Protein AF-R9GQU5-F1 (afdb_monomer)

Radius of gyration: 30.6 Å; Cα contacts (8 Å, |Δi|>4): 723; chains: 1; bounding box: 99×44×88 Å

pLDDT: mean 88.42, std 15.72, range [30.23, 98.69]

Sequence (386 aa):
MSHIKKVALFGLSMAMLTLASANTVKDSLQFGNQQSENLHGVKAELSEIINGKFNLSARKLLPPKEEGWRGGRISFNVNVDPDNPNYITARFWGGDINEEQSRLMLFIDGKQVGQRHLGEIDQLDIMYNYPRNPTNFFYKTFPLPENMTKGKKNIELAIEAQGPIWGYGGTFEKYQKPMTQASRGIYAVYIHTEPYLELLYNSKNTEAWDDLQTPTEPGEEVLDYVKEKVNKAIEKDLNGKDKIEVGGIHFLAKAYLVKWSAAYNKAQVIDKIAKAISIHYAEFKSNPDIVGKTWEGYGAIGDAISLLAKPLEPYLDKSIEGTGKSTKEAWSEMLLASRNWHIQNRRSYTNQSMIVDWYIYQCNRGIAVLTPEKAWPEKKNTSHIV

Structure (mmCIF, N/CA/C/O backbone):
data_AF-R9GQU5-F1
#
_entry.id   AF-R9GQU5-F1
#
loop_
_atom_site.group_PDB
_atom_site.id
_atom_site.type_symbol
_atom_site.label_atom_id
_atom_site.label_alt_id
_atom_site.label_comp_id
_atom_site.label_asym_id
_atom_site.label_entity_id
_atom_site.label_seq_id
_atom_site.pdbx_PDB_ins_code
_atom_site.Cartn_x
_atom_site.Cartn_y
_atom_site.Cartn_z
_atom_site.occupancy
_atom_site.B_iso_or_equiv
_atom_site.auth_seq_id
_atom_site.auth_comp_id
_atom_site.auth_asym_id
_atom_site.auth_atom_id
_atom_site.pdbx_PDB_model_num
ATOM 1 N N . MET A 1 1 ? 62.019 17.686 -53.666 1.00 38.44 1 MET A N 1
ATOM 2 C CA . MET A 1 1 ? 61.779 18.396 -52.391 1.00 38.44 1 MET A CA 1
ATOM 3 C C . MET A 1 1 ? 60.304 18.749 -52.324 1.00 38.44 1 MET A C 1
ATOM 5 O O . MET A 1 1 ? 59.872 19.681 -52.980 1.00 38.44 1 MET A O 1
ATOM 9 N N . SER A 1 2 ? 59.516 17.917 -51.649 1.00 37.19 2 SER A N 1
ATOM 10 C CA . SER A 1 2 ? 58.057 18.011 -51.571 1.00 37.19 2 SER A CA 1
ATOM 11 C C . SER A 1 2 ? 57.673 17.666 -50.144 1.00 37.19 2 SER A C 1
ATOM 13 O O . SER A 1 2 ? 57.971 16.555 -49.723 1.00 37.19 2 SER A O 1
ATOM 15 N N . HIS A 1 3 ? 57.050 18.592 -49.415 1.00 30.77 3 HIS A N 1
ATOM 16 C CA . HIS A 1 3 ? 56.281 18.261 -48.216 1.00 30.77 3 HIS A CA 1
ATOM 17 C C . HIS A 1 3 ? 55.145 19.264 -48.009 1.00 30.77 3 HIS A C 1
ATOM 19 O O . HIS A 1 3 ? 55.314 20.348 -47.456 1.00 30.77 3 HIS A O 1
ATOM 25 N N . ILE A 1 4 ? 53.961 18.840 -48.448 1.00 34.31 4 ILE A N 1
ATOM 26 C CA . ILE A 1 4 ? 52.660 19.337 -48.008 1.00 34.31 4 ILE A CA 1
ATOM 27 C C . ILE A 1 4 ? 52.442 18.831 -46.574 1.00 34.31 4 ILE A C 1
ATOM 29 O O . ILE A 1 4 ? 52.430 17.623 -46.333 1.00 34.31 4 ILE A O 1
ATOM 33 N N . LYS A 1 5 ? 52.276 19.749 -45.616 1.00 31.73 5 LYS A N 1
ATOM 34 C CA . LYS A 1 5 ? 51.897 19.429 -44.233 1.00 31.73 5 LYS A CA 1
ATOM 35 C C . LYS A 1 5 ? 50.402 19.098 -44.181 1.00 31.73 5 LYS A C 1
ATOM 37 O O . LYS A 1 5 ? 49.568 19.986 -44.325 1.00 31.73 5 LYS A O 1
ATOM 42 N N . LYS A 1 6 ? 50.063 17.826 -43.951 1.00 31.52 6 LYS A N 1
ATOM 43 C CA . LYS A 1 6 ? 48.731 17.412 -43.487 1.00 31.52 6 LYS A CA 1
ATOM 44 C C . LYS A 1 6 ? 48.652 17.643 -41.978 1.00 31.52 6 LYS A C 1
ATOM 46 O O . LYS A 1 6 ? 49.392 17.023 -41.222 1.00 31.52 6 LYS A O 1
ATOM 51 N N . VAL A 1 7 ? 47.756 18.528 -41.556 1.00 33.34 7 VAL A N 1
ATOM 52 C CA . VAL A 1 7 ? 47.307 18.633 -40.164 1.00 33.34 7 VAL A CA 1
ATOM 53 C C . VAL A 1 7 ? 46.300 17.506 -39.942 1.00 33.34 7 VAL A C 1
ATOM 55 O O . VAL A 1 7 ? 45.220 17.515 -40.525 1.00 33.34 7 VAL A O 1
ATOM 58 N N . ALA A 1 8 ? 46.683 16.500 -39.157 1.00 30.72 8 ALA A N 1
ATOM 59 C CA . ALA A 1 8 ? 45.774 15.465 -38.685 1.00 30.72 8 ALA A CA 1
ATOM 60 C C . ALA A 1 8 ? 45.095 15.964 -37.403 1.00 30.72 8 ALA A C 1
ATOM 62 O O . ALA A 1 8 ? 45.746 16.171 -36.380 1.00 30.72 8 ALA A O 1
ATOM 63 N N . LEU A 1 9 ? 43.786 16.182 -37.489 1.00 30.23 9 LEU A N 1
ATOM 64 C CA . LEU A 1 9 ? 42.914 16.487 -36.365 1.00 30.23 9 LEU A CA 1
ATOM 65 C C . LEU A 1 9 ? 42.684 15.183 -35.580 1.00 30.23 9 LEU A C 1
ATOM 67 O O . LEU A 1 9 ? 41.8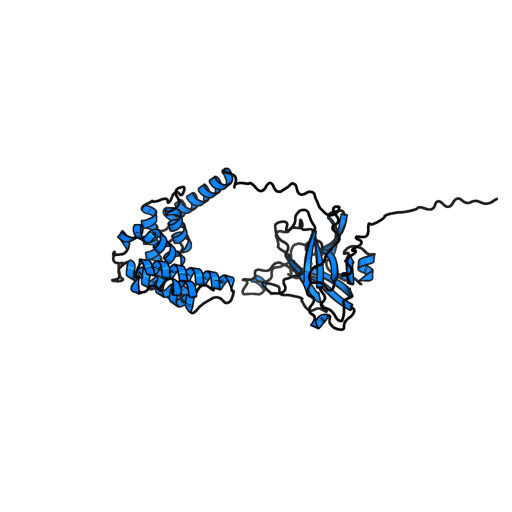89 14.341 -35.989 1.00 30.23 9 LEU A O 1
ATOM 71 N N . PHE A 1 10 ? 43.409 14.979 -34.480 1.00 31.58 10 PHE A N 1
ATOM 72 C CA . PHE A 1 10 ? 43.118 13.899 -33.535 1.00 31.58 10 PHE A CA 1
ATOM 73 C C . PHE A 1 10 ? 41.976 14.347 -32.614 1.00 31.58 10 PHE A C 1
ATOM 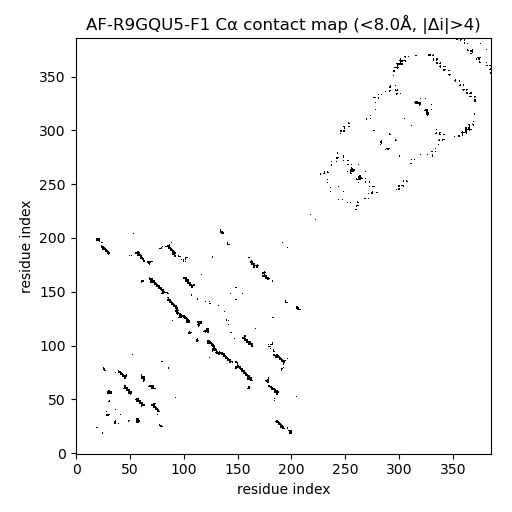75 O O . PHE A 1 10 ? 42.192 15.002 -31.598 1.00 31.58 10 PHE A O 1
ATOM 82 N N . GLY A 1 11 ? 40.742 14.017 -32.996 1.00 30.23 11 GLY A N 1
ATOM 83 C CA . GLY A 1 11 ? 39.597 14.049 -32.093 1.00 30.23 11 GLY A CA 1
ATOM 84 C C . GLY A 1 11 ? 39.630 12.815 -31.196 1.00 30.23 11 GLY A C 1
ATOM 85 O O . GLY A 1 11 ? 39.334 11.716 -31.654 1.00 30.23 11 GLY A O 1
ATOM 86 N N . LEU A 1 12 ? 40.002 12.990 -29.928 1.00 36.44 12 LEU A N 1
ATOM 87 C CA . LEU A 1 12 ? 39.921 11.950 -28.904 1.00 36.44 12 LEU A CA 1
ATOM 88 C C . LEU A 1 12 ? 38.789 12.311 -27.927 1.00 36.44 12 LEU A C 1
ATOM 90 O O . LEU A 1 12 ? 39.030 12.844 -26.849 1.00 36.44 12 LEU A O 1
ATOM 94 N N . SER A 1 13 ? 37.533 12.052 -28.303 1.00 31.97 13 SER A N 1
ATOM 95 C CA . SER A 1 13 ? 36.430 11.996 -27.334 1.00 31.97 13 SER A CA 1
ATOM 96 C C . SER A 1 13 ? 36.319 10.560 -26.829 1.00 31.97 13 SER A C 1
ATOM 98 O O . SER A 1 13 ? 35.609 9.725 -27.388 1.00 31.97 13 SER A O 1
ATOM 100 N N . MET A 1 14 ? 37.091 10.260 -25.790 1.00 33.41 14 MET A N 1
ATOM 101 C CA . MET A 1 14 ? 37.058 8.982 -25.093 1.00 33.41 14 MET A CA 1
ATOM 102 C C . MET A 1 14 ? 35.790 8.946 -24.228 1.00 33.41 14 MET A C 1
ATOM 104 O O . MET A 1 14 ? 35.795 9.359 -23.071 1.00 33.41 14 MET A O 1
ATOM 108 N N . ALA A 1 15 ? 34.672 8.495 -24.802 1.00 37.56 15 ALA A N 1
ATOM 109 C CA . ALA A 1 15 ? 33.542 8.038 -24.005 1.00 37.56 15 ALA A CA 1
ATOM 110 C C . ALA A 1 15 ? 34.024 6.798 -23.243 1.00 37.56 15 ALA A C 1
ATOM 112 O O . ALA A 1 15 ? 34.284 5.758 -23.849 1.00 37.56 15 ALA A O 1
ATOM 113 N N . MET A 1 16 ? 34.234 6.928 -21.930 1.00 35.34 16 MET A N 1
ATOM 114 C CA . MET A 1 16 ? 34.577 5.788 -21.086 1.00 35.34 16 MET A CA 1
ATOM 115 C C . MET A 1 16 ? 33.483 4.733 -21.233 1.00 35.34 16 MET A C 1
ATOM 117 O O . MET A 1 16 ? 32.347 4.935 -20.798 1.00 35.34 16 MET A O 1
ATOM 121 N N . LEU A 1 17 ? 33.846 3.599 -21.836 1.00 42.66 17 LEU A N 1
ATOM 122 C CA . LEU A 1 17 ? 33.106 2.361 -21.680 1.00 42.66 17 LEU A CA 1
ATOM 123 C C . LEU A 1 17 ? 32.916 2.126 -20.180 1.00 42.66 17 LEU A C 1
ATOM 125 O O . LEU A 1 17 ? 33.882 2.080 -19.418 1.00 42.66 17 LEU A O 1
ATOM 129 N N . THR A 1 18 ? 31.674 1.901 -19.766 1.00 45.97 18 THR A N 1
ATOM 130 C CA . THR A 1 18 ? 31.448 1.035 -18.613 1.00 45.97 18 THR A CA 1
ATOM 131 C C . THR A 1 18 ? 31.824 -0.368 -19.075 1.00 45.97 18 THR A C 1
ATOM 133 O O . THR A 1 18 ? 31.012 -1.092 -19.639 1.00 45.97 18 THR A O 1
ATOM 136 N N . LEU A 1 19 ? 33.103 -0.717 -18.927 1.00 41.62 19 LEU A N 1
ATOM 137 C CA . LEU A 1 19 ? 33.553 -2.099 -19.013 1.00 41.62 19 LEU A CA 1
ATOM 138 C C . LEU A 1 19 ? 32.895 -2.833 -17.846 1.00 41.62 19 LEU A C 1
ATOM 140 O O . LEU A 1 19 ? 33.373 -2.774 -16.718 1.00 41.62 19 LEU A O 1
ATOM 144 N N . ALA A 1 20 ? 31.761 -3.480 -18.098 1.00 42.94 20 ALA A N 1
ATOM 145 C CA . ALA A 1 20 ? 31.283 -4.523 -17.213 1.00 42.94 20 ALA A CA 1
ATOM 146 C C . ALA A 1 20 ? 32.256 -5.700 -17.361 1.00 42.94 20 ALA A C 1
ATOM 148 O O . ALA A 1 20 ? 32.206 -6.414 -18.358 1.00 42.94 20 ALA A O 1
ATOM 149 N N . SER A 1 21 ? 33.163 -5.905 -16.404 1.00 44.75 21 SER A N 1
ATOM 150 C CA . SER A 1 21 ? 33.761 -7.230 -16.230 1.00 44.75 21 SER A CA 1
ATOM 151 C C . SER A 1 21 ? 32.832 -8.042 -15.333 1.00 44.75 21 SER A C 1
ATOM 153 O O . SER A 1 21 ? 33.059 -8.184 -14.136 1.00 44.75 21 SER A O 1
ATOM 155 N N . ALA A 1 22 ? 31.742 -8.534 -15.904 1.00 50.56 22 ALA A N 1
ATOM 156 C CA . ALA A 1 22 ? 30.949 -9.568 -15.269 1.00 50.56 22 ALA A CA 1
ATOM 157 C C . ALA A 1 22 ? 30.873 -10.703 -16.279 1.00 50.56 22 ALA A C 1
ATOM 159 O O . ALA A 1 22 ? 30.254 -10.550 -17.329 1.00 50.56 22 ALA A O 1
ATOM 160 N N . ASN A 1 23 ? 31.505 -11.837 -15.972 1.00 58.09 23 ASN A N 1
ATOM 161 C CA . ASN A 1 23 ? 31.459 -13.062 -16.784 1.00 58.09 23 ASN A CA 1
ATOM 162 C C . ASN A 1 23 ? 30.021 -13.608 -16.995 1.00 58.09 23 ASN A C 1
ATOM 164 O O . ASN A 1 23 ? 29.847 -14.686 -17.554 1.00 58.09 23 ASN A O 1
ATOM 168 N N . THR A 1 24 ? 28.996 -12.877 -16.547 1.00 75.00 24 THR A N 1
ATOM 169 C CA . THR A 1 24 ? 27.577 -13.229 -16.529 1.00 75.00 24 THR A CA 1
ATOM 170 C C . THR A 1 24 ? 26.723 -12.395 -17.495 1.00 75.00 24 THR A C 1
ATOM 172 O O . THR A 1 24 ? 25.628 -12.835 -17.841 1.00 75.00 24 THR A O 1
ATOM 175 N N . VAL A 1 25 ? 27.193 -11.232 -17.978 1.00 87.81 25 VAL A N 1
ATOM 176 C CA . VAL A 1 25 ? 26.443 -10.408 -18.951 1.00 87.81 25 VAL A CA 1
ATOM 177 C C . VAL A 1 25 ? 26.596 -10.987 -20.354 1.00 87.81 25 VAL A C 1
ATOM 179 O O . VAL A 1 25 ? 27.694 -11.047 -20.901 1.00 87.81 25 VAL A O 1
ATOM 182 N N . LYS A 1 26 ? 25.472 -11.398 -20.941 1.00 89.88 26 LYS A N 1
ATOM 183 C CA . LYS A 1 26 ? 25.372 -11.944 -22.301 1.00 89.88 26 LYS A CA 1
ATOM 184 C C . LYS A 1 26 ? 25.156 -10.858 -23.343 1.00 89.88 26 LYS A C 1
ATOM 186 O O . LYS A 1 26 ? 25.695 -10.962 -24.440 1.00 89.88 26 LYS A O 1
ATOM 191 N N . ASP A 1 27 ? 24.374 -9.837 -23.004 1.00 95.25 27 ASP A N 1
ATOM 192 C CA . ASP A 1 27 ? 24.095 -8.724 -23.906 1.00 95.25 27 ASP A CA 1
ATOM 193 C C . ASP A 1 27 ? 23.808 -7.428 -23.144 1.00 95.25 27 ASP A C 1
ATOM 195 O O . ASP A 1 27 ? 23.402 -7.453 -21.977 1.00 95.25 27 ASP A O 1
ATOM 199 N N . SER A 1 28 ? 24.010 -6.283 -23.795 1.00 95.06 28 SER A N 1
ATOM 200 C CA . SER A 1 28 ? 23.724 -4.982 -23.192 1.00 95.06 28 SER A CA 1
ATOM 201 C C . SER A 1 28 ? 23.402 -3.902 -24.218 1.00 95.06 28 SER A C 1
ATOM 203 O O . SER A 1 28 ? 24.162 -3.673 -25.160 1.00 95.06 28 SER A O 1
ATOM 205 N N . LEU A 1 29 ? 22.343 -3.145 -23.940 1.00 96.75 29 LEU A N 1
ATOM 206 C CA . LEU A 1 29 ? 21.900 -2.006 -24.736 1.00 96.75 29 LEU A CA 1
ATOM 207 C C . LEU A 1 29 ? 21.952 -0.729 -23.893 1.00 96.75 29 LEU A C 1
ATOM 209 O O . LEU A 1 29 ? 21.397 -0.674 -22.796 1.00 96.75 29 LEU A O 1
ATOM 213 N N . GLN A 1 30 ? 22.605 0.305 -24.425 1.00 96.94 30 GLN A N 1
ATOM 214 C CA . GLN A 1 30 ? 22.645 1.658 -23.869 1.00 96.94 30 GLN A CA 1
ATOM 215 C C . GLN A 1 30 ? 21.687 2.554 -24.659 1.00 96.94 30 GLN A C 1
ATOM 217 O O . GLN A 1 30 ? 21.902 2.813 -25.845 1.00 96.94 30 GLN A O 1
ATOM 222 N N . PHE A 1 31 ? 20.634 3.039 -24.007 1.00 98.00 31 PHE A N 1
ATOM 223 C CA . PHE A 1 31 ? 19.628 3.871 -24.663 1.00 98.00 31 PHE A CA 1
ATOM 224 C C . PHE A 1 31 ? 20.142 5.290 -24.904 1.00 98.00 31 PHE A C 1
ATOM 226 O O . PHE A 1 31 ? 20.894 5.852 -24.111 1.00 98.00 31 PHE A O 1
ATOM 233 N N . GLY A 1 32 ? 19.742 5.870 -26.032 1.00 96.00 32 GLY A N 1
ATOM 234 C CA . GLY A 1 32 ? 20.215 7.164 -26.504 1.00 96.00 32 GLY A CA 1
ATOM 235 C C . GLY A 1 32 ? 21.664 7.157 -27.014 1.00 96.00 32 GLY A C 1
ATOM 236 O O . GLY A 1 32 ? 22.202 8.223 -27.319 1.00 96.00 32 GLY A O 1
ATOM 237 N N . ASN A 1 33 ? 22.309 5.988 -27.120 1.00 96.69 33 ASN A N 1
ATOM 238 C CA . ASN A 1 33 ? 23.593 5.816 -27.796 1.00 96.69 33 ASN A CA 1
ATOM 239 C C . ASN A 1 33 ? 23.370 5.229 -29.198 1.00 96.69 33 ASN A C 1
ATOM 241 O O . ASN A 1 33 ? 23.049 4.053 -29.333 1.00 96.69 33 ASN A O 1
ATOM 245 N N . GLN A 1 34 ? 23.600 6.023 -30.247 1.00 96.69 34 GLN A N 1
ATOM 246 C CA . GLN A 1 34 ? 23.276 5.634 -31.626 1.00 96.69 34 GLN A CA 1
ATOM 247 C C . GLN A 1 34 ? 23.908 4.303 -32.065 1.00 96.69 34 GLN A C 1
ATOM 249 O O . GLN A 1 34 ? 23.261 3.513 -32.747 1.00 96.69 34 GLN A O 1
ATOM 254 N N . GLN A 1 35 ? 25.164 4.041 -31.692 1.00 96.62 35 GLN A N 1
ATOM 255 C CA . GLN A 1 35 ? 25.841 2.800 -32.069 1.00 96.62 35 GLN A CA 1
ATOM 256 C C . GLN A 1 35 ? 25.207 1.594 -31.369 1.00 96.62 35 GLN A C 1
ATOM 258 O O . GLN A 1 35 ? 24.906 0.600 -32.024 1.00 96.62 35 GLN A O 1
ATOM 263 N N . SER A 1 36 ? 24.981 1.693 -30.056 1.00 96.25 36 SER A N 1
ATOM 264 C CA . SER A 1 36 ? 24.338 0.636 -29.274 1.00 96.25 36 SER A CA 1
ATOM 265 C C . SER A 1 36 ? 22.918 0.370 -29.774 1.00 96.25 36 SER A C 1
ATOM 267 O O . SER A 1 36 ? 22.553 -0.779 -29.997 1.00 96.25 36 SER A O 1
ATOM 269 N N . GLU A 1 37 ? 22.147 1.418 -30.055 1.00 98.38 37 GLU A N 1
ATOM 270 C CA . GLU A 1 37 ? 20.781 1.294 -30.562 1.00 98.38 37 GLU A CA 1
ATOM 271 C C . GLU A 1 37 ? 20.709 0.677 -31.962 1.00 98.38 37 GLU A C 1
ATOM 273 O O . GLU A 1 37 ? 19.861 -0.182 -32.209 1.00 98.38 37 GLU A O 1
ATOM 278 N N . ASN A 1 38 ? 21.632 1.043 -32.857 1.00 98.38 38 ASN A N 1
ATOM 279 C CA . ASN A 1 38 ? 21.721 0.441 -34.186 1.00 98.38 38 ASN A CA 1
ATOM 280 C C . ASN A 1 38 ? 22.058 -1.054 -34.115 1.00 98.38 38 ASN A C 1
ATOM 282 O O . ASN A 1 38 ? 21.465 -1.838 -34.852 1.00 98.38 38 ASN A O 1
ATOM 286 N N . LEU A 1 39 ? 22.970 -1.458 -33.220 1.00 98.12 39 LEU A N 1
ATOM 287 C CA . LEU A 1 39 ? 23.343 -2.867 -33.033 1.00 98.12 39 LEU A CA 1
ATOM 288 C C . LEU A 1 39 ? 22.160 -3.740 -32.591 1.00 98.12 39 LEU A C 1
ATOM 290 O O . LEU A 1 39 ? 22.087 -4.900 -32.983 1.00 98.12 39 LEU A O 1
ATOM 294 N N . HIS A 1 40 ? 21.224 -3.178 -31.825 1.00 98.56 40 HIS A N 1
ATOM 295 C CA . HIS A 1 40 ? 20.047 -3.894 -31.319 1.00 98.56 40 HIS A CA 1
ATOM 296 C C . HIS A 1 40 ? 18.788 -3.650 -32.169 1.00 98.56 40 HIS A C 1
ATOM 298 O O . HIS A 1 40 ? 17.709 -4.155 -31.849 1.00 98.56 40 HIS A O 1
ATOM 304 N N . GLY A 1 41 ? 18.899 -2.880 -33.259 1.00 98.31 41 GLY A N 1
ATOM 305 C CA . GLY A 1 41 ? 17.774 -2.545 -34.133 1.00 98.31 41 GLY A CA 1
ATOM 306 C C . GLY A 1 41 ? 16.645 -1.815 -33.403 1.00 98.31 41 GLY A C 1
ATOM 307 O O . GLY A 1 41 ? 15.477 -2.125 -33.634 1.00 98.31 41 GLY A O 1
ATOM 308 N N . VAL A 1 42 ? 16.991 -0.891 -32.500 1.00 98.62 42 VAL A N 1
ATOM 309 C CA . VAL A 1 42 ? 16.023 -0.166 -31.668 1.00 98.62 42 VAL A CA 1
ATOM 310 C C . VAL A 1 42 ? 15.008 0.579 -32.534 1.00 98.62 42 VAL A C 1
ATOM 312 O O . VAL A 1 42 ? 15.370 1.398 -33.380 1.00 98.62 42 VAL A O 1
ATOM 315 N N . LYS A 1 43 ? 13.723 0.343 -32.269 1.00 98.50 43 LYS A N 1
ATOM 316 C CA . LYS A 1 43 ? 12.599 1.103 -32.822 1.00 98.50 43 LYS A CA 1
ATOM 317 C C . LYS A 1 43 ? 11.887 1.799 -31.677 1.00 98.50 43 LYS A C 1
ATOM 319 O O . LYS A 1 43 ? 11.460 1.149 -30.729 1.00 98.50 43 LYS A O 1
ATOM 324 N N . ALA A 1 44 ? 11.783 3.119 -31.752 1.00 98.00 44 ALA A N 1
ATOM 325 C CA . ALA A 1 44 ? 11.217 3.932 -30.688 1.00 98.00 44 ALA A CA 1
ATOM 326 C C . ALA A 1 44 ? 10.064 4.782 -31.225 1.00 98.00 44 ALA A C 1
ATOM 328 O O . ALA A 1 44 ? 10.236 5.551 -32.169 1.00 98.00 44 ALA A O 1
ATOM 329 N N . GLU A 1 45 ? 8.902 4.662 -30.596 1.00 98.06 45 GLU A N 1
ATOM 330 C CA . GLU A 1 45 ? 7.689 5.417 -30.898 1.00 98.06 45 GLU A CA 1
ATOM 331 C C . GLU A 1 45 ? 7.307 6.258 -29.684 1.00 98.06 45 GLU A C 1
ATOM 333 O O . GLU A 1 45 ? 7.357 5.772 -28.553 1.00 98.06 45 GLU A O 1
ATOM 338 N N . LEU A 1 46 ? 6.938 7.525 -29.921 1.00 98.19 46 LEU A N 1
ATOM 339 C CA . LEU A 1 46 ? 6.658 8.510 -28.866 1.00 98.19 46 LEU A CA 1
ATOM 340 C C . LEU A 1 46 ? 7.752 8.478 -27.785 1.00 98.19 46 LEU A C 1
ATOM 342 O O . LEU A 1 46 ? 7.495 8.256 -26.607 1.00 98.19 46 LEU A O 1
ATOM 346 N N . SER A 1 47 ? 9.000 8.644 -28.210 1.00 98.38 47 SER A N 1
ATOM 347 C CA . SER A 1 47 ? 10.166 8.607 -27.336 1.00 98.38 47 SER A CA 1
ATOM 348 C C . SER A 1 47 ? 11.114 9.743 -27.679 1.00 98.38 47 SER A C 1
ATOM 350 O O . SER A 1 47 ? 11.274 10.096 -28.847 1.00 98.38 47 SER A O 1
ATOM 352 N N . GLU A 1 48 ? 11.781 10.267 -26.661 1.00 98.00 48 GLU A N 1
ATOM 353 C CA . GLU A 1 48 ? 12.844 11.255 -26.796 1.00 98.00 48 GLU A CA 1
ATOM 354 C C . GLU A 1 48 ? 14.150 10.728 -26.196 1.00 98.00 48 GLU A C 1
ATOM 356 O O . GLU A 1 48 ? 14.142 9.960 -25.228 1.00 98.00 48 GLU A O 1
ATOM 361 N N . ILE A 1 49 ? 15.273 11.148 -26.779 1.00 98.38 49 ILE A N 1
ATOM 362 C CA . ILE A 1 49 ? 16.596 10.982 -26.178 1.00 98.38 49 ILE A CA 1
ATOM 363 C C . ILE A 1 49 ? 16.837 12.192 -25.280 1.00 98.38 49 ILE A C 1
ATOM 365 O O . ILE A 1 49 ? 16.675 13.328 -25.722 1.00 98.38 49 ILE A O 1
ATOM 369 N N . ILE A 1 50 ? 17.250 11.950 -24.041 1.00 97.31 50 ILE A N 1
ATOM 370 C CA . ILE A 1 50 ? 17.564 12.998 -23.072 1.00 97.31 50 ILE A CA 1
ATOM 371 C C . ILE A 1 50 ? 19.033 12.947 -22.669 1.00 97.31 50 ILE A C 1
ATOM 373 O O . ILE A 1 50 ? 19.637 11.875 -22.599 1.00 97.31 50 ILE A O 1
ATOM 377 N N . ASN A 1 51 ? 19.582 14.113 -22.331 1.00 95.62 51 ASN A N 1
ATOM 378 C CA . ASN A 1 51 ? 20.818 14.187 -21.567 1.00 95.62 51 ASN A CA 1
ATOM 379 C C . ASN A 1 51 ? 20.475 14.008 -20.081 1.00 95.62 51 ASN A C 1
ATOM 381 O O . ASN A 1 51 ? 20.012 14.941 -19.426 1.00 95.62 51 ASN A O 1
ATOM 385 N N . GLY A 1 52 ? 20.596 12.776 -19.594 1.00 90.62 52 GLY A N 1
ATOM 386 C CA . GLY A 1 52 ? 20.236 12.389 -18.238 1.00 90.62 52 GLY A CA 1
ATOM 387 C C . GLY A 1 52 ? 21.313 12.720 -17.204 1.00 90.62 52 GLY A C 1
ATOM 388 O O . GLY A 1 52 ? 22.190 13.567 -17.394 1.00 90.62 52 GLY A O 1
ATOM 389 N N . LYS A 1 53 ? 21.247 12.032 -16.063 1.00 89.75 53 LYS A N 1
ATOM 390 C CA . LYS A 1 53 ? 22.176 12.238 -14.952 1.00 89.75 53 LYS A CA 1
ATOM 391 C C . LYS A 1 53 ? 23.618 11.919 -15.360 1.00 89.75 53 LYS A C 1
ATOM 393 O O . LYS A 1 53 ? 23.855 10.978 -16.112 1.00 89.75 53 LYS A O 1
ATOM 398 N N . PHE A 1 54 ? 24.575 12.701 -14.852 1.00 88.06 54 PHE A N 1
ATOM 399 C CA . PHE A 1 54 ? 26.010 12.608 -15.177 1.00 88.06 54 PHE A CA 1
ATOM 400 C C . PHE A 1 54 ? 26.318 12.711 -16.676 1.00 88.06 54 PHE A C 1
ATOM 402 O O . PHE A 1 54 ? 27.294 12.141 -17.157 1.00 88.06 54 PHE A O 1
ATOM 409 N N . ASN A 1 55 ? 25.481 13.444 -17.414 1.00 88.62 55 ASN A N 1
ATOM 410 C CA . ASN A 1 55 ? 25.533 13.543 -18.870 1.00 88.62 55 ASN A CA 1
ATOM 411 C C . ASN A 1 55 ? 25.424 12.188 -19.591 1.00 88.62 55 ASN A C 1
ATOM 413 O O . ASN A 1 55 ? 25.956 12.003 -20.688 1.00 88.62 55 ASN A O 1
ATOM 417 N N . LEU A 1 56 ? 24.777 11.207 -18.955 1.00 90.88 56 LEU A N 1
ATOM 418 C CA . LEU A 1 56 ? 24.505 9.920 -19.573 1.00 90.88 56 LEU A CA 1
ATOM 419 C C . LEU A 1 56 ? 23.236 10.024 -20.410 1.00 90.88 56 LEU A C 1
ATOM 421 O O . LEU A 1 56 ? 22.195 10.474 -19.933 1.00 90.88 56 LEU A O 1
ATOM 425 N N . SER A 1 57 ? 23.330 9.570 -21.655 1.00 95.75 57 SER A N 1
ATOM 426 C CA . SER A 1 57 ? 22.175 9.474 -22.540 1.00 95.75 57 SER A CA 1
ATOM 427 C C . SER A 1 57 ? 21.161 8.464 -21.993 1.00 95.75 57 SER A C 1
ATOM 429 O O . SER A 1 57 ? 21.534 7.447 -21.401 1.00 95.75 57 SER A O 1
ATOM 431 N N . ALA A 1 58 ? 19.881 8.764 -22.177 1.00 97.56 58 ALA A N 1
ATOM 432 C CA . ALA A 1 58 ? 18.773 7.881 -21.841 1.00 97.56 58 ALA A CA 1
ATOM 433 C C . ALA A 1 58 ? 17.605 8.127 -22.795 1.00 97.56 58 ALA A C 1
ATOM 435 O O . ALA A 1 58 ? 17.553 9.152 -23.478 1.00 97.56 58 ALA A O 1
ATOM 436 N N . ARG A 1 59 ? 16.628 7.218 -22.797 1.00 98.25 59 ARG A N 1
ATOM 437 C CA . ARG A 1 59 ? 15.335 7.459 -23.445 1.00 98.25 59 ARG A CA 1
ATOM 438 C C . ARG A 1 59 ? 14.229 7.686 -22.431 1.00 98.25 59 ARG A C 1
ATOM 440 O O . ARG A 1 59 ? 14.143 6.969 -21.436 1.00 98.25 59 ARG A O 1
ATOM 447 N N . LYS A 1 60 ? 13.347 8.639 -22.721 1.00 97.12 60 LYS A N 1
ATOM 448 C CA . LYS A 1 60 ? 12.029 8.755 -22.088 1.00 97.12 60 LYS A CA 1
ATOM 449 C C . LYS A 1 60 ? 10.947 8.331 -23.070 1.00 97.12 60 LYS A C 1
ATOM 451 O O . LYS A 1 60 ? 11.095 8.500 -24.283 1.00 97.12 60 LYS A O 1
ATOM 456 N N . LEU A 1 61 ? 9.874 7.764 -22.535 1.00 98.06 61 LEU A N 1
ATOM 457 C CA . LEU A 1 61 ? 8.659 7.426 -23.264 1.00 98.06 61 LEU A CA 1
ATOM 458 C C . LEU A 1 61 ? 7.606 8.488 -22.958 1.00 98.06 61 LEU A C 1
ATOM 460 O O . LEU A 1 61 ? 7.376 8.829 -21.799 1.00 98.06 61 LEU A O 1
ATOM 464 N N . LEU A 1 62 ? 7.005 9.033 -24.004 1.00 98.06 62 LEU A N 1
ATOM 465 C CA . LEU A 1 62 ? 6.103 10.174 -23.952 1.00 98.06 62 LEU A CA 1
ATOM 466 C C . LEU A 1 62 ? 4.639 9.713 -23.854 1.00 98.06 62 LEU A C 1
ATOM 468 O O . LEU A 1 62 ? 4.321 8.595 -24.269 1.00 98.06 62 LEU A O 1
ATOM 472 N N . PRO A 1 63 ? 3.740 10.564 -23.336 1.00 97.50 63 PRO A N 1
ATOM 473 C CA . PRO A 1 63 ? 2.298 10.357 -23.427 1.00 97.50 63 PRO A CA 1
ATOM 474 C C . PRO A 1 63 ? 1.810 10.151 -24.873 1.00 97.50 63 PRO A C 1
ATOM 476 O O . PRO A 1 63 ? 2.469 10.605 -25.819 1.00 97.50 63 PRO A O 1
ATOM 479 N N . PRO A 1 64 ? 0.648 9.504 -25.071 1.00 97.19 64 PRO A N 1
ATOM 480 C CA . PRO A 1 64 ? 0.006 9.471 -26.379 1.00 97.19 64 PRO A CA 1
ATOM 481 C C . PRO A 1 64 ? -0.390 10.878 -26.845 1.00 97.19 64 PRO A C 1
ATOM 483 O O . PRO A 1 64 ? -0.621 11.782 -26.045 1.00 97.19 64 PRO A O 1
ATOM 486 N N . LYS A 1 65 ? -0.466 11.065 -28.170 1.00 94.50 65 LYS A N 1
ATOM 487 C CA . LYS A 1 65 ? -0.893 12.341 -28.778 1.00 94.50 65 LYS A CA 1
ATOM 488 C C . LYS A 1 65 ? -2.372 12.646 -28.533 1.00 94.50 65 LYS A C 1
ATOM 490 O O . LYS A 1 65 ? -2.751 13.808 -28.467 1.00 94.50 65 LYS A O 1
ATOM 495 N N . GLU A 1 66 ? -3.181 11.599 -28.443 1.00 94.88 66 GLU A N 1
ATOM 496 C CA . GLU A 1 66 ? -4.597 11.656 -28.085 1.00 94.88 66 GLU A CA 1
ATOM 497 C C . GLU A 1 66 ? -4.777 11.090 -26.678 1.00 94.88 66 GLU A C 1
ATOM 499 O O . GLU A 1 66 ? -3.919 10.348 -26.196 1.00 94.88 66 GLU A O 1
ATOM 504 N N . GLU A 1 67 ? -5.884 11.425 -26.014 1.00 93.69 67 GLU A N 1
ATOM 505 C CA . GLU A 1 67 ? -6.160 10.918 -24.672 1.00 93.69 67 GLU A CA 1
ATOM 506 C C . GLU A 1 67 ? -6.125 9.383 -24.653 1.00 93.69 67 GLU A C 1
ATOM 508 O O . GLU A 1 67 ? -6.837 8.699 -25.389 1.00 93.69 67 GLU A O 1
ATOM 513 N N . GLY A 1 68 ? -5.268 8.830 -23.801 1.00 96.12 68 GLY A N 1
ATOM 514 C CA . GLY A 1 68 ? -5.051 7.398 -23.739 1.00 96.12 68 GLY A CA 1
ATOM 515 C C . GLY A 1 68 ? -4.113 7.017 -22.609 1.00 96.12 68 GLY A C 1
ATOM 516 O O . GLY A 1 68 ? -3.374 7.833 -22.063 1.00 96.12 68 GLY A O 1
ATOM 517 N N . TRP A 1 69 ? -4.149 5.744 -22.235 1.00 96.12 69 TRP A N 1
ATOM 518 C CA . TRP A 1 69 ? -3.324 5.210 -21.152 1.00 96.12 69 TRP A CA 1
ATOM 519 C C . TRP A 1 69 ? -2.031 4.557 -21.641 1.00 96.12 69 TRP A C 1
ATOM 521 O O . TRP A 1 69 ? -1.166 4.273 -20.821 1.00 96.12 69 TRP A O 1
ATOM 531 N N . ARG A 1 70 ? -1.896 4.291 -22.945 1.00 97.00 70 ARG A N 1
ATOM 532 C CA . ARG A 1 70 ? -0.670 3.765 -23.558 1.00 97.00 70 ARG A CA 1
ATOM 533 C C . ARG A 1 70 ? 0.143 4.916 -24.119 1.00 97.00 70 ARG A C 1
ATOM 535 O O . ARG A 1 70 ? -0.328 5.591 -25.026 1.00 97.00 70 ARG A O 1
ATOM 542 N N . GLY A 1 71 ? 1.333 5.124 -23.579 1.00 97.25 71 GLY A N 1
ATOM 543 C CA . GLY A 1 71 ? 2.306 6.061 -24.121 1.00 97.25 71 GLY A CA 1
ATOM 544 C C . GLY A 1 71 ? 3.252 5.391 -25.105 1.00 97.25 71 GLY A C 1
ATOM 545 O O . GLY A 1 71 ? 2.908 4.425 -25.787 1.00 97.25 71 GLY A O 1
ATOM 546 N N . GLY A 1 72 ? 4.463 5.932 -25.167 1.00 98.25 72 GLY A N 1
ATOM 547 C CA . GLY A 1 72 ? 5.502 5.452 -26.058 1.00 98.25 72 GLY A CA 1
ATOM 548 C C . GLY A 1 72 ? 5.973 4.037 -25.785 1.00 98.25 72 GLY A C 1
ATOM 549 O O . GLY A 1 72 ? 5.781 3.467 -24.707 1.00 98.25 72 GLY A O 1
ATOM 550 N N . ARG A 1 73 ? 6.633 3.489 -26.802 1.00 98.56 73 ARG A N 1
ATOM 551 C CA . ARG A 1 73 ? 7.140 2.124 -26.832 1.00 98.56 73 ARG A CA 1
ATOM 552 C C . ARG A 1 73 ? 8.512 2.103 -27.487 1.00 98.56 73 ARG A C 1
ATOM 554 O O . ARG A 1 73 ? 8.720 2.730 -28.522 1.00 98.56 73 ARG A O 1
ATOM 561 N N . ILE A 1 74 ? 9.442 1.363 -26.898 1.00 98.69 74 ILE A N 1
ATOM 562 C CA . ILE A 1 74 ? 10.745 1.070 -27.499 1.00 98.69 74 ILE A CA 1
ATOM 563 C C . ILE A 1 74 ? 10.875 -0.442 -27.635 1.00 98.69 74 ILE A C 1
ATOM 565 O O . ILE A 1 74 ? 10.801 -1.133 -26.622 1.00 98.69 74 ILE A O 1
ATOM 569 N N . SER A 1 75 ? 11.076 -0.949 -28.852 1.00 98.62 75 SER A N 1
ATOM 570 C CA . SER A 1 75 ? 11.406 -2.354 -29.117 1.00 98.62 75 SER A CA 1
ATOM 571 C C . SER A 1 75 ? 12.842 -2.517 -29.601 1.00 98.62 75 SER A C 1
ATOM 573 O O . SER A 1 75 ? 13.414 -1.605 -30.198 1.00 98.62 75 SER A O 1
ATOM 575 N N . PHE A 1 76 ? 13.449 -3.656 -29.282 1.00 98.69 76 PHE A N 1
ATOM 576 C CA . PHE A 1 76 ? 14.855 -3.945 -29.542 1.00 98.69 76 PHE A CA 1
ATOM 577 C C . PHE A 1 76 ? 15.123 -5.451 -29.466 1.00 98.69 76 PHE A C 1
ATOM 579 O O . PHE A 1 76 ? 14.431 -6.182 -28.758 1.00 98.69 76 PHE A O 1
ATOM 586 N N . ASN A 1 77 ? 16.140 -5.914 -30.187 1.00 98.56 77 ASN A N 1
ATOM 587 C CA . ASN A 1 77 ? 16.556 -7.315 -30.182 1.00 98.56 77 ASN A CA 1
ATOM 588 C C . ASN A 1 77 ? 17.700 -7.512 -29.198 1.00 98.56 77 ASN A C 1
ATOM 590 O O . ASN A 1 77 ? 18.599 -6.678 -29.153 1.00 98.56 77 ASN A O 1
ATOM 594 N N . VAL A 1 78 ? 17.698 -8.618 -28.459 1.00 97.75 78 VAL A N 1
ATOM 595 C CA . VAL A 1 78 ? 18.786 -8.986 -27.540 1.00 97.75 78 VAL A CA 1
ATOM 596 C C . VAL A 1 78 ? 19.146 -10.453 -27.679 1.00 97.75 78 VAL A C 1
ATOM 598 O O . VAL A 1 78 ? 18.298 -11.292 -27.994 1.00 97.75 78 VAL A O 1
ATOM 601 N N . ASN A 1 79 ? 20.404 -10.768 -27.405 1.00 97.75 79 ASN A N 1
ATOM 602 C CA . ASN A 1 79 ? 20.891 -12.130 -27.314 1.00 97.75 79 ASN A CA 1
ATOM 603 C C . ASN A 1 79 ? 20.567 -12.731 -25.945 1.00 97.75 79 ASN A C 1
ATOM 605 O O . ASN A 1 79 ? 20.703 -12.079 -24.911 1.00 97.75 79 ASN A O 1
ATOM 609 N N . VAL A 1 80 ? 20.151 -13.993 -25.958 1.00 97.31 80 VAL A N 1
ATOM 610 C CA . VAL A 1 80 ? 19.792 -14.785 -24.775 1.00 97.31 80 VAL A CA 1
ATOM 611 C C . VAL A 1 80 ? 20.538 -16.112 -24.790 1.00 97.31 80 VAL A C 1
ATOM 613 O O . VAL A 1 80 ? 20.990 -16.581 -25.838 1.00 97.31 80 VAL A O 1
ATOM 616 N N . ASP A 1 81 ? 20.670 -16.719 -23.618 1.00 96.38 81 ASP A N 1
ATOM 617 C CA . ASP A 1 81 ? 21.211 -18.062 -23.478 1.00 96.38 81 ASP A CA 1
ATOM 618 C C . ASP A 1 81 ? 20.103 -19.104 -23.736 1.00 96.38 81 ASP A C 1
ATOM 620 O O . ASP A 1 81 ? 19.094 -19.091 -23.029 1.00 96.38 81 ASP A O 1
ATOM 624 N N . PRO A 1 82 ? 20.232 -19.987 -24.742 1.00 97.12 82 PRO A N 1
ATOM 625 C CA . PRO A 1 82 ? 19.175 -20.940 -25.084 1.00 97.12 82 PRO A CA 1
ATOM 626 C C . PRO A 1 82 ? 18.977 -22.034 -24.029 1.00 97.12 82 PRO A C 1
ATOM 628 O O . PRO A 1 82 ? 17.901 -22.638 -23.990 1.00 97.12 82 PRO A O 1
ATOM 631 N N . ASP A 1 83 ? 19.998 -22.304 -23.215 1.00 96.44 83 ASP A N 1
ATOM 632 C CA . ASP A 1 83 ? 20.065 -23.490 -22.360 1.00 96.44 83 ASP A CA 1
ATOM 633 C C . ASP A 1 83 ? 19.915 -23.151 -20.870 1.00 96.44 83 ASP A C 1
ATOM 635 O O . ASP A 1 83 ? 19.636 -24.034 -20.060 1.00 96.44 83 ASP A O 1
ATOM 639 N N . ASN A 1 84 ? 20.055 -21.873 -20.508 1.00 95.38 84 ASN A N 1
ATOM 640 C CA . ASN A 1 84 ? 19.999 -21.392 -19.130 1.00 95.38 84 ASN A CA 1
ATOM 641 C C . ASN A 1 84 ? 18.829 -20.415 -18.902 1.00 95.38 84 ASN A C 1
ATOM 643 O O . ASN A 1 84 ? 18.350 -19.773 -19.844 1.00 95.38 84 ASN A O 1
ATOM 647 N N . PRO A 1 85 ? 18.360 -20.244 -17.651 1.00 95.50 85 PRO A N 1
ATOM 648 C CA . PRO A 1 85 ? 17.469 -19.145 -17.296 1.00 95.50 85 PRO A CA 1
ATOM 649 C C . PRO A 1 85 ? 18.068 -17.800 -17.711 1.00 95.50 85 PRO A C 1
ATOM 651 O O . PRO A 1 85 ? 19.274 -17.589 -17.620 1.00 95.50 85 PRO A O 1
ATOM 654 N N . ASN A 1 86 ? 17.216 -16.889 -18.173 1.00 96.31 86 ASN A N 1
ATOM 655 C CA . ASN A 1 86 ? 17.637 -15.552 -18.575 1.00 96.31 86 ASN A CA 1
ATOM 656 C C . ASN A 1 86 ? 16.956 -14.508 -17.702 1.00 96.31 86 ASN A C 1
ATOM 658 O O . ASN A 1 86 ? 15.768 -14.613 -17.393 1.00 96.31 86 ASN A O 1
ATOM 662 N N . TYR A 1 87 ? 17.699 -13.462 -17.382 1.00 95.62 87 TYR A N 1
ATOM 663 C CA . TYR A 1 87 ? 17.243 -12.309 -16.633 1.00 95.62 87 TYR A CA 1
ATOM 664 C C . TYR A 1 87 ? 17.526 -11.041 -17.429 1.00 95.62 87 TYR A C 1
ATOM 666 O O . TYR A 1 87 ? 18.525 -10.943 -18.143 1.00 95.62 87 TYR A O 1
ATOM 674 N N . ILE A 1 88 ? 16.643 -10.057 -17.286 1.00 95.81 88 ILE A N 1
ATOM 675 C CA . ILE A 1 88 ? 16.865 -8.694 -17.760 1.00 95.81 88 ILE A CA 1
ATOM 676 C C . ILE A 1 88 ? 17.010 -7.765 -16.566 1.00 95.81 88 ILE A C 1
ATOM 678 O O . ILE A 1 88 ? 16.178 -7.775 -15.663 1.00 95.81 88 ILE A O 1
ATOM 682 N N . THR A 1 89 ? 18.025 -6.911 -16.588 1.00 95.69 89 THR A N 1
ATOM 683 C CA . THR A 1 89 ? 18.165 -5.812 -15.633 1.00 95.69 89 THR A CA 1
ATOM 684 C C . THR A 1 89 ? 18.071 -4.482 -16.354 1.00 95.69 89 THR A C 1
ATOM 686 O O . THR A 1 89 ? 18.867 -4.221 -17.250 1.00 95.69 89 THR A O 1
ATOM 689 N N . ALA A 1 90 ? 17.139 -3.622 -15.945 1.00 95.62 90 ALA A N 1
ATOM 690 C CA . ALA A 1 90 ? 17.033 -2.251 -16.441 1.00 95.62 90 ALA A CA 1
ATOM 691 C C . ALA A 1 90 ? 17.649 -1.253 -15.451 1.00 95.62 90 ALA A C 1
ATOM 693 O O . ALA A 1 90 ? 17.471 -1.389 -14.238 1.00 95.62 90 ALA A O 1
ATOM 694 N N . ARG A 1 91 ? 18.366 -0.249 -15.972 1.00 95.19 91 ARG A N 1
ATOM 695 C CA . ARG A 1 91 ? 19.006 0.823 -15.194 1.00 95.19 91 ARG A CA 1
ATOM 696 C C . ARG A 1 91 ? 18.206 2.119 -15.273 1.00 95.19 91 ARG A C 1
ATOM 698 O O . ARG A 1 91 ? 17.966 2.634 -16.370 1.00 95.19 91 ARG A O 1
ATOM 705 N N . PHE A 1 92 ? 17.919 2.699 -14.111 1.00 95.31 92 PHE A N 1
ATOM 706 C CA . PHE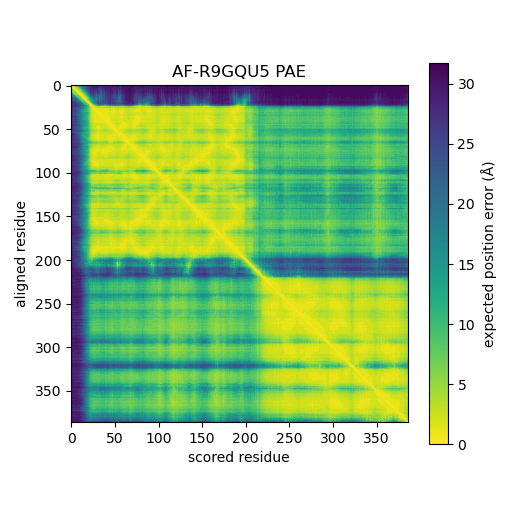 A 1 92 ? 17.183 3.954 -13.977 1.00 95.31 92 PHE A CA 1
ATOM 707 C C . PHE A 1 92 ? 17.825 4.905 -12.965 1.00 95.31 92 PHE A C 1
ATOM 709 O O . PHE A 1 92 ? 18.472 4.456 -12.022 1.00 95.31 92 PHE A O 1
ATOM 716 N N . TRP A 1 93 ? 17.618 6.217 -13.116 1.00 94.56 93 TRP A N 1
ATOM 717 C CA . TRP A 1 93 ? 18.081 7.201 -12.131 1.00 94.56 93 TRP A CA 1
ATOM 718 C C . TRP A 1 93 ? 17.125 7.288 -10.936 1.00 94.56 93 TRP A C 1
ATOM 720 O O . TRP A 1 93 ? 15.950 7.611 -11.102 1.00 94.56 93 TRP A O 1
ATOM 730 N N . GLY A 1 94 ? 17.588 7.015 -9.717 1.00 92.56 94 GLY A N 1
ATOM 731 C CA . GLY A 1 94 ? 16.702 6.933 -8.555 1.00 92.56 94 GLY A CA 1
ATOM 732 C C . GLY A 1 94 ? 16.140 8.265 -8.060 1.00 92.56 94 GLY A C 1
ATOM 733 O O . GLY A 1 94 ? 15.174 8.240 -7.297 1.00 92.56 94 GLY A O 1
ATOM 734 N N . GLY A 1 95 ? 16.688 9.395 -8.514 1.00 91.56 95 GLY A N 1
ATOM 735 C CA . GLY A 1 95 ? 16.151 10.730 -8.250 1.00 91.56 95 GLY A CA 1
ATOM 736 C C . GLY A 1 95 ? 15.017 11.167 -9.184 1.00 91.56 95 GLY A C 1
ATOM 737 O O . GLY A 1 95 ? 14.396 12.190 -8.914 1.00 91.56 95 GLY A O 1
ATOM 738 N N . ASP A 1 96 ? 14.726 10.425 -10.260 1.00 92.31 96 ASP A N 1
ATOM 739 C CA . ASP A 1 96 ? 13.591 10.739 -11.142 1.00 92.31 96 ASP A CA 1
ATOM 740 C C . ASP A 1 96 ? 12.259 10.531 -10.397 1.00 92.31 96 ASP A C 1
ATOM 742 O O . ASP A 1 96 ? 12.029 9.449 -9.841 1.00 92.31 96 ASP A O 1
ATOM 746 N N . ILE A 1 97 ? 11.377 11.538 -10.447 1.00 91.38 97 ILE A N 1
ATOM 747 C CA . ILE A 1 97 ? 10.033 11.534 -9.848 1.00 91.38 97 ILE A CA 1
ATOM 748 C C . ILE A 1 97 ? 8.976 12.053 -10.830 1.00 91.38 97 ILE A C 1
ATOM 750 O O . ILE A 1 97 ? 9.282 12.838 -11.728 1.00 91.38 97 ILE A O 1
ATOM 754 N N . ASN A 1 98 ? 7.720 11.661 -10.618 1.00 86.12 98 ASN A N 1
ATOM 755 C CA . ASN A 1 98 ? 6.549 12.401 -11.089 1.00 86.12 98 ASN A CA 1
ATOM 756 C C . ASN A 1 98 ? 5.362 12.233 -10.143 1.00 86.12 98 ASN A C 1
ATOM 758 O O . ASN A 1 98 ? 5.305 11.313 -9.332 1.00 86.12 98 ASN A O 1
ATOM 762 N N . GLU A 1 99 ? 4.382 13.118 -10.281 1.00 85.69 99 GLU A N 1
ATOM 763 C CA . GLU A 1 99 ? 3.149 13.069 -9.494 1.00 85.69 99 GLU A CA 1
ATOM 764 C C . GLU A 1 99 ? 2.179 11.984 -9.985 1.00 85.69 99 GLU A C 1
ATOM 766 O O . GLU A 1 99 ? 1.355 11.495 -9.217 1.00 85.69 99 GLU A O 1
ATOM 771 N N . GLU A 1 100 ? 2.287 11.580 -11.254 1.00 84.88 100 GLU A N 1
ATOM 772 C CA . GLU A 1 100 ? 1.333 10.677 -11.900 1.00 84.88 100 GLU A CA 1
ATOM 773 C C . GLU A 1 100 ? 1.573 9.191 -11.592 1.00 84.88 100 GLU A C 1
ATOM 775 O O . GLU A 1 100 ? 0.650 8.397 -11.709 1.00 84.88 100 GLU A O 1
ATOM 780 N N . GLN A 1 101 ? 2.775 8.788 -11.176 1.00 88.81 101 GLN A N 1
ATOM 781 C CA . GLN A 1 101 ? 3.148 7.379 -10.983 1.00 88.81 101 GLN A CA 1
ATOM 782 C C . GLN A 1 101 ? 3.030 6.530 -12.262 1.00 88.81 101 GLN A C 1
ATOM 784 O O . GLN A 1 101 ? 2.476 5.422 -12.268 1.00 88.81 101 GLN A O 1
ATOM 789 N N . SER A 1 102 ? 3.556 7.068 -13.369 1.00 89.69 102 SER A N 1
ATOM 790 C CA . SER A 1 102 ? 3.600 6.372 -14.661 1.00 89.69 102 SER A CA 1
ATOM 791 C C . SER A 1 102 ? 4.360 5.042 -14.567 1.00 89.69 102 SER A C 1
ATOM 793 O O . SER A 1 102 ? 5.210 4.826 -13.698 1.00 89.69 102 SER A O 1
ATOM 795 N N . ARG A 1 103 ? 4.006 4.106 -15.446 1.00 94.81 103 ARG A N 1
ATOM 796 C CA . ARG A 1 103 ? 4.391 2.694 -15.356 1.00 94.81 103 ARG A CA 1
ATOM 797 C C . ARG A 1 103 ? 5.197 2.285 -16.573 1.00 94.81 103 ARG A C 1
ATOM 799 O O . ARG A 1 103 ? 4.871 2.694 -17.681 1.00 94.81 103 ARG A O 1
ATOM 806 N N . LEU A 1 104 ? 6.210 1.447 -16.379 1.00 96.88 104 LEU A N 1
ATOM 807 C CA . LEU A 1 104 ? 6.925 0.788 -17.469 1.00 96.88 104 LEU A CA 1
ATOM 808 C C . LEU A 1 104 ? 6.589 -0.699 -17.462 1.00 96.88 104 LEU A C 1
ATOM 810 O O . LEU A 1 104 ? 6.781 -1.376 -16.453 1.00 96.88 104 LEU A O 1
ATOM 814 N N . MET A 1 105 ? 6.114 -1.204 -18.597 1.00 96.94 105 MET A N 1
ATOM 815 C CA . MET A 1 105 ? 5.784 -2.612 -18.799 1.00 96.94 105 MET A CA 1
ATOM 816 C C . MET A 1 105 ? 6.762 -3.244 -19.785 1.00 96.94 105 MET A C 1
ATOM 818 O O . MET A 1 105 ? 7.034 -2.673 -20.841 1.00 96.94 105 MET A O 1
ATOM 822 N N . LEU A 1 106 ? 7.257 -4.437 -19.454 1.00 97.62 106 LEU A N 1
ATOM 823 C CA . LEU A 1 106 ? 8.107 -5.234 -20.335 1.00 97.62 106 LEU A CA 1
ATOM 824 C C . LEU A 1 106 ? 7.248 -6.158 -21.206 1.00 97.62 106 LEU A C 1
ATOM 826 O O . LEU A 1 106 ? 6.257 -6.723 -20.743 1.00 97.62 106 LEU A O 1
ATOM 830 N N . PHE A 1 107 ? 7.656 -6.337 -22.457 1.00 97.94 107 PHE A N 1
ATOM 831 C CA . PHE A 1 107 ? 7.067 -7.270 -23.407 1.00 97.94 107 PHE A CA 1
ATOM 832 C C . PHE A 1 107 ? 8.151 -8.127 -24.059 1.00 97.94 107 PHE A C 1
ATOM 834 O O . PHE A 1 107 ? 9.256 -7.645 -24.295 1.00 97.94 107 PHE A O 1
ATOM 841 N N . ILE A 1 108 ? 7.801 -9.368 -24.392 1.00 97.19 108 ILE A N 1
ATOM 842 C CA . ILE A 1 108 ? 8.616 -10.320 -25.153 1.00 97.19 108 ILE A CA 1
ATOM 843 C C . ILE A 1 108 ? 7.766 -10.904 -26.282 1.00 97.19 108 ILE A C 1
ATOM 845 O O . ILE A 1 108 ? 6.674 -11.417 -26.027 1.00 97.19 108 ILE A O 1
ATOM 849 N N . ASP A 1 109 ? 8.218 -10.763 -27.530 1.00 92.50 109 ASP A N 1
ATOM 850 C CA . ASP A 1 109 ? 7.469 -11.152 -28.739 1.00 92.50 109 ASP A CA 1
ATOM 851 C C . ASP A 1 109 ? 5.988 -10.682 -28.698 1.00 92.50 109 ASP A C 1
ATOM 853 O O . ASP A 1 109 ? 5.047 -11.444 -28.935 1.00 92.50 109 ASP A O 1
ATOM 857 N N . GLY A 1 110 ? 5.762 -9.427 -28.285 1.00 92.88 110 GLY A N 1
ATOM 858 C CA . GLY A 1 110 ? 4.430 -8.813 -28.167 1.00 92.88 110 GLY A CA 1
ATOM 859 C C . GLY A 1 110 ? 3.600 -9.210 -26.934 1.00 92.88 110 GLY A C 1
ATOM 860 O O . GLY A 1 110 ? 2.529 -8.640 -26.720 1.00 92.88 110 GLY A O 1
ATOM 861 N N . LYS A 1 111 ? 4.078 -10.125 -26.081 1.00 94.56 111 LYS A N 1
ATOM 862 C CA . LYS A 1 111 ? 3.383 -10.568 -24.857 1.00 94.56 111 LYS A CA 1
ATOM 863 C C . LYS A 1 111 ? 3.915 -9.845 -23.627 1.00 94.56 111 LYS A C 1
ATOM 865 O O . LYS A 1 111 ? 5.123 -9.728 -23.464 1.00 94.56 111 LYS A O 1
ATOM 870 N N . GLN A 1 112 ? 3.024 -9.378 -22.755 1.00 95.12 112 GLN A N 1
ATOM 871 C CA . GLN A 1 112 ? 3.410 -8.707 -21.511 1.00 95.12 112 GLN A CA 1
ATOM 872 C C . GLN A 1 112 ? 4.127 -9.688 -20.571 1.00 95.12 112 GLN A C 1
ATOM 874 O O . GLN A 1 112 ? 3.657 -10.806 -20.365 1.00 95.12 112 GLN A O 1
ATOM 879 N N . VAL A 1 113 ? 5.233 -9.246 -19.978 1.00 93.69 113 VAL A N 1
ATOM 880 C CA . VAL A 1 113 ? 5.917 -9.941 -18.885 1.00 93.69 113 VAL A CA 1
ATOM 881 C C . VAL A 1 113 ? 5.403 -9.383 -17.561 1.00 93.69 113 VAL A C 1
ATOM 883 O O . VAL A 1 113 ? 5.328 -8.166 -17.382 1.00 93.69 113 VAL A O 1
ATOM 886 N N . GLY A 1 114 ? 5.047 -10.279 -16.643 1.00 89.56 114 GLY A N 1
ATOM 887 C CA . GLY A 1 114 ? 4.540 -9.919 -15.322 1.00 89.56 114 GLY A CA 1
ATOM 888 C C . GLY A 1 114 ? 3.105 -9.395 -15.302 1.00 89.56 114 GLY A C 1
ATOM 889 O O . GLY A 1 114 ? 2.398 -9.336 -16.317 1.00 89.56 114 GLY A O 1
ATOM 890 N N . GLN A 1 115 ? 2.652 -9.041 -14.106 1.00 88.94 115 GLN A N 1
ATOM 891 C CA . GLN A 1 115 ? 1.316 -8.528 -13.833 1.00 88.94 115 GLN A CA 1
ATOM 892 C C . GLN A 1 115 ? 1.329 -7.006 -13.638 1.00 88.94 115 GLN A C 1
ATOM 894 O O . GLN A 1 115 ? 2.324 -6.405 -13.250 1.00 88.94 115 GLN A O 1
ATOM 899 N N . ARG A 1 116 ? 0.180 -6.363 -13.879 1.00 87.88 116 ARG A N 1
ATOM 900 C CA . ARG A 1 116 ? 0.021 -4.908 -13.690 1.00 87.88 116 ARG A CA 1
ATOM 901 C C . ARG A 1 116 ? -0.183 -4.507 -12.226 1.00 87.88 116 ARG A C 1
ATOM 903 O O . ARG A 1 116 ? 0.088 -3.369 -11.856 1.00 87.88 116 ARG A O 1
ATOM 910 N N . HIS A 1 117 ? -0.696 -5.414 -11.396 1.00 87.81 117 HIS A N 1
ATOM 911 C CA . HIS A 1 117 ? -1.005 -5.141 -9.997 1.00 87.81 117 HIS A CA 1
ATOM 912 C C . HIS A 1 117 ? -0.837 -6.404 -9.149 1.00 87.81 117 HIS A C 1
ATOM 914 O O . HIS A 1 117 ? -1.466 -7.413 -9.451 1.00 87.81 117 HIS A O 1
ATOM 920 N N . LEU A 1 118 ? -0.020 -6.317 -8.091 1.00 81.56 118 LEU A N 1
ATOM 921 C CA . LEU A 1 118 ? 0.122 -7.330 -7.031 1.00 81.56 118 LEU A CA 1
ATOM 922 C C . LEU A 1 118 ? 0.334 -8.768 -7.542 1.00 81.56 118 LEU A C 1
ATOM 924 O O . LEU A 1 118 ? -0.308 -9.699 -7.062 1.00 81.56 118 LEU A O 1
ATOM 928 N N . GLY A 1 119 ? 1.213 -8.943 -8.530 1.00 81.88 119 GLY A N 1
ATOM 929 C CA . GLY A 1 119 ? 1.610 -10.264 -9.015 1.00 81.88 119 GLY A CA 1
ATOM 930 C C . GLY A 1 119 ? 3.006 -10.674 -8.560 1.00 81.88 119 GLY A C 1
ATOM 931 O O . GLY A 1 119 ? 3.768 -9.857 -8.049 1.00 81.88 119 GLY A O 1
ATOM 932 N N . GLU A 1 120 ? 3.332 -11.948 -8.769 1.00 83.88 120 GLU A N 1
ATOM 933 C CA . GLU A 1 120 ? 4.642 -12.529 -8.446 1.00 83.88 120 GLU A CA 1
ATOM 934 C C . GLU A 1 120 ? 5.776 -11.864 -9.230 1.00 83.88 120 GLU A C 1
ATOM 936 O O . GLU A 1 120 ? 6.860 -11.636 -8.696 1.00 83.88 120 GLU A O 1
ATOM 941 N N . ILE A 1 121 ? 5.504 -11.520 -10.492 1.00 87.75 121 ILE A N 1
ATOM 942 C CA . ILE A 1 121 ? 6.419 -10.782 -11.351 1.00 87.75 121 ILE A CA 1
ATOM 943 C C . ILE A 1 121 ? 5.819 -9.400 -11.573 1.00 87.75 121 ILE A C 1
ATOM 945 O O . ILE A 1 121 ? 4.833 -9.225 -12.286 1.00 87.75 121 ILE A O 1
ATOM 949 N N . ASP A 1 122 ? 6.415 -8.412 -10.921 1.00 87.75 122 ASP A N 1
ATOM 950 C CA . ASP A 1 122 ? 5.960 -7.028 -10.976 1.00 87.75 122 ASP A CA 1
ATOM 951 C C . ASP A 1 122 ? 6.166 -6.402 -12.377 1.00 87.75 122 ASP A C 1
ATOM 953 O O . ASP A 1 122 ? 6.731 -6.996 -13.294 1.00 87.75 122 ASP A O 1
ATOM 957 N N . GLN A 1 123 ? 5.719 -5.169 -12.563 1.00 91.94 123 GLN A N 1
ATOM 958 C CA . GLN A 1 123 ? 6.011 -4.385 -13.764 1.00 91.94 123 GLN A CA 1
ATOM 959 C C . GLN A 1 123 ? 7.446 -3.850 -13.790 1.00 91.94 123 GLN A C 1
ATOM 961 O O . GLN A 1 123 ? 8.036 -3.641 -12.733 1.00 91.94 123 GLN A O 1
ATOM 966 N N . LEU A 1 124 ? 8.000 -3.530 -14.965 1.00 94.31 124 LEU A N 1
ATOM 967 C CA . LEU A 1 124 ? 9.405 -3.117 -15.110 1.00 94.31 124 LEU A CA 1
ATOM 968 C C . LEU A 1 124 ? 9.782 -1.884 -14.278 1.00 94.31 124 LEU A C 1
ATOM 970 O O . LEU A 1 124 ? 10.897 -1.826 -13.779 1.00 94.31 124 LEU A O 1
ATOM 974 N N . ASP A 1 125 ? 8.887 -0.915 -14.100 1.00 93.69 125 ASP A N 1
ATOM 975 C CA . ASP A 1 125 ? 9.058 0.158 -13.114 1.00 93.69 125 ASP A CA 1
ATOM 976 C C . ASP A 1 125 ? 7.723 0.828 -12.761 1.00 93.69 125 ASP A C 1
ATOM 978 O O . ASP A 1 125 ? 6.779 0.822 -13.555 1.00 93.69 125 ASP A O 1
ATOM 982 N N . ILE A 1 126 ? 7.649 1.408 -11.560 1.00 91.56 126 ILE A N 1
ATOM 983 C CA . ILE A 1 126 ? 6.593 2.341 -11.155 1.00 91.56 126 ILE A CA 1
ATOM 984 C C . ILE A 1 126 ? 7.293 3.634 -10.756 1.00 91.56 126 ILE A C 1
ATOM 986 O O . ILE A 1 126 ? 8.119 3.621 -9.839 1.00 91.56 126 ILE A O 1
ATOM 990 N N . MET A 1 127 ? 6.963 4.743 -11.413 1.00 89.38 127 MET A N 1
ATOM 991 C CA . MET A 1 127 ? 7.437 6.039 -10.955 1.00 89.38 127 MET A CA 1
ATOM 992 C C . MET A 1 127 ? 6.714 6.417 -9.655 1.00 89.38 127 MET A C 1
ATOM 994 O O . MET A 1 127 ? 5.559 6.053 -9.443 1.00 89.38 127 MET A O 1
ATOM 998 N N . TYR A 1 128 ? 7.405 7.125 -8.768 1.00 86.44 128 TYR A N 1
ATOM 999 C CA . TYR A 1 128 ? 6.854 7.612 -7.507 1.00 86.44 128 TYR A CA 1
ATOM 1000 C C . TYR A 1 128 ? 6.943 9.138 -7.464 1.00 86.44 128 TYR A C 1
ATOM 1002 O O . TYR A 1 128 ? 7.754 9.748 -8.165 1.00 86.44 128 TYR A O 1
ATOM 1010 N N . ASN A 1 129 ? 6.141 9.741 -6.589 1.00 88.50 129 ASN A N 1
ATOM 1011 C CA . ASN A 1 129 ? 6.181 11.173 -6.283 1.00 88.50 129 ASN A CA 1
ATOM 1012 C C . ASN A 1 129 ? 7.281 11.539 -5.268 1.00 88.50 129 ASN A C 1
ATOM 1014 O O . ASN A 1 129 ? 7.331 12.664 -4.782 1.00 88.50 129 ASN A O 1
ATOM 1018 N N . TYR A 1 130 ? 8.159 10.590 -4.950 1.00 89.31 130 TYR A N 1
ATOM 1019 C CA . TYR A 1 130 ? 9.351 10.761 -4.132 1.00 89.31 130 TYR A CA 1
ATOM 1020 C C . TYR A 1 130 ? 10.498 9.936 -4.734 1.00 89.31 130 TYR A C 1
ATOM 1022 O O . TYR A 1 130 ? 10.247 8.916 -5.386 1.00 89.31 130 TYR A O 1
ATOM 1030 N N . PRO A 1 131 ? 11.760 10.363 -4.556 1.00 89.44 131 PRO A N 1
ATOM 1031 C CA . PRO A 1 131 ? 12.896 9.665 -5.138 1.00 89.44 131 PRO A CA 1
ATOM 1032 C C . PRO A 1 131 ? 13.081 8.293 -4.481 1.00 89.44 131 PRO A C 1
ATOM 1034 O O . PRO A 1 131 ? 13.002 8.153 -3.262 1.00 89.44 131 PRO A O 1
ATOM 1037 N N . ARG A 1 132 ? 13.365 7.271 -5.292 1.00 87.94 132 ARG A N 1
ATOM 1038 C CA . ARG A 1 132 ? 13.631 5.904 -4.814 1.00 87.94 132 ARG A CA 1
ATOM 1039 C C . ARG A 1 132 ? 15.058 5.743 -4.298 1.00 87.94 132 ARG A C 1
ATOM 1041 O O . ARG A 1 132 ? 15.294 5.005 -3.350 1.00 87.94 132 ARG A O 1
ATOM 1048 N N . ASN A 1 133 ? 16.003 6.394 -4.968 1.00 87.06 133 ASN A N 1
ATOM 1049 C CA . ASN A 1 133 ? 17.416 6.418 -4.602 1.00 87.06 133 ASN A CA 1
ATOM 1050 C C . ASN A 1 133 ? 18.018 7.737 -5.119 1.00 87.06 133 ASN A C 1
ATOM 1052 O O . ASN A 1 133 ? 18.536 7.771 -6.234 1.00 87.06 133 ASN A O 1
ATOM 1056 N N . PRO A 1 134 ? 17.855 8.852 -4.387 1.00 86.19 134 PRO A N 1
ATOM 1057 C CA . PRO A 1 134 ? 18.055 10.200 -4.927 1.00 86.19 134 PRO A CA 1
ATOM 1058 C C . PRO A 1 134 ? 19.464 10.467 -5.467 1.00 86.19 134 PRO A C 1
ATOM 1060 O O . PRO A 1 134 ? 19.610 11.327 -6.328 1.00 86.19 134 PRO A O 1
ATOM 1063 N N . THR A 1 135 ? 20.473 9.727 -5.002 1.00 86.38 135 THR A N 1
ATOM 1064 C CA . THR A 1 135 ? 21.886 9.936 -5.349 1.00 86.38 135 THR A CA 1
ATOM 1065 C C . THR A 1 135 ? 22.489 8.875 -6.244 1.00 86.38 135 THR A C 1
ATOM 1067 O O . THR A 1 135 ? 23.636 9.022 -6.667 1.00 86.38 135 THR A O 1
ATOM 1070 N N . ASN A 1 136 ? 21.755 7.811 -6.565 1.00 88.81 136 ASN A N 1
ATOM 1071 C CA . ASN A 1 136 ? 22.302 6.711 -7.344 1.00 88.81 136 ASN A CA 1
ATOM 1072 C C . ASN A 1 136 ? 21.327 6.215 -8.404 1.00 88.81 136 ASN A C 1
ATOM 1074 O O . ASN A 1 136 ? 20.103 6.356 -8.324 1.00 88.81 136 ASN A O 1
ATOM 1078 N N . PHE A 1 137 ? 21.891 5.535 -9.395 1.00 91.06 137 PHE A N 1
ATOM 1079 C CA . PHE A 1 137 ? 21.099 4.635 -10.213 1.00 91.06 137 PHE A CA 1
ATOM 1080 C C . PHE A 1 137 ? 20.560 3.489 -9.356 1.00 91.06 137 PHE A C 1
ATOM 1082 O O . PHE A 1 137 ? 21.237 2.998 -8.454 1.00 91.06 137 PHE A O 1
ATOM 1089 N N . PHE A 1 138 ? 19.362 3.020 -9.684 1.00 90.62 138 PHE A N 1
ATOM 1090 C CA . PHE A 1 138 ? 18.899 1.712 -9.247 1.00 90.62 138 PHE A CA 1
ATOM 1091 C C . PHE A 1 138 ? 18.698 0.801 -10.451 1.00 90.62 138 PHE A C 1
ATOM 1093 O O . PHE A 1 138 ? 18.521 1.242 -11.592 1.00 90.62 138 PHE A O 1
ATOM 1100 N N . TYR A 1 139 ? 18.733 -0.490 -10.161 1.00 92.00 139 TYR A N 1
ATOM 1101 C CA . TYR A 1 139 ? 18.661 -1.558 -11.136 1.00 92.00 139 TYR A CA 1
ATOM 1102 C C . TYR A 1 139 ? 17.493 -2.454 -10.759 1.00 92.00 139 TYR A C 1
ATOM 1104 O O . TYR A 1 139 ? 17.363 -2.831 -9.594 1.00 92.00 139 TYR A O 1
ATOM 1112 N N . LYS A 1 140 ? 16.626 -2.768 -11.721 1.00 92.50 140 LYS A N 1
ATOM 1113 C CA . LYS A 1 140 ? 15.521 -3.702 -11.495 1.00 92.50 140 LYS A CA 1
ATOM 1114 C C . LYS A 1 140 ? 15.690 -4.915 -12.392 1.00 92.50 140 LYS A C 1
ATOM 1116 O O . LYS A 1 140 ? 15.734 -4.771 -13.613 1.00 92.50 140 LYS A O 1
ATOM 1121 N N . THR A 1 141 ? 15.815 -6.078 -11.761 1.00 92.81 141 THR A N 1
ATOM 1122 C CA . THR A 1 141 ? 16.045 -7.365 -12.419 1.00 92.81 141 THR A CA 1
ATOM 1123 C C . THR A 1 141 ? 14.753 -8.166 -12.484 1.00 92.81 141 THR A C 1
ATOM 1125 O O . THR A 1 141 ? 14.033 -8.260 -11.493 1.00 92.81 141 THR A O 1
ATOM 1128 N N . PHE A 1 142 ? 14.483 -8.752 -13.646 1.00 90.88 142 PHE A N 1
ATOM 1129 C CA . PHE A 1 142 ? 13.327 -9.592 -13.928 1.00 90.88 142 PHE A CA 1
ATOM 1130 C C . PHE A 1 142 ? 13.766 -10.926 -14.515 1.00 90.88 142 PHE A C 1
ATOM 1132 O O . PHE A 1 142 ? 14.599 -10.917 -15.425 1.00 90.88 142 PHE A O 1
ATOM 1139 N N . PRO A 1 143 ? 13.187 -12.058 -14.079 1.00 94.12 143 PRO A N 1
ATOM 1140 C CA . PRO A 1 143 ? 13.299 -13.288 -14.844 1.00 94.12 143 PRO A CA 1
ATOM 1141 C C . PRO A 1 143 ? 12.536 -13.129 -16.163 1.00 94.12 143 PRO A C 1
ATOM 1143 O O . PRO A 1 143 ? 11.389 -12.673 -16.186 1.00 94.12 143 PRO A O 1
ATOM 1146 N N . LEU A 1 144 ? 13.164 -13.514 -17.271 1.00 95.56 144 LEU A N 1
ATOM 1147 C CA . LEU A 1 144 ? 12.470 -13.687 -18.540 1.00 95.56 144 LEU A CA 1
ATOM 1148 C C . LEU A 1 144 ? 11.789 -15.067 -18.548 1.00 95.56 144 LEU A C 1
ATOM 1150 O O . LEU A 1 144 ? 12.404 -16.043 -18.113 1.00 95.56 144 LEU A O 1
ATOM 1154 N N . PRO A 1 145 ? 10.536 -15.185 -19.032 1.00 95.12 145 PRO A N 1
ATOM 1155 C CA . PRO A 1 145 ? 9.838 -16.469 -19.047 1.00 95.12 145 PRO A CA 1
ATOM 1156 C C . PRO A 1 145 ? 10.603 -17.536 -19.845 1.00 95.12 145 PRO A C 1
ATOM 1158 O O . PRO A 1 145 ? 10.861 -17.345 -21.034 1.00 95.12 145 PRO A O 1
ATOM 1161 N N . GLU A 1 146 ? 10.923 -18.677 -19.219 1.00 94.69 146 GLU A N 1
ATOM 1162 C CA . GLU A 1 146 ? 11.717 -19.755 -19.843 1.00 94.69 146 GLU A CA 1
ATOM 1163 C C . GLU A 1 146 ? 11.083 -20.247 -21.152 1.00 94.69 146 GLU A C 1
ATOM 1165 O O . GLU A 1 146 ? 11.766 -20.451 -22.151 1.00 94.69 146 GLU A O 1
ATOM 1170 N N . ASN A 1 147 ? 9.753 -20.367 -21.191 1.00 94.88 147 ASN A N 1
ATOM 1171 C CA . ASN A 1 147 ? 9.016 -20.777 -22.389 1.00 94.88 147 ASN A CA 1
ATOM 1172 C C . ASN A 1 147 ? 9.146 -19.797 -23.570 1.00 94.88 147 ASN A C 1
ATOM 1174 O O . ASN A 1 147 ? 8.782 -20.145 -24.692 1.00 94.88 147 ASN A O 1
ATOM 1178 N N . MET A 1 148 ? 9.631 -18.579 -23.327 1.00 96.06 148 MET A N 1
ATOM 1179 C CA . MET A 1 148 ? 9.867 -17.569 -24.352 1.00 96.06 148 MET A CA 1
ATOM 1180 C C . MET A 1 148 ? 11.344 -17.466 -24.759 1.00 96.06 148 MET A C 1
ATOM 1182 O O . MET A 1 148 ? 11.604 -16.908 -25.827 1.00 96.06 148 MET A O 1
ATOM 1186 N N . THR A 1 149 ? 12.286 -18.003 -23.973 1.00 96.94 149 THR A N 1
ATOM 1187 C CA . THR A 1 149 ? 13.743 -17.895 -24.206 1.00 96.94 149 THR A CA 1
ATOM 1188 C C . THR A 1 149 ? 14.430 -19.223 -24.531 1.00 96.94 149 THR A C 1
ATOM 1190 O O . THR A 1 149 ? 15.381 -19.233 -25.310 1.00 96.94 149 THR A O 1
ATOM 1193 N N . LYS A 1 150 ? 13.944 -20.350 -24.002 1.00 97.50 150 LYS A N 1
ATOM 1194 C CA . LYS A 1 150 ? 14.559 -21.673 -24.177 1.00 97.50 150 LYS A CA 1
ATOM 1195 C C . LYS A 1 150 ? 14.705 -22.056 -25.649 1.00 97.50 150 LYS A C 1
ATOM 1197 O O . LYS A 1 150 ? 13.761 -21.947 -26.431 1.00 97.50 150 LYS A O 1
ATOM 1202 N N . GLY A 1 151 ? 15.896 -22.520 -26.022 1.00 97.88 151 GLY A N 1
ATOM 1203 C CA . GLY A 1 151 ? 16.247 -22.903 -27.391 1.00 97.88 151 GLY A CA 1
ATOM 1204 C C . GLY A 1 151 ? 16.417 -21.730 -28.366 1.00 97.88 151 GLY A C 1
ATOM 1205 O O . GLY A 1 151 ? 16.739 -21.958 -29.533 1.00 97.88 151 GLY A O 1
ATOM 1206 N N . LYS A 1 152 ? 16.231 -20.479 -27.922 1.00 97.50 152 LYS A N 1
ATOM 1207 C CA . LYS A 1 152 ? 16.452 -19.281 -28.739 1.00 97.50 152 LYS A CA 1
ATOM 1208 C C . LYS A 1 152 ? 17.796 -18.648 -28.397 1.00 97.50 152 LYS A C 1
ATOM 1210 O O . LYS A 1 152 ? 18.228 -18.664 -27.255 1.00 97.50 152 LYS A O 1
ATOM 1215 N N . LYS A 1 153 ? 18.442 -18.049 -29.399 1.00 97.44 153 LYS A N 1
ATOM 1216 C CA . LYS A 1 153 ? 19.669 -17.248 -29.220 1.00 97.44 153 LYS A CA 1
ATOM 1217 C C . LYS A 1 153 ? 19.403 -15.746 -29.220 1.00 97.44 153 LYS A C 1
ATOM 1219 O O . LYS A 1 153 ? 20.238 -14.980 -28.760 1.00 97.44 153 LYS A O 1
ATOM 1224 N N . ASN A 1 154 ? 18.263 -15.333 -29.764 1.00 97.56 154 ASN A N 1
ATOM 1225 C CA . ASN A 1 154 ? 17.862 -13.942 -29.896 1.00 97.56 154 ASN A CA 1
ATOM 1226 C C . ASN A 1 154 ? 16.340 -13.834 -29.749 1.00 97.56 154 ASN A C 1
ATOM 1228 O O . ASN A 1 154 ? 15.616 -14.746 -30.163 1.00 97.56 154 ASN A O 1
ATOM 1232 N N . ILE A 1 155 ? 15.879 -12.744 -29.142 1.00 97.75 155 ILE A N 1
ATOM 1233 C CA . ILE A 1 155 ? 14.462 -12.430 -28.930 1.00 97.75 155 ILE A CA 1
ATOM 1234 C C . ILE A 1 155 ? 14.210 -10.934 -29.142 1.00 97.75 155 ILE A C 1
ATOM 1236 O O . ILE A 1 155 ? 15.116 -10.118 -28.948 1.00 97.75 155 ILE A O 1
ATOM 1240 N N . GLU A 1 156 ? 12.964 -10.573 -29.461 1.00 98.38 156 GLU A N 1
ATOM 1241 C CA . GLU A 1 156 ? 12.519 -9.181 -29.425 1.00 98.38 156 GLU A CA 1
ATOM 1242 C C . GLU A 1 156 ? 11.943 -8.860 -28.042 1.00 98.38 156 GLU A C 1
ATOM 1244 O O . GLU A 1 156 ? 11.022 -9.521 -27.547 1.00 98.38 156 GLU A O 1
ATOM 1249 N N . LEU A 1 157 ? 12.465 -7.800 -27.433 1.00 98.56 157 LEU A N 1
ATOM 1250 C CA . LEU A 1 157 ? 11.905 -7.190 -26.238 1.00 98.56 157 LEU A CA 1
ATOM 1251 C C . LEU A 1 157 ? 11.309 -5.827 -26.571 1.00 98.56 157 LEU A C 1
ATOM 1253 O O . LEU A 1 157 ? 11.721 -5.153 -27.514 1.00 98.56 157 LEU A O 1
ATOM 1257 N N . ALA A 1 158 ? 10.354 -5.391 -25.756 1.00 98.56 158 ALA A N 1
ATOM 1258 C CA . ALA A 1 158 ? 9.894 -4.014 -25.784 1.00 98.56 158 ALA A CA 1
ATOM 1259 C C . ALA A 1 158 ? 9.555 -3.483 -24.394 1.00 98.56 158 ALA A C 1
ATOM 1261 O O . ALA A 1 158 ? 9.093 -4.222 -23.526 1.00 98.56 158 ALA A O 1
ATOM 1262 N N . ILE A 1 159 ? 9.743 -2.181 -24.209 1.00 98.56 159 ILE A N 1
ATOM 1263 C CA . ILE A 1 159 ? 9.308 -1.442 -23.027 1.00 98.56 159 ILE A CA 1
ATOM 1264 C C . ILE A 1 159 ? 8.235 -0.452 -23.470 1.00 98.56 159 ILE A C 1
ATOM 1266 O O . ILE A 1 159 ? 8.468 0.341 -24.380 1.00 98.56 159 ILE A O 1
ATOM 1270 N N . GLU A 1 160 ? 7.066 -0.501 -22.838 1.00 98.38 160 GLU A N 1
ATOM 1271 C CA . GLU A 1 160 ? 5.937 0.400 -23.096 1.00 98.38 160 GLU A CA 1
ATOM 1272 C C . GLU A 1 160 ? 5.621 1.199 -21.834 1.00 98.38 160 GLU A C 1
ATOM 1274 O O . GLU A 1 160 ? 5.522 0.627 -20.743 1.00 98.38 160 GLU A O 1
ATOM 1279 N N . ALA A 1 161 ? 5.443 2.509 -21.986 1.00 97.75 161 ALA A N 1
ATOM 1280 C CA . ALA A 1 161 ? 4.971 3.354 -20.905 1.00 97.75 161 ALA A CA 1
ATOM 1281 C C . ALA A 1 161 ? 3.447 3.358 -20.835 1.00 97.75 161 ALA A C 1
ATOM 1283 O O . ALA A 1 161 ? 2.751 3.369 -21.852 1.00 97.75 161 ALA A O 1
ATOM 1284 N N . GLN A 1 162 ? 2.927 3.345 -19.614 1.00 96.88 162 GLN A N 1
ATOM 1285 C CA . GLN A 1 162 ? 1.500 3.333 -19.341 1.00 96.88 162 GLN A CA 1
ATOM 1286 C C . GLN A 1 162 ? 1.151 4.327 -18.234 1.00 96.88 162 GLN A C 1
ATOM 1288 O O . GLN A 1 162 ? 1.970 4.628 -17.361 1.00 96.88 162 GLN A O 1
ATOM 1293 N N . GLY A 1 163 ? -0.088 4.810 -18.259 1.00 95.88 163 GLY A N 1
ATOM 1294 C CA . GLY A 1 163 ? -0.651 5.637 -17.199 1.00 95.88 163 GLY A CA 1
ATOM 1295 C C . GLY A 1 163 ? -0.805 4.854 -15.890 1.00 95.88 163 GLY A C 1
ATOM 1296 O O . GLY A 1 163 ? -0.657 3.621 -15.866 1.00 95.88 163 GLY A O 1
ATOM 1297 N N . PRO A 1 164 ? -1.107 5.544 -14.782 1.00 95.12 164 PRO A N 1
ATOM 1298 C CA . PRO A 1 164 ? -1.225 4.906 -13.487 1.00 95.12 164 PRO A CA 1
ATOM 1299 C C . PRO A 1 164 ? -2.449 4.002 -13.426 1.00 95.12 164 PRO A C 1
ATOM 1301 O O . PRO A 1 164 ? -3.355 4.060 -14.262 1.00 95.12 164 PRO A O 1
ATOM 1304 N N . ILE A 1 165 ? -2.482 3.170 -12.388 1.00 94.00 165 ILE A N 1
ATOM 1305 C CA . ILE A 1 165 ? -3.648 2.349 -12.091 1.00 94.00 165 ILE A CA 1
ATOM 1306 C C . ILE A 1 165 ? -4.149 2.617 -10.679 1.00 94.00 165 ILE A C 1
ATOM 1308 O O . ILE A 1 165 ? -3.366 2.863 -9.762 1.00 94.00 165 ILE A O 1
ATOM 1312 N N . TRP A 1 166 ? -5.452 2.463 -10.492 1.00 92.94 166 TRP A N 1
ATOM 1313 C CA . TRP A 1 166 ? -6.066 2.281 -9.190 1.00 92.94 166 TRP A CA 1
ATOM 1314 C C . TRP A 1 166 ? -6.532 0.830 -9.089 1.00 92.94 166 TRP A C 1
ATOM 1316 O O . TRP A 1 166 ? -7.560 0.457 -9.645 1.00 92.94 166 TRP A O 1
ATOM 1326 N N . GLY A 1 167 ? -5.762 -0.002 -8.383 1.00 88.06 167 GLY A N 1
ATOM 1327 C CA . GLY A 1 167 ? -5.996 -1.451 -8.304 1.00 88.06 167 GLY A CA 1
ATOM 1328 C C . GLY A 1 167 ? -7.370 -1.866 -7.761 1.00 88.06 167 GLY A C 1
ATOM 1329 O O . GLY A 1 167 ? -7.810 -2.983 -8.002 1.00 88.06 167 GLY A O 1
ATOM 1330 N N . TYR A 1 168 ? -8.076 -0.953 -7.087 1.00 85.06 168 TYR A N 1
ATOM 1331 C CA . TYR A 1 168 ? -9.439 -1.155 -6.583 1.00 85.06 168 TYR A CA 1
ATOM 1332 C C . TYR A 1 168 ? -10.535 -0.697 -7.562 1.00 85.06 168 TYR A C 1
ATOM 1334 O O . TYR A 1 168 ? -11.721 -0.712 -7.231 1.00 85.06 168 TYR A O 1
ATOM 1342 N N . GLY A 1 169 ? -10.162 -0.262 -8.766 1.00 89.06 169 GLY A N 1
ATOM 1343 C CA . GLY A 1 169 ? -11.101 0.147 -9.796 1.00 89.06 169 GLY A CA 1
ATOM 1344 C C . GLY A 1 169 ? -11.898 -1.037 -10.338 1.00 89.06 169 GLY A C 1
ATOM 1345 O O . GLY A 1 169 ? -11.366 -1.864 -11.064 1.00 89.06 169 GLY A O 1
ATOM 1346 N N . GLY A 1 170 ? -13.196 -1.088 -10.034 1.00 89.00 170 GLY A N 1
ATOM 1347 C CA . GLY A 1 170 ? -14.101 -2.137 -10.532 1.00 89.00 170 GLY A CA 1
ATOM 1348 C C . GLY A 1 170 ? -14.525 -2.005 -12.005 1.00 89.00 170 GLY A C 1
ATOM 1349 O O . GLY A 1 170 ? -15.306 -2.820 -12.479 1.00 89.00 170 GLY A O 1
ATOM 1350 N N . THR A 1 171 ? -14.050 -0.982 -12.723 1.00 95.00 171 THR A N 1
ATOM 1351 C CA . THR A 1 171 ? -14.223 -0.812 -14.181 1.00 95.00 171 THR A CA 1
ATOM 1352 C C . THR A 1 171 ? -12.882 -0.459 -14.809 1.00 95.00 171 THR A C 1
ATOM 1354 O O . THR A 1 171 ? -11.973 -0.023 -14.098 1.00 95.00 171 THR A O 1
ATOM 1357 N N . PHE A 1 172 ? -12.753 -0.598 -16.130 1.00 93.50 172 PHE A N 1
ATOM 1358 C CA . PHE A 1 172 ? -11.496 -0.313 -16.820 1.00 93.50 172 PHE A CA 1
ATOM 1359 C C . PHE A 1 172 ? -11.039 1.139 -16.628 1.00 93.50 172 PHE A C 1
ATOM 1361 O O . PHE A 1 172 ? -9.881 1.369 -16.319 1.00 93.50 172 PHE A O 1
ATOM 1368 N N . GLU A 1 173 ? -11.942 2.113 -16.698 1.00 93.56 173 GLU A N 1
ATOM 1369 C CA . GLU A 1 173 ? -11.647 3.552 -16.582 1.00 93.56 173 GLU A CA 1
ATOM 1370 C C . GLU A 1 173 ? -11.300 3.947 -15.141 1.00 93.56 173 GLU A C 1
ATOM 1372 O O . GLU A 1 173 ? -10.551 4.892 -14.871 1.00 93.56 173 GLU A O 1
ATOM 1377 N N . LYS A 1 174 ? -11.867 3.227 -14.165 1.00 94.69 174 LYS A N 1
ATOM 1378 C CA . LYS A 1 174 ? -11.480 3.360 -12.760 1.00 94.69 174 LYS A CA 1
ATOM 1379 C C . LYS A 1 174 ? -10.114 2.733 -12.518 1.00 94.69 174 LYS A C 1
ATOM 1381 O O . LYS A 1 174 ? -9.325 3.341 -11.804 1.00 94.69 174 LYS A O 1
ATOM 1386 N N . TYR A 1 175 ? -9.858 1.572 -13.114 1.00 95.00 175 TYR A N 1
ATOM 1387 C CA . TYR A 1 175 ? -8.631 0.809 -12.947 1.00 95.00 175 TYR A CA 1
ATOM 1388 C C . TYR A 1 175 ? -7.443 1.456 -13.654 1.00 95.00 175 TYR A C 1
ATOM 1390 O O . TYR A 1 175 ? -6.444 1.712 -13.006 1.00 95.00 175 TYR A O 1
ATOM 1398 N N . GLN A 1 176 ? -7.543 1.750 -14.945 1.00 95.88 176 GLN A N 1
ATOM 1399 C CA . GLN A 1 176 ? -6.475 2.275 -15.787 1.00 95.88 176 GLN A CA 1
ATOM 1400 C C . GLN A 1 176 ? -6.724 3.753 -16.088 1.00 95.88 176 GLN A C 1
ATOM 1402 O O . GLN A 1 176 ? -7.770 4.123 -16.619 1.00 95.88 176 GLN A O 1
ATOM 1407 N N . LYS A 1 177 ? -5.749 4.602 -15.764 1.00 95.81 177 LYS A N 1
ATOM 1408 C CA . LYS A 1 177 ? -5.819 6.046 -16.004 1.00 95.81 177 LYS A CA 1
ATOM 1409 C C . LYS A 1 177 ? -5.026 6.451 -17.246 1.00 95.81 177 LYS A C 1
ATOM 1411 O O . LYS A 1 177 ? -4.098 5.719 -17.613 1.00 95.81 177 LYS A O 1
ATOM 1416 N N . PRO A 1 178 ? -5.390 7.578 -17.891 1.00 96.44 178 PRO A N 1
ATOM 1417 C CA . PRO A 1 178 ? -4.589 8.170 -18.956 1.00 96.44 178 PRO A CA 1
ATOM 1418 C C . PRO A 1 178 ? -3.141 8.391 -18.513 1.00 96.44 178 PRO A C 1
ATOM 1420 O O . PRO A 1 178 ? -2.888 8.567 -17.327 1.00 96.44 178 PRO A O 1
ATOM 1423 N N . MET A 1 179 ? -2.207 8.360 -19.462 1.00 96.19 179 MET A N 1
ATOM 1424 C CA . MET A 1 179 ? -0.829 8.792 -19.248 1.00 96.19 179 MET A CA 1
ATOM 1425 C C . MET A 1 179 ? -0.722 10.241 -19.711 1.00 96.19 179 MET A C 1
ATOM 1427 O O . MET A 1 179 ? -1.003 10.529 -20.869 1.00 96.19 179 MET A O 1
ATOM 1431 N N . THR A 1 180 ? -0.310 11.140 -18.830 1.00 95.50 180 THR A N 1
ATOM 1432 C CA . THR A 1 180 ? -0.253 12.587 -19.089 1.00 95.50 180 THR A CA 1
ATOM 1433 C C . THR A 1 180 ? 1.158 13.154 -18.950 1.00 95.50 180 THR A C 1
ATOM 1435 O O . THR A 1 180 ? 1.446 14.228 -19.474 1.00 95.50 180 THR A O 1
ATOM 1438 N N . GLN A 1 181 ? 2.071 12.412 -18.323 1.00 95.12 181 GLN A N 1
ATOM 1439 C CA . GLN A 1 181 ? 3.477 12.758 -18.148 1.00 95.12 181 GLN A CA 1
ATOM 1440 C C . GLN A 1 181 ? 4.394 11.666 -18.701 1.00 95.12 181 GLN A C 1
ATOM 1442 O O . GLN A 1 181 ? 4.044 10.488 -18.754 1.00 95.12 181 GLN A O 1
ATOM 1447 N N . ALA A 1 182 ? 5.602 12.059 -19.107 1.00 95.38 182 ALA A N 1
ATOM 1448 C CA . ALA A 1 182 ? 6.607 11.124 -19.599 1.00 95.38 182 ALA A CA 1
ATOM 1449 C C . ALA A 1 182 ? 7.037 10.105 -18.524 1.00 95.38 182 ALA A C 1
ATOM 1451 O O . ALA A 1 182 ? 6.915 10.331 -17.316 1.00 95.38 182 ALA A O 1
ATOM 1452 N N . SER A 1 183 ? 7.578 8.972 -18.968 1.00 95.50 183 SER A N 1
ATOM 1453 C CA . SER A 1 183 ? 8.231 8.006 -18.086 1.00 95.50 183 SER A CA 1
ATOM 1454 C C . SER A 1 183 ? 9.521 8.568 -17.474 1.00 95.50 183 SER A C 1
ATOM 1456 O O . SER A 1 183 ? 10.085 9.560 -17.950 1.00 95.50 183 SER A O 1
ATOM 1458 N N . ARG A 1 184 ? 10.065 7.870 -16.468 1.00 93.69 184 ARG A N 1
ATOM 1459 C CA . ARG A 1 184 ? 11.477 8.037 -16.080 1.00 93.69 184 ARG A CA 1
ATOM 1460 C C . ARG A 1 184 ? 12.421 7.748 -17.245 1.00 93.69 184 ARG A C 1
ATOM 1462 O O . ARG A 1 184 ? 12.050 7.048 -18.193 1.00 93.69 184 ARG A O 1
ATOM 1469 N N . GLY A 1 185 ? 13.651 8.250 -17.134 1.00 95.94 185 GLY A N 1
ATOM 1470 C CA . GLY A 1 185 ? 14.716 7.922 -18.076 1.00 95.94 185 GLY A CA 1
ATOM 1471 C C . GLY A 1 185 ? 15.131 6.453 -17.964 1.00 95.94 185 GLY A C 1
ATOM 1472 O O . GLY A 1 185 ? 15.466 5.972 -16.879 1.00 95.94 185 GLY A O 1
ATOM 1473 N N . ILE A 1 186 ? 15.132 5.753 -19.095 1.00 97.88 186 ILE A N 1
ATOM 1474 C CA . ILE A 1 186 ? 15.628 4.386 -19.255 1.00 97.88 186 ILE A CA 1
ATOM 1475 C C . ILE A 1 186 ? 17.044 4.492 -19.819 1.00 97.88 186 ILE A C 1
ATOM 1477 O O . ILE A 1 186 ? 17.221 4.956 -20.944 1.00 97.88 186 ILE A O 1
ATOM 1481 N N . TYR A 1 187 ? 18.054 4.114 -19.034 1.00 97.50 187 TYR A N 1
ATOM 1482 C CA . TYR A 1 187 ? 19.458 4.336 -19.407 1.00 97.50 187 TYR A CA 1
ATOM 1483 C C . TYR A 1 187 ? 20.077 3.120 -20.091 1.00 97.50 187 TYR A C 1
ATOM 1485 O O . TYR A 1 187 ? 20.856 3.263 -21.027 1.00 97.50 187 TYR A O 1
ATOM 1493 N N . ALA A 1 188 ? 19.774 1.920 -19.599 1.00 96.62 188 ALA A N 1
ATOM 1494 C CA . ALA A 1 188 ? 20.347 0.691 -20.131 1.00 96.62 188 ALA A CA 1
ATOM 1495 C C . ALA A 1 188 ? 19.489 -0.525 -19.800 1.00 96.62 188 ALA A C 1
ATOM 1497 O O . ALA A 1 188 ? 18.739 -0.505 -18.819 1.00 96.62 188 ALA A O 1
ATOM 1498 N N . VAL A 1 189 ? 19.684 -1.591 -20.569 1.00 96.88 189 VAL A N 1
ATOM 1499 C CA . VAL A 1 189 ? 19.272 -2.951 -20.211 1.00 96.88 189 VAL A CA 1
ATOM 1500 C C . VAL A 1 189 ? 20.437 -3.921 -20.374 1.00 96.88 189 VAL A C 1
ATOM 1502 O O . VAL A 1 189 ? 21.294 -3.734 -21.238 1.00 96.88 189 VAL A O 1
ATOM 1505 N N . TYR A 1 190 ? 20.449 -4.956 -19.542 1.00 95.81 190 TYR A N 1
ATOM 1506 C CA . TYR A 1 190 ? 21.451 -6.017 -19.527 1.00 95.81 190 TYR A CA 1
ATOM 1507 C C . TYR A 1 190 ? 20.749 -7.369 -19.531 1.00 95.81 190 TYR A C 1
ATOM 1509 O O . TYR A 1 190 ? 19.810 -7.551 -18.755 1.00 95.81 190 TYR A O 1
ATOM 1517 N N . ILE A 1 191 ? 21.219 -8.303 -20.356 1.00 96.00 191 ILE A N 1
ATOM 1518 C CA . ILE A 1 191 ? 20.793 -9.705 -20.342 1.00 96.00 191 ILE A CA 1
ATOM 1519 C C . ILE A 1 191 ? 21.886 -10.550 -19.707 1.00 96.00 191 ILE A C 1
ATOM 1521 O O . ILE A 1 191 ? 23.063 -10.394 -20.033 1.00 96.00 191 ILE A O 1
ATOM 1525 N N . HIS A 1 192 ? 21.502 -11.431 -18.793 1.00 94.88 192 HIS A N 1
ATOM 1526 C CA . HIS A 1 192 ? 22.419 -12.283 -18.037 1.00 94.88 192 HIS A CA 1
ATOM 1527 C C . HIS A 1 192 ? 21.697 -13.538 -17.526 1.00 94.88 192 HIS A C 1
ATOM 1529 O O . HIS A 1 192 ? 20.476 -13.642 -17.641 1.00 94.88 192 HIS A O 1
ATOM 1535 N N . THR A 1 193 ? 22.445 -14.520 -17.025 1.00 94.00 193 THR A N 1
ATOM 1536 C CA . THR A 1 193 ? 21.905 -15.831 -16.603 1.00 94.00 193 THR A CA 1
ATOM 1537 C C . THR A 1 193 ? 21.783 -15.996 -15.090 1.00 94.00 193 THR A C 1
ATOM 1539 O O . THR A 1 193 ? 21.337 -17.038 -14.622 1.00 94.00 193 THR A O 1
ATOM 1542 N N . GLU A 1 194 ? 22.149 -14.969 -14.323 1.00 91.38 194 GLU A N 1
ATOM 1543 C CA . GLU A 1 194 ? 22.130 -15.001 -12.862 1.00 91.38 194 GLU A CA 1
ATOM 1544 C C . GLU A 1 194 ? 20.949 -14.190 -12.310 1.00 91.38 194 GLU A C 1
ATOM 1546 O O . GLU A 1 194 ? 20.585 -13.158 -12.863 1.00 91.38 194 GLU A O 1
ATOM 1551 N N . PRO A 1 195 ? 20.342 -14.571 -11.177 1.00 88.44 195 PRO A N 1
ATOM 1552 C CA . PRO A 1 195 ? 19.247 -13.791 -10.592 1.00 88.44 195 PRO A CA 1
ATOM 1553 C C . PRO A 1 195 ? 19.689 -12.410 -10.080 1.00 88.44 195 PRO A C 1
ATOM 1555 O O . PRO A 1 195 ? 18.852 -11.537 -9.836 1.00 88.44 195 PRO A O 1
ATOM 1558 N N . TYR A 1 196 ? 20.997 -12.195 -9.923 1.00 85.06 196 TYR A N 1
ATOM 1559 C CA . TYR A 1 196 ? 21.592 -10.947 -9.471 1.00 85.06 196 TYR A CA 1
ATOM 1560 C C . TYR A 1 196 ? 22.666 -10.475 -10.451 1.00 85.06 196 TYR A C 1
ATOM 1562 O O . TYR A 1 196 ? 23.580 -11.222 -10.796 1.00 85.06 196 TYR A O 1
ATOM 1570 N N . LEU A 1 197 ? 22.567 -9.210 -10.866 1.00 83.94 197 LEU A N 1
ATOM 1571 C CA . LEU A 1 197 ? 23.561 -8.585 -11.726 1.00 83.94 197 LEU A CA 1
ATOM 1572 C C . LEU A 1 197 ? 24.597 -7.853 -10.874 1.00 83.94 197 LEU A C 1
ATOM 1574 O O . LEU A 1 197 ? 24.313 -6.798 -10.305 1.00 83.94 197 LEU A O 1
ATOM 1578 N N . GLU A 1 198 ? 25.814 -8.379 -10.851 1.00 77.38 198 GLU A N 1
ATOM 1579 C CA . GLU A 1 198 ? 26.961 -7.677 -10.291 1.00 77.38 198 GLU A CA 1
ATOM 1580 C C . GLU A 1 198 ? 27.558 -6.747 -11.354 1.00 77.38 198 GLU A C 1
ATOM 1582 O O . GLU A 1 198 ? 28.121 -7.185 -12.357 1.00 77.38 198 GLU A O 1
ATOM 1587 N N . LEU A 1 199 ? 27.401 -5.438 -11.159 1.00 70.31 199 LEU A N 1
ATOM 1588 C CA . LEU A 1 199 ? 28.076 -4.428 -11.970 1.00 70.31 199 LEU A CA 1
ATOM 1589 C C . LEU A 1 199 ? 29.272 -3.892 -11.197 1.00 70.31 199 LEU A C 1
ATOM 1591 O O . LEU A 1 199 ? 29.160 -3.611 -10.004 1.00 70.31 199 LEU A O 1
ATOM 1595 N N . LEU A 1 200 ? 30.394 -3.675 -11.890 1.00 59.62 200 LEU A N 1
ATOM 1596 C CA . LEU A 1 200 ? 31.511 -2.941 -11.304 1.00 59.62 200 LEU A CA 1
ATOM 1597 C C . LEU A 1 200 ? 31.014 -1.566 -10.853 1.00 59.62 200 LEU A C 1
ATOM 1599 O O . LEU A 1 200 ? 30.555 -0.753 -11.663 1.00 59.62 200 LEU A O 1
ATOM 1603 N N . TYR A 1 201 ? 31.102 -1.321 -9.549 1.00 56.94 201 TYR A N 1
ATOM 1604 C CA . TYR A 1 201 ? 30.742 -0.044 -8.960 1.00 56.94 201 TYR A CA 1
ATOM 1605 C C . TYR A 1 201 ? 31.603 1.067 -9.569 1.00 56.94 201 TYR A C 1
ATOM 1607 O O . TYR A 1 201 ? 32.832 1.022 -9.512 1.00 56.94 201 TYR A O 1
ATOM 1615 N N . ASN A 1 202 ? 30.955 2.076 -10.151 1.00 63.88 202 ASN A N 1
ATOM 1616 C CA . ASN A 1 202 ? 31.626 3.271 -10.647 1.00 63.88 202 ASN A CA 1
ATOM 1617 C C . ASN A 1 202 ? 31.226 4.467 -9.784 1.00 63.88 202 ASN A C 1
ATOM 1619 O O . ASN A 1 202 ? 30.161 5.053 -9.986 1.00 63.88 202 ASN A O 1
ATOM 1623 N N . SER A 1 203 ? 32.118 4.858 -8.876 1.00 57.81 203 SER A N 1
ATOM 1624 C CA . SER A 1 203 ? 31.949 6.011 -7.981 1.00 57.81 203 SER A CA 1
ATOM 1625 C C . SER A 1 203 ? 31.776 7.355 -8.701 1.00 57.81 203 SER A C 1
ATOM 1627 O O . SER A 1 203 ? 31.440 8.347 -8.066 1.00 57.81 203 SER A O 1
ATOM 1629 N N . LYS A 1 204 ? 31.988 7.425 -10.024 1.00 64.06 204 LYS A N 1
ATOM 1630 C CA . LYS A 1 204 ? 31.731 8.635 -10.825 1.00 64.06 204 LYS A CA 1
ATOM 1631 C C . LYS A 1 204 ? 30.254 8.837 -11.185 1.00 64.06 204 LYS A C 1
ATOM 1633 O O . LYS A 1 204 ? 29.906 9.912 -11.658 1.00 64.06 204 LYS A O 1
ATOM 1638 N N . ASN A 1 205 ? 29.406 7.825 -10.977 1.00 71.44 205 ASN A N 1
ATOM 1639 C CA . ASN A 1 205 ? 27.972 7.847 -11.296 1.00 71.44 205 ASN A CA 1
ATOM 1640 C C . ASN A 1 205 ? 27.100 7.833 -10.030 1.00 71.44 205 ASN A C 1
ATOM 1642 O O . ASN A 1 205 ? 26.010 7.252 -10.018 1.00 71.44 205 ASN A O 1
ATOM 1646 N N . THR A 1 206 ? 27.604 8.453 -8.967 1.00 64.06 206 THR A N 1
ATOM 1647 C CA . THR A 1 206 ? 26.950 8.580 -7.666 1.00 64.06 206 THR A CA 1
ATOM 1648 C C . THR A 1 206 ? 27.082 10.025 -7.211 1.00 64.06 206 THR A C 1
ATOM 1650 O O . THR A 1 206 ? 28.167 10.600 -7.305 1.00 64.06 206 THR A O 1
ATOM 1653 N N . GLU A 1 207 ? 25.997 10.635 -6.750 1.00 72.25 207 GLU A N 1
ATOM 1654 C CA . GLU A 1 207 ? 26.090 11.931 -6.084 1.00 72.25 207 GLU A CA 1
ATOM 1655 C C . GLU A 1 207 ? 26.509 11.720 -4.638 1.00 72.25 207 GLU A C 1
ATOM 1657 O O . GLU A 1 207 ? 26.155 10.710 -4.025 1.00 72.25 207 GLU A O 1
ATOM 1662 N N . ALA A 1 208 ? 27.257 12.681 -4.093 1.00 64.69 208 ALA A N 1
ATOM 1663 C CA . ALA A 1 208 ? 27.437 12.743 -2.656 1.00 64.69 208 ALA A CA 1
ATOM 1664 C C . ALA A 1 208 ? 26.044 12.806 -2.030 1.00 64.69 208 ALA A C 1
ATOM 1666 O O . ALA A 1 208 ? 25.227 13.663 -2.374 1.00 64.69 208 ALA A O 1
ATOM 1667 N N . TRP A 1 209 ? 25.761 11.848 -1.163 1.00 57.81 209 TRP A N 1
ATOM 1668 C CA . TRP A 1 209 ? 24.677 12.012 -0.226 1.00 57.81 209 TRP A CA 1
ATOM 1669 C C . TRP A 1 209 ? 25.297 12.747 0.943 1.00 57.81 209 TRP A C 1
ATOM 1671 O O . TRP A 1 209 ? 26.216 12.219 1.571 1.00 57.81 209 TRP A O 1
ATOM 1681 N N . ASP A 1 210 ? 24.833 13.965 1.206 1.00 59.84 210 ASP A N 1
ATOM 1682 C CA . ASP A 1 210 ? 24.913 14.445 2.576 1.00 59.84 210 ASP A CA 1
ATOM 1683 C C . ASP A 1 210 ? 24.228 13.356 3.391 1.00 59.84 210 ASP A C 1
ATOM 1685 O O . ASP A 1 210 ? 23.088 12.999 3.064 1.00 59.84 210 ASP A O 1
ATOM 1689 N N . ASP A 1 211 ? 24.952 12.744 4.335 1.00 54.91 211 ASP A N 1
ATOM 1690 C CA . ASP A 1 211 ? 24.370 11.757 5.237 1.00 54.91 211 ASP A CA 1
ATOM 1691 C C . ASP A 1 211 ? 23.022 12.326 5.657 1.00 54.91 211 ASP A C 1
ATOM 1693 O O . ASP A 1 211 ? 22.984 13.424 6.227 1.00 54.91 211 ASP A O 1
ATOM 1697 N N . LEU A 1 212 ? 21.914 11.652 5.303 1.00 53.47 212 LEU A N 1
ATOM 1698 C CA . LEU A 1 212 ? 20.632 12.024 5.878 1.00 53.47 212 LEU A CA 1
ATOM 1699 C C . LEU A 1 212 ? 20.889 11.957 7.370 1.00 53.47 212 LEU A C 1
ATOM 1701 O O . LEU A 1 212 ? 21.055 10.859 7.912 1.00 53.47 212 LEU A O 1
ATOM 1705 N N . GLN A 1 213 ? 20.993 13.126 8.004 1.00 57.09 213 GLN A N 1
ATOM 1706 C CA . GLN A 1 213 ? 21.064 13.223 9.441 1.00 57.09 213 GLN A CA 1
ATOM 1707 C C . GLN A 1 213 ? 19.747 12.641 9.896 1.00 57.09 213 GLN A C 1
ATOM 1709 O O . GLN A 1 213 ? 18.714 13.303 9.866 1.00 57.09 213 GLN A O 1
ATOM 1714 N N . THR A 1 214 ? 19.775 11.346 10.184 1.00 59.44 214 THR A N 1
ATOM 1715 C CA . THR A 1 214 ? 18.636 10.640 10.717 1.00 59.44 214 THR A CA 1
ATOM 1716 C C . THR A 1 214 ? 18.473 11.273 12.081 1.00 59.44 214 THR A C 1
ATOM 1718 O O . THR A 1 214 ? 19.392 11.139 12.897 1.00 59.44 214 THR A O 1
ATOM 1721 N N . PRO A 1 215 ? 17.396 12.038 12.318 1.00 60.56 215 PRO A N 1
ATOM 1722 C CA . PRO A 1 215 ? 17.195 12.628 13.624 1.00 60.56 215 PRO A CA 1
ATOM 1723 C C . PRO A 1 215 ? 17.220 11.475 14.625 1.00 60.56 215 PRO A C 1
ATOM 1725 O O . PRO A 1 215 ? 16.487 10.499 14.461 1.00 60.56 215 PRO A O 1
ATOM 1728 N N . THR A 1 216 ? 18.122 11.527 15.606 1.00 68.12 216 THR A N 1
ATOM 1729 C CA . THR A 1 216 ? 18.250 10.450 16.603 1.00 68.12 216 THR A CA 1
ATOM 1730 C C . THR A 1 216 ? 17.015 10.365 17.494 1.00 68.12 216 THR A C 1
ATOM 1732 O O . THR A 1 216 ? 16.769 9.334 18.104 1.00 68.12 216 THR A O 1
ATOM 1735 N N . GLU A 1 217 ? 16.228 11.437 17.516 1.00 63.47 217 GLU A N 1
ATOM 1736 C CA . GLU A 1 217 ? 14.903 11.539 18.105 1.00 63.47 217 GLU A CA 1
ATOM 1737 C C . GLU A 1 217 ? 14.009 12.306 17.117 1.00 63.47 217 GLU A C 1
ATOM 1739 O O . GLU A 1 217 ? 14.508 13.197 16.418 1.00 63.47 217 GLU A O 1
ATOM 1744 N N . PRO A 1 218 ? 12.698 12.014 17.029 1.00 64.50 218 PRO A N 1
ATOM 1745 C CA . PRO A 1 218 ? 11.773 12.935 16.385 1.00 64.50 218 PRO A CA 1
ATOM 1746 C C . PRO A 1 218 ? 11.934 14.304 17.055 1.00 64.50 218 PRO A C 1
ATOM 1748 O O . PRO A 1 218 ? 11.870 14.377 18.282 1.00 64.50 218 PRO A O 1
ATOM 1751 N N . GLY A 1 219 ? 12.165 15.367 16.278 1.00 72.31 219 GLY A N 1
ATOM 1752 C CA . GLY A 1 219 ? 12.301 16.714 16.838 1.00 72.31 219 GLY A CA 1
ATOM 1753 C C . GLY A 1 219 ? 11.126 17.028 17.768 1.00 72.31 219 GLY A C 1
ATOM 1754 O O . GLY A 1 219 ? 9.983 16.654 17.472 1.00 72.31 219 GLY A O 1
ATOM 1755 N N . GLU A 1 220 ? 11.401 17.652 18.916 1.00 73.50 220 GLU A N 1
ATOM 1756 C CA . GLU A 1 220 ? 10.390 17.990 19.927 1.00 73.50 220 GLU A CA 1
ATOM 1757 C C . GLU A 1 220 ? 9.216 18.752 19.287 1.00 73.50 220 GLU A C 1
ATOM 1759 O O . GLU A 1 220 ? 8.052 18.467 19.570 1.00 73.50 220 GLU A O 1
ATOM 1764 N N . GLU A 1 221 ? 9.510 19.595 18.294 1.00 79.94 221 GLU A N 1
ATOM 1765 C CA . GLU A 1 221 ? 8.543 20.329 17.485 1.00 79.94 221 GLU A CA 1
ATOM 1766 C C . GLU A 1 221 ? 7.610 19.431 16.657 1.00 79.94 221 GLU A C 1
ATOM 1768 O O . GLU A 1 221 ? 6.420 19.726 16.523 1.00 79.94 221 GLU A O 1
ATOM 1773 N N . VAL A 1 222 ? 8.108 18.309 16.126 1.00 84.81 222 VAL A N 1
ATOM 1774 C CA . VAL A 1 222 ? 7.296 17.348 15.366 1.00 84.81 222 VAL A CA 1
ATOM 1775 C C . VAL A 1 222 ? 6.386 16.582 16.316 1.00 84.81 222 VAL A C 1
ATOM 1777 O O . VAL A 1 222 ? 5.203 16.404 16.021 1.00 84.81 222 VAL A O 1
ATOM 1780 N N . LEU A 1 223 ? 6.905 16.150 17.469 1.00 87.06 223 LEU A N 1
ATOM 1781 C CA . LEU A 1 223 ? 6.091 15.465 18.473 1.00 87.06 223 LEU A CA 1
ATOM 1782 C C . LEU A 1 223 ? 4.999 16.379 19.013 1.00 87.06 223 LEU A C 1
ATOM 1784 O O . LEU A 1 223 ? 3.855 15.942 19.117 1.00 87.06 223 LEU A O 1
ATOM 1788 N N . ASP A 1 224 ? 5.312 17.634 19.312 1.00 90.31 224 ASP A N 1
ATOM 1789 C CA . ASP A 1 224 ? 4.331 18.590 19.812 1.00 90.31 224 ASP A CA 1
ATOM 1790 C C . ASP A 1 224 ? 3.281 18.938 18.758 1.00 90.31 224 ASP A C 1
ATOM 1792 O O . ASP A 1 224 ? 2.085 18.912 19.058 1.00 90.31 224 ASP A O 1
ATOM 1796 N N . TYR A 1 225 ? 3.685 19.112 17.498 1.00 90.25 225 TYR A N 1
ATOM 1797 C CA . TYR A 1 225 ? 2.754 19.263 16.381 1.00 90.25 225 TYR A CA 1
ATOM 1798 C C . TYR A 1 225 ? 1.813 18.057 16.226 1.00 90.25 225 TYR A C 1
ATOM 1800 O O . TYR A 1 225 ? 0.604 18.208 16.014 1.00 90.25 225 TYR A O 1
ATOM 1808 N N . VAL A 1 226 ? 2.343 16.835 16.346 1.00 92.50 226 VAL A N 1
ATOM 1809 C CA . VAL A 1 226 ? 1.539 15.606 16.283 1.00 92.50 226 VAL A CA 1
ATOM 1810 C C . VAL A 1 226 ? 0.593 15.515 17.482 1.00 92.50 226 VAL A C 1
ATOM 1812 O O . VAL A 1 226 ? -0.589 15.220 17.288 1.00 92.50 226 VAL A O 1
ATOM 1815 N N . LYS A 1 227 ? 1.058 15.814 18.704 1.00 95.12 227 LYS A N 1
ATOM 1816 C CA . LYS A 1 227 ? 0.212 15.851 19.909 1.00 95.12 227 LYS A CA 1
ATOM 1817 C C . LYS A 1 227 ? -0.917 16.869 19.760 1.00 95.12 227 LYS A C 1
ATOM 1819 O O . LYS A 1 227 ? -2.061 16.551 20.079 1.00 95.12 227 LYS A O 1
ATOM 1824 N N . GLU A 1 228 ? -0.629 18.058 19.230 1.00 96.12 228 GLU A N 1
ATOM 1825 C CA . GLU A 1 228 ? -1.630 19.095 18.967 1.00 96.12 228 GLU A CA 1
ATOM 1826 C C . GLU A 1 228 ? -2.690 18.603 17.973 1.00 96.12 228 GLU A C 1
ATOM 1828 O O . GLU A 1 228 ? -3.890 18.722 18.229 1.00 96.12 228 GLU A O 1
ATOM 1833 N N . LYS A 1 229 ? -2.270 17.980 16.864 1.00 96.56 229 LYS A N 1
ATOM 1834 C CA . LYS A 1 229 ? -3.192 17.377 15.889 1.00 96.56 229 LYS A CA 1
ATOM 1835 C C . LYS A 1 229 ? -4.066 16.287 16.502 1.00 96.56 229 LYS A C 1
ATOM 1837 O O . LYS A 1 229 ? -5.268 16.254 16.234 1.00 96.56 229 LYS A O 1
ATOM 1842 N N . VAL A 1 230 ? -3.485 15.412 17.323 1.00 97.38 230 VAL A N 1
ATOM 1843 C CA . VAL A 1 230 ? -4.228 14.356 18.023 1.00 97.38 230 VAL A CA 1
ATOM 1844 C C . VAL A 1 230 ? -5.241 14.962 18.994 1.00 97.38 230 VAL A C 1
ATOM 1846 O O . VAL A 1 230 ? -6.401 14.558 18.981 1.00 97.38 230 VAL A O 1
ATOM 1849 N N . ASN A 1 231 ? -4.854 15.968 19.779 1.00 98.25 231 ASN A N 1
ATOM 1850 C CA . ASN A 1 231 ? -5.757 16.632 20.720 1.00 98.25 231 ASN A CA 1
ATOM 1851 C C . ASN A 1 231 ? -6.897 17.374 20.011 1.00 98.25 231 ASN A C 1
ATOM 1853 O O . ASN A 1 231 ? -8.045 17.247 20.429 1.00 98.25 231 ASN A O 1
ATOM 1857 N N . LYS A 1 232 ? -6.631 18.029 18.874 1.00 97.94 232 LYS A N 1
ATOM 1858 C CA . LYS A 1 232 ? -7.682 18.616 18.024 1.00 97.94 232 LYS A CA 1
ATOM 1859 C C . LYS A 1 232 ? -8.673 17.567 17.510 1.00 97.94 232 LYS A C 1
ATOM 1861 O O . LYS A 1 232 ? -9.875 17.826 17.470 1.00 97.94 232 LYS A O 1
ATOM 1866 N N . ALA A 1 233 ? -8.196 16.382 17.123 1.00 96.75 233 ALA A N 1
ATOM 1867 C CA . ALA A 1 233 ? -9.068 15.284 16.705 1.00 96.75 233 ALA A CA 1
ATOM 1868 C C . ALA A 1 233 ? -9.919 14.748 17.872 1.00 96.75 233 ALA A C 1
ATOM 1870 O O . ALA A 1 233 ? -11.123 14.564 17.709 1.00 96.75 233 ALA A O 1
ATOM 1871 N N . ILE A 1 234 ? -9.323 14.580 19.059 1.00 98.00 234 ILE A N 1
ATOM 1872 C CA . ILE A 1 234 ? -10.034 14.188 20.288 1.00 98.00 234 ILE A CA 1
ATOM 1873 C C . ILE A 1 234 ? -11.147 15.189 20.610 1.00 98.00 234 ILE A C 1
ATOM 1875 O O . ILE A 1 234 ? -12.289 14.796 20.833 1.00 98.00 234 ILE A O 1
ATOM 1879 N N . GLU A 1 235 ? -10.832 16.484 20.625 1.00 97.00 235 GLU A N 1
ATOM 1880 C CA . GLU A 1 235 ? -11.800 17.539 20.933 1.00 97.00 235 GLU A CA 1
ATOM 1881 C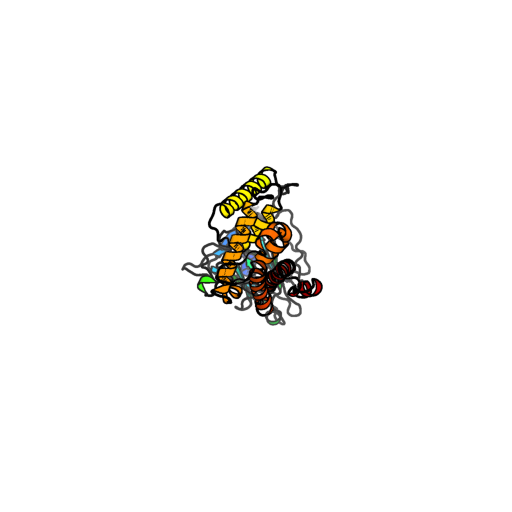 C . GLU A 1 235 ? -12.943 17.574 19.920 1.00 97.00 235 GLU A C 1
ATOM 1883 O O . GLU A 1 235 ? -14.105 17.717 20.304 1.00 97.00 235 GLU A O 1
ATOM 1888 N N . LYS A 1 236 ? -12.635 17.390 18.631 1.00 95.69 236 LYS A N 1
ATOM 1889 C CA . LYS A 1 236 ? -13.647 17.287 17.578 1.00 95.69 236 LYS A CA 1
ATOM 1890 C C . LYS A 1 236 ? -14.605 16.119 17.824 1.00 95.69 236 LYS A C 1
ATOM 1892 O O . LYS A 1 236 ? -15.813 16.310 17.702 1.00 95.69 236 LYS A O 1
ATOM 1897 N N . ASP A 1 237 ? -14.097 14.939 18.173 1.00 95.00 237 ASP A N 1
ATOM 1898 C CA . ASP A 1 237 ? -14.940 13.763 18.413 1.00 95.00 237 ASP A CA 1
ATOM 1899 C C . ASP A 1 237 ? -15.772 13.910 19.697 1.00 95.00 237 ASP A C 1
ATOM 1901 O O . ASP A 1 237 ? -16.962 13.585 19.708 1.00 95.00 237 ASP A O 1
ATOM 1905 N N . LEU A 1 238 ? -15.191 14.467 20.766 1.00 95.88 238 LEU A N 1
ATOM 1906 C CA . LEU A 1 238 ? -15.902 14.705 22.026 1.00 95.88 238 LEU A CA 1
ATOM 1907 C C . LEU A 1 238 ? -17.034 15.729 21.867 1.00 95.88 238 LEU A C 1
ATOM 1909 O O . LEU A 1 238 ? -18.148 15.478 22.335 1.00 95.88 238 LEU A O 1
ATOM 1913 N N . ASN A 1 239 ? -16.774 16.833 21.163 1.00 94.88 239 ASN A N 1
ATOM 1914 C CA . ASN A 1 239 ? -17.722 17.939 20.985 1.00 94.88 239 ASN A CA 1
ATOM 1915 C C . ASN A 1 239 ? -18.650 17.768 19.768 1.00 94.88 239 ASN A C 1
ATOM 1917 O O . ASN A 1 239 ? -19.586 18.545 19.586 1.00 94.88 239 ASN A O 1
ATOM 1921 N N . GLY A 1 240 ? -18.386 16.775 18.917 1.00 93.62 240 GLY A N 1
ATOM 1922 C CA . GLY A 1 240 ? -19.177 16.475 17.730 1.00 93.62 240 GLY A CA 1
ATOM 1923 C C . GLY A 1 240 ? -20.458 15.690 18.022 1.00 93.62 240 GLY A C 1
ATOM 1924 O O . GLY A 1 240 ? -20.917 15.564 19.159 1.00 93.62 240 GLY A O 1
ATOM 1925 N N . LYS A 1 241 ? -21.031 15.098 16.968 1.00 93.50 241 LYS A N 1
ATOM 1926 C CA . LYS A 1 241 ? -22.232 14.249 17.057 1.00 93.50 241 LYS A CA 1
ATOM 1927 C C . LYS A 1 241 ? -22.005 13.048 17.977 1.00 93.50 241 LYS A C 1
ATOM 1929 O O . LYS A 1 241 ? -20.877 12.599 18.152 1.00 93.50 241 LYS A O 1
ATOM 1934 N N . ASP A 1 242 ? -23.077 12.518 18.562 1.00 92.06 242 ASP A N 1
ATOM 1935 C CA . ASP A 1 242 ? -23.002 11.339 19.439 1.00 92.06 242 ASP A CA 1
ATOM 1936 C C . ASP A 1 242 ? -22.543 10.080 18.706 1.00 92.06 242 ASP A C 1
ATOM 1938 O O . ASP A 1 242 ? -21.790 9.280 19.258 1.00 92.06 242 ASP A O 1
ATOM 1942 N N . LYS A 1 243 ? -22.970 9.924 17.448 1.00 93.19 243 LYS A N 1
ATOM 1943 C CA . LYS A 1 243 ? -22.447 8.881 16.575 1.00 93.19 243 LYS A CA 1
ATOM 1944 C C . LYS A 1 243 ? -21.030 9.254 16.142 1.00 93.19 243 LYS A C 1
ATOM 1946 O O . LYS A 1 243 ? -20.845 10.226 15.410 1.00 93.19 243 LYS A O 1
ATOM 1951 N N . ILE A 1 244 ? -20.069 8.437 16.556 1.00 94.88 244 ILE A N 1
ATOM 1952 C CA . ILE A 1 244 ? -18.692 8.422 16.056 1.00 94.88 244 ILE A CA 1
ATOM 1953 C C . ILE A 1 244 ? -18.435 7.088 15.354 1.00 94.88 244 ILE A C 1
ATOM 1955 O O . ILE A 1 244 ? -19.022 6.069 15.718 1.00 94.88 244 ILE A O 1
ATOM 1959 N N . GLU A 1 245 ? -17.590 7.090 14.326 1.00 93.38 245 GLU A N 1
ATOM 1960 C CA . GLU A 1 245 ? -17.253 5.877 13.574 1.00 93.38 245 GLU A CA 1
ATOM 1961 C C . GLU A 1 245 ? -16.558 4.834 14.463 1.00 93.38 245 GLU A C 1
ATOM 1963 O O . GLU A 1 245 ? -15.926 5.176 15.465 1.00 93.38 245 GLU A O 1
ATOM 1968 N N . VAL A 1 246 ? -16.625 3.558 14.075 1.00 94.25 246 VAL A N 1
ATOM 1969 C CA . VAL A 1 246 ? -16.022 2.431 14.819 1.00 94.25 246 VAL A CA 1
ATOM 1970 C C . VAL A 1 246 ? -14.539 2.683 15.142 1.00 94.25 246 VAL A C 1
ATOM 1972 O O . VAL A 1 246 ? -14.098 2.462 16.271 1.00 94.25 246 VAL A O 1
ATOM 1975 N N . GLY A 1 247 ? -13.776 3.224 14.185 1.00 93.75 247 GLY A N 1
ATOM 1976 C CA . GLY A 1 247 ? -12.380 3.622 14.400 1.00 93.75 247 GLY A CA 1
ATOM 1977 C C . GLY A 1 247 ? -12.209 4.786 15.386 1.00 93.75 247 GLY A C 1
ATOM 1978 O O . GLY A 1 247 ? -11.257 4.786 16.162 1.00 93.75 247 GLY A O 1
ATOM 1979 N N . GLY A 1 248 ? -13.151 5.735 15.413 1.00 95.69 248 GLY A N 1
ATOM 1980 C CA . GLY A 1 248 ? -13.171 6.859 16.355 1.00 95.69 248 GLY A CA 1
ATOM 1981 C C . GLY A 1 248 ? -13.413 6.417 17.802 1.00 95.69 248 GLY A C 1
ATOM 1982 O O . GLY A 1 248 ? -12.762 6.912 18.718 1.00 95.69 248 GLY A O 1
ATOM 1983 N N . ILE A 1 249 ? -14.272 5.411 18.015 1.00 97.75 249 ILE A N 1
ATOM 1984 C CA . ILE A 1 249 ? -14.490 4.803 19.342 1.00 97.75 249 ILE A CA 1
ATOM 1985 C C . ILE A 1 249 ? -13.176 4.236 19.889 1.00 97.75 249 ILE A C 1
ATOM 1987 O O . ILE A 1 249 ? -12.783 4.524 21.019 1.00 97.75 249 ILE A O 1
ATOM 1991 N N . HIS A 1 250 ? -12.469 3.457 19.069 1.00 97.38 250 HIS A N 1
ATOM 1992 C CA . HIS A 1 250 ? -11.186 2.869 19.443 1.00 97.38 250 HIS A CA 1
ATOM 1993 C C . HIS A 1 250 ? -10.090 3.929 19.637 1.00 97.38 250 HIS A C 1
ATOM 1995 O O . HIS A 1 250 ? -9.290 3.821 20.570 1.00 97.38 250 HIS A O 1
ATOM 2001 N N . PHE A 1 251 ? -10.079 4.976 18.807 1.00 98.00 251 PHE A N 1
ATOM 2002 C CA . PHE A 1 251 ? -9.187 6.123 18.962 1.00 98.00 251 PHE A CA 1
ATOM 2003 C C . PHE A 1 251 ? -9.379 6.817 20.317 1.00 98.00 251 PHE A C 1
ATOM 2005 O O . PHE A 1 251 ? -8.409 6.957 21.064 1.00 98.00 251 PHE A O 1
ATOM 2012 N N . LEU A 1 252 ? -10.617 7.167 20.685 1.00 98.44 252 LEU A N 1
ATOM 2013 C CA . LEU A 1 252 ? -10.918 7.771 21.986 1.00 98.44 252 LEU A CA 1
ATOM 2014 C C . LEU A 1 252 ? -10.580 6.837 23.154 1.00 98.44 252 LEU A C 1
ATOM 2016 O O . LEU A 1 252 ? -10.043 7.296 24.163 1.00 98.44 252 LEU A O 1
ATOM 2020 N N . ALA A 1 253 ? -10.831 5.531 23.014 1.00 98.44 253 ALA A N 1
ATOM 2021 C CA . ALA A 1 253 ? -10.506 4.554 24.049 1.00 98.44 253 ALA A CA 1
ATOM 2022 C C . ALA A 1 253 ? -9.000 4.470 24.324 1.00 98.44 253 ALA A C 1
ATOM 2024 O O . ALA A 1 253 ? -8.575 4.456 25.478 1.00 98.44 253 ALA A O 1
ATOM 2025 N N . LYS A 1 254 ? -8.175 4.479 23.271 1.00 98.38 254 LYS A N 1
ATOM 2026 C CA . LYS A 1 254 ? -6.717 4.555 23.416 1.00 98.38 254 LYS A CA 1
ATOM 2027 C C . LYS A 1 254 ? -6.277 5.901 23.977 1.00 98.38 254 LYS A C 1
ATOM 2029 O O . LYS A 1 254 ? -5.445 5.933 24.880 1.00 98.38 254 LYS A O 1
ATOM 2034 N N . ALA A 1 255 ? -6.852 7.000 23.493 1.00 98.25 255 ALA A N 1
ATOM 2035 C CA . ALA A 1 255 ? -6.523 8.338 23.969 1.00 98.25 255 ALA A CA 1
ATOM 2036 C C . ALA A 1 255 ? -6.794 8.499 25.476 1.00 98.25 255 ALA A C 1
ATOM 2038 O O . ALA A 1 255 ? -5.970 9.083 26.178 1.00 98.25 255 ALA A O 1
ATOM 2039 N N . TYR A 1 256 ? -7.875 7.908 25.998 1.00 98.62 256 TYR A N 1
ATOM 2040 C CA . TYR A 1 256 ? -8.200 7.893 27.431 1.00 98.62 256 TYR A CA 1
ATOM 2041 C C . TYR A 1 256 ? -7.057 7.363 28.316 1.00 98.62 256 TYR A C 1
ATOM 2043 O O . TYR A 1 256 ? -6.905 7.807 29.454 1.00 98.62 256 TYR A O 1
ATOM 2051 N N . LEU A 1 257 ? -6.223 6.457 27.792 1.00 98.00 257 LEU A N 1
ATOM 2052 C CA . LEU A 1 257 ? -5.104 5.835 28.508 1.00 98.00 257 LEU A CA 1
ATOM 2053 C C . LEU A 1 257 ? -3.771 6.593 28.347 1.00 98.00 257 LEU A C 1
ATOM 2055 O O . LEU A 1 257 ? -2.794 6.279 29.028 1.00 98.00 257 LEU A O 1
ATOM 2059 N N . VAL A 1 258 ? -3.705 7.593 27.464 1.00 97.69 258 VAL A N 1
ATOM 2060 C CA . VAL A 1 258 ? -2.466 8.305 27.115 1.00 97.69 258 VAL A CA 1
ATOM 2061 C C . VAL A 1 258 ? -2.359 9.620 27.884 1.00 97.69 258 VAL A C 1
ATOM 2063 O O . VAL A 1 258 ? -3.102 10.554 27.611 1.00 97.69 258 VAL A O 1
ATOM 2066 N N . LYS A 1 259 ? -1.383 9.713 28.800 1.00 97.50 259 LYS A N 1
ATOM 2067 C CA . LYS A 1 259 ? -1.217 10.819 29.771 1.00 97.50 259 LYS A CA 1
ATOM 2068 C C . LYS A 1 259 ? -1.211 12.233 29.186 1.00 97.50 259 LYS A C 1
ATOM 2070 O O . LYS A 1 259 ? -1.713 13.144 29.829 1.00 97.50 259 LYS A O 1
ATOM 2075 N N . TRP A 1 260 ? -0.611 12.428 28.013 1.00 95.62 260 TRP A N 1
ATOM 2076 C CA . TRP A 1 260 ? -0.510 13.752 27.386 1.00 95.62 260 TRP A CA 1
ATOM 2077 C C . TRP A 1 260 ? -1.765 14.140 26.594 1.00 95.62 260 TRP A C 1
ATOM 2079 O O . TRP A 1 260 ? -1.887 15.285 26.159 1.00 95.62 260 TRP A O 1
ATOM 2089 N N . SER A 1 261 ? -2.678 13.194 26.364 1.00 97.75 261 SER A N 1
ATOM 2090 C CA . SER A 1 261 ? -3.841 13.431 25.523 1.00 97.75 261 SER A CA 1
ATOM 2091 C C . SER A 1 261 ? -4.899 14.245 26.267 1.00 97.75 261 SER A C 1
ATOM 2093 O O . SER A 1 261 ? -5.110 14.100 27.474 1.00 97.75 261 SER A O 1
ATOM 2095 N N . ALA A 1 262 ? -5.659 15.037 25.518 1.00 97.12 262 ALA A N 1
ATOM 2096 C CA . ALA A 1 262 ? -6.810 15.759 26.033 1.00 97.12 262 ALA A CA 1
ATOM 2097 C C . ALA A 1 262 ? -7.941 14.827 26.508 1.00 97.12 262 ALA A C 1
ATOM 2099 O O . ALA A 1 262 ? -8.877 15.312 27.136 1.00 97.12 262 ALA A O 1
ATOM 2100 N N . ALA A 1 263 ? -7.886 13.520 26.234 1.00 97.81 263 ALA A N 1
ATOM 2101 C CA . ALA A 1 263 ? -8.867 12.530 26.682 1.00 97.81 263 ALA A CA 1
ATOM 2102 C C . ALA A 1 263 ? -8.470 11.834 27.995 1.00 97.81 263 ALA A C 1
ATOM 2104 O O . ALA A 1 263 ? -9.299 11.118 28.562 1.00 97.81 263 ALA A O 1
ATOM 2105 N N . TYR A 1 264 ? -7.231 12.012 28.471 1.00 98.31 264 TYR A N 1
ATOM 2106 C CA . TYR A 1 264 ? -6.674 11.209 29.557 1.00 98.31 264 TYR A CA 1
ATOM 2107 C C . TYR A 1 264 ? -7.572 11.191 30.800 1.00 98.31 264 TYR A C 1
ATOM 2109 O O . TYR A 1 264 ? -7.821 12.230 31.412 1.00 98.31 264 TYR A O 1
ATOM 2117 N N . ASN A 1 265 ? -8.057 10.000 31.166 1.00 97.56 265 ASN A N 1
ATOM 2118 C CA . ASN A 1 265 ? -8.931 9.756 32.316 1.00 97.56 265 ASN A CA 1
ATOM 2119 C C . ASN A 1 265 ? -10.194 10.647 32.420 1.00 97.56 265 ASN A C 1
ATOM 2121 O O . ASN A 1 265 ? -10.767 10.781 33.503 1.00 97.56 265 ASN A O 1
ATOM 2125 N N . LYS A 1 266 ? -10.683 11.241 31.322 1.00 97.75 266 LYS A N 1
ATOM 2126 C CA . LYS A 1 266 ? -11.889 12.088 31.355 1.00 97.75 266 LYS A CA 1
ATOM 2127 C C . LYS A 1 266 ? -13.175 11.263 31.307 1.00 97.75 266 LYS A C 1
ATOM 2129 O O . LYS A 1 266 ? -13.399 10.525 30.353 1.00 97.75 266 LYS A O 1
ATOM 2134 N N . ALA A 1 267 ? -14.071 11.463 32.275 1.00 97.12 267 ALA A N 1
ATOM 2135 C CA . ALA A 1 267 ? -15.374 10.784 32.326 1.00 97.12 267 ALA A CA 1
ATOM 2136 C C . ALA A 1 267 ? -16.217 10.995 31.051 1.00 97.12 267 ALA A C 1
AT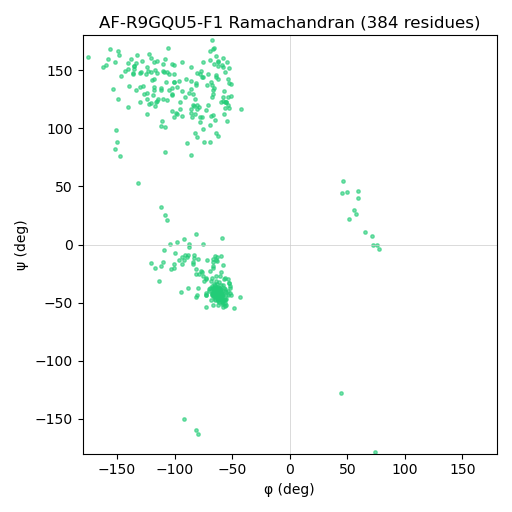OM 2138 O O . ALA A 1 267 ? -16.787 10.040 30.532 1.00 97.12 267 ALA A O 1
ATOM 2139 N N . GLN A 1 268 ? -16.180 12.206 30.477 1.00 97.00 268 GLN A N 1
ATOM 2140 C CA . GLN A 1 268 ? -16.858 12.542 29.216 1.00 97.00 268 GLN A CA 1
ATOM 2141 C C . GLN A 1 268 ? -16.505 11.580 28.068 1.00 97.00 268 GLN A C 1
ATOM 2143 O O . GLN A 1 268 ? -17.341 11.309 27.210 1.00 97.00 268 GLN A O 1
ATOM 2148 N N . VAL A 1 269 ? -15.275 11.052 28.038 1.00 98.06 269 VAL A N 1
ATOM 2149 C CA . VAL A 1 269 ? -14.843 10.091 27.014 1.00 98.06 269 VAL A CA 1
ATOM 2150 C C . VAL A 1 269 ? -15.601 8.775 27.166 1.00 98.06 269 VAL A C 1
ATOM 2152 O O . VAL A 1 269 ? -16.063 8.220 26.173 1.00 98.06 269 VAL A O 1
ATOM 2155 N N . ILE A 1 270 ? -15.774 8.302 28.401 1.00 98.12 270 ILE A N 1
ATOM 2156 C CA . ILE A 1 270 ? -16.507 7.069 28.705 1.00 98.12 270 ILE A CA 1
ATOM 2157 C C . ILE A 1 270 ? -17.988 7.229 28.353 1.00 98.12 270 ILE A C 1
ATOM 2159 O O . ILE A 1 270 ? -18.538 6.370 27.666 1.00 98.12 270 ILE A O 1
ATOM 2163 N N . ASP A 1 271 ? -18.602 8.358 28.725 1.00 96.44 271 ASP A N 1
ATOM 2164 C CA . ASP A 1 271 ? -19.980 8.691 28.340 1.00 96.44 271 ASP A CA 1
ATOM 2165 C C . ASP A 1 271 ? -20.159 8.686 26.818 1.00 96.44 271 ASP A C 1
ATOM 2167 O O . ASP A 1 271 ? -21.090 8.071 26.287 1.00 96.44 271 ASP A O 1
ATOM 2171 N N . LYS A 1 272 ? -19.240 9.347 26.101 1.00 97.62 272 LYS A N 1
ATOM 2172 C CA . LYS A 1 272 ? -19.270 9.442 24.640 1.00 97.62 272 LYS A CA 1
ATOM 2173 C C . LYS A 1 272 ? -19.148 8.069 23.988 1.00 97.62 272 LYS A C 1
ATOM 2175 O O . LYS A 1 272 ? -19.938 7.748 23.103 1.00 97.62 272 LYS A O 1
ATOM 2180 N N . ILE A 1 273 ? -18.189 7.259 24.438 1.00 97.88 273 ILE A N 1
ATOM 2181 C CA . ILE A 1 273 ? -17.963 5.901 23.937 1.00 97.88 273 ILE A CA 1
ATOM 2182 C C . ILE A 1 273 ? -19.191 5.027 24.192 1.00 97.88 273 ILE A C 1
ATOM 2184 O O . ILE A 1 273 ? -19.688 4.407 23.256 1.00 97.88 273 ILE A O 1
ATOM 2188 N N . ALA A 1 274 ? -19.726 5.012 25.416 1.00 96.50 274 ALA A N 1
ATOM 2189 C CA . ALA A 1 274 ? -20.889 4.197 25.748 1.00 96.50 274 ALA A CA 1
ATOM 2190 C C . ALA A 1 274 ? -22.110 4.578 24.896 1.00 96.50 274 ALA A C 1
ATOM 2192 O O . ALA A 1 274 ? -22.786 3.710 24.340 1.00 96.50 274 ALA A O 1
ATOM 2193 N N . LYS A 1 275 ? -22.360 5.880 24.720 1.00 95.31 275 LYS A N 1
ATOM 2194 C CA . LYS A 1 275 ? -23.445 6.368 23.863 1.00 95.31 275 LYS A CA 1
ATOM 2195 C C . LYS A 1 275 ? -23.242 5.973 22.399 1.00 95.31 275 LYS A C 1
ATOM 2197 O O . LYS A 1 275 ? -24.180 5.496 21.763 1.00 95.31 275 LYS A O 1
ATOM 2202 N N . ALA A 1 276 ? -22.026 6.120 21.877 1.00 97.00 276 ALA A N 1
ATOM 2203 C CA . ALA A 1 276 ? -21.700 5.765 20.502 1.00 97.00 276 ALA A CA 1
ATOM 2204 C C . ALA A 1 276 ? -21.866 4.265 20.225 1.00 97.00 276 ALA A C 1
ATOM 2206 O O . ALA A 1 276 ? -22.468 3.899 19.218 1.00 97.00 276 ALA A O 1
ATOM 2207 N N . ILE A 1 277 ? -21.393 3.393 21.124 1.00 96.81 277 ILE A N 1
ATOM 2208 C CA . ILE A 1 277 ? -21.555 1.938 20.979 1.00 96.81 277 ILE A CA 1
ATOM 2209 C C . ILE A 1 277 ? -23.044 1.565 20.969 1.00 96.81 277 ILE A C 1
ATOM 2211 O O . ILE A 1 277 ? -23.469 0.772 20.132 1.00 96.81 277 ILE A O 1
ATOM 2215 N N . SER A 1 278 ? -23.859 2.177 21.832 1.00 94.75 278 SER A N 1
ATOM 2216 C CA . SER A 1 278 ? -25.309 1.948 21.836 1.00 94.75 278 SER A CA 1
ATOM 2217 C C . SER A 1 278 ? -25.998 2.402 20.543 1.00 94.75 278 SER A C 1
ATOM 2219 O O . SER A 1 278 ? -26.929 1.736 20.093 1.00 94.75 278 SER A O 1
ATOM 2221 N N . ILE A 1 279 ? -25.526 3.477 19.901 1.00 94.88 279 ILE A N 1
ATOM 2222 C CA . ILE A 1 279 ? -26.012 3.889 18.572 1.00 94.88 279 ILE A CA 1
ATOM 2223 C C . ILE A 1 279 ? -25.655 2.835 17.514 1.00 94.88 279 ILE A C 1
ATOM 2225 O O . ILE A 1 279 ? -26.530 2.426 16.754 1.00 94.88 279 ILE A O 1
ATOM 2229 N N . HIS A 1 280 ? -24.410 2.344 17.490 1.00 95.69 280 HIS A N 1
ATOM 2230 C CA . HIS A 1 280 ? -24.005 1.265 16.572 1.00 95.69 280 HIS A CA 1
ATOM 2231 C C . HIS A 1 280 ? -24.809 -0.016 16.792 1.00 95.69 280 HIS A C 1
ATOM 2233 O O . HIS A 1 280 ? -25.197 -0.668 15.827 1.00 95.69 280 HIS A O 1
ATOM 2239 N N . TYR A 1 281 ? -25.121 -0.347 18.046 1.00 95.50 281 TYR A N 1
ATOM 2240 C CA . TYR A 1 281 ? -26.000 -1.468 18.357 1.00 95.50 281 TYR A CA 1
ATOM 2241 C C . TYR A 1 281 ? -27.412 -1.258 17.797 1.00 95.50 281 TYR A C 1
ATOM 2243 O O . TYR A 1 281 ? -27.958 -2.172 17.185 1.00 95.50 281 TYR A O 1
ATOM 2251 N N . ALA A 1 282 ? -28.003 -0.068 17.950 1.00 94.00 282 ALA A N 1
ATOM 2252 C CA . ALA A 1 282 ? -29.318 0.224 17.377 1.00 94.00 282 ALA A CA 1
ATOM 2253 C C . ALA A 1 282 ? -29.322 0.075 15.843 1.00 94.00 282 ALA A C 1
ATOM 2255 O O . ALA A 1 282 ? -30.241 -0.522 15.279 1.00 94.00 282 ALA A O 1
ATOM 2256 N N . GLU A 1 283 ? -28.264 0.539 15.173 1.00 94.25 283 GLU A N 1
ATOM 2257 C CA . GLU A 1 283 ? -28.083 0.363 13.728 1.00 94.25 283 GLU A CA 1
ATOM 2258 C C . GLU A 1 283 ? -27.976 -1.114 13.345 1.00 94.25 283 GLU A C 1
ATOM 2260 O O . GLU A 1 283 ? -28.728 -1.574 12.484 1.00 94.25 283 GLU A O 1
ATOM 2265 N N . PHE A 1 284 ? -27.133 -1.877 14.043 1.00 95.31 284 PHE A N 1
ATOM 2266 C CA . PHE A 1 284 ? -27.032 -3.327 13.880 1.00 95.31 284 PHE A CA 1
ATOM 2267 C C . PHE A 1 284 ? -28.385 -4.028 14.073 1.00 95.31 284 PHE A C 1
ATOM 2269 O O . PHE A 1 284 ? -28.747 -4.893 13.282 1.00 95.31 284 PHE A O 1
ATOM 2276 N N . LYS A 1 285 ? -29.175 -3.644 15.082 1.00 94.38 285 LYS A N 1
ATOM 2277 C CA . LYS A 1 285 ? -30.498 -4.243 15.312 1.00 94.38 285 LYS A CA 1
ATOM 2278 C C . LYS A 1 285 ? -31.481 -3.938 14.191 1.00 94.38 285 LYS A C 1
ATOM 2280 O O . LYS A 1 285 ? -32.270 -4.813 13.846 1.00 94.38 285 LYS A O 1
ATOM 2285 N N . SER A 1 286 ? -31.430 -2.735 13.621 1.00 94.44 286 SER A N 1
ATOM 2286 C CA . SER A 1 286 ? -32.261 -2.380 12.465 1.00 94.44 286 SER A CA 1
ATOM 2287 C C . SER A 1 286 ? -31.806 -3.052 11.166 1.00 94.44 286 SER A C 1
ATOM 2289 O O . SER A 1 286 ? -32.628 -3.295 10.286 1.00 94.44 286 SER A O 1
ATOM 2291 N N . ASN A 1 287 ? -30.512 -3.358 11.039 1.00 95.50 287 ASN A N 1
ATOM 2292 C CA . ASN A 1 287 ? -29.937 -3.984 9.857 1.00 95.50 287 ASN A CA 1
ATOM 2293 C C . ASN A 1 287 ? -28.716 -4.854 10.215 1.00 95.50 287 ASN A C 1
ATOM 2295 O O . ASN A 1 287 ? -27.583 -4.368 10.148 1.00 95.50 287 ASN A O 1
ATOM 2299 N N . PRO A 1 288 ? -28.918 -6.144 10.543 1.00 93.75 288 PRO A N 1
ATOM 2300 C CA . PRO A 1 288 ? -27.821 -7.037 10.915 1.00 93.75 288 PRO A CA 1
ATOM 2301 C C . PRO A 1 288 ? -26.763 -7.230 9.818 1.00 93.75 288 PRO A C 1
ATOM 2303 O O . PRO A 1 288 ? -25.591 -7.445 10.133 1.00 93.75 288 PRO A O 1
ATOM 2306 N N . ASP A 1 289 ? -27.138 -7.076 8.543 1.00 93.19 289 ASP A N 1
ATOM 2307 C CA . ASP A 1 289 ? -26.226 -7.227 7.400 1.00 93.19 289 ASP A CA 1
ATOM 2308 C C . ASP A 1 289 ? -25.148 -6.136 7.350 1.00 93.19 289 ASP A C 1
ATOM 2310 O O . ASP A 1 289 ? -24.167 -6.262 6.614 1.00 93.19 289 ASP A O 1
ATOM 2314 N N . ILE A 1 290 ? -25.287 -5.063 8.143 1.00 93.25 290 ILE A N 1
ATOM 2315 C CA . ILE A 1 290 ? -24.267 -4.015 8.257 1.00 93.25 290 ILE A CA 1
ATOM 2316 C C . ILE A 1 290 ? -22.902 -4.573 8.678 1.00 93.25 290 ILE A C 1
ATOM 2318 O O . ILE A 1 290 ? -21.880 -4.039 8.254 1.00 93.25 290 ILE A O 1
ATOM 2322 N N . VAL A 1 291 ? -22.888 -5.681 9.429 1.00 91.94 291 VAL A N 1
ATOM 2323 C CA . VAL A 1 291 ? -21.670 -6.388 9.841 1.00 91.94 291 VAL A CA 1
ATOM 2324 C C . VAL A 1 291 ? -20.785 -6.736 8.645 1.00 91.94 291 VAL A C 1
ATOM 2326 O O . VAL A 1 291 ? -19.571 -6.609 8.742 1.00 91.94 291 VAL A O 1
ATOM 2329 N N . GLY A 1 292 ? -21.378 -7.154 7.525 1.00 88.69 292 GLY A N 1
ATOM 2330 C CA . GLY A 1 292 ? -20.639 -7.585 6.339 1.00 88.69 292 GLY A CA 1
ATOM 2331 C C . GLY A 1 292 ? -20.275 -6.463 5.366 1.00 88.69 292 GLY A C 1
ATOM 2332 O O . GLY A 1 292 ? -19.701 -6.730 4.310 1.00 88.69 292 GLY A O 1
ATOM 2333 N N . LYS A 1 293 ? -20.638 -5.209 5.671 1.00 87.75 293 LYS A N 1
ATOM 2334 C CA . LYS A 1 293 ? -20.391 -4.064 4.778 1.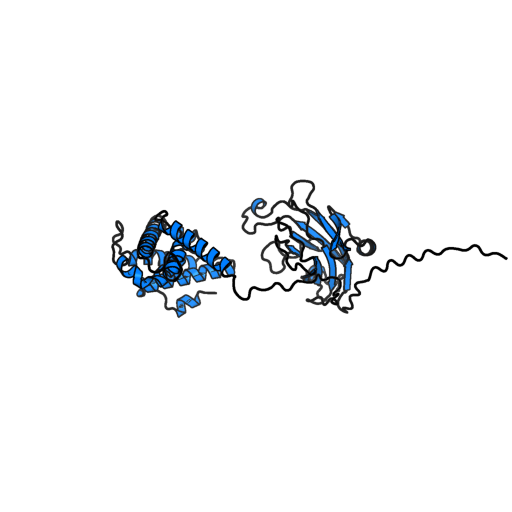00 87.75 293 LYS A CA 1
ATOM 2335 C C . LYS A 1 293 ? -18.991 -3.472 4.920 1.00 87.75 293 LYS A C 1
ATOM 2337 O O . LYS A 1 293 ? -18.566 -2.738 4.030 1.00 87.75 293 LYS A O 1
ATOM 2342 N N . THR A 1 294 ? -18.287 -3.771 6.007 1.00 84.50 294 THR A N 1
ATOM 2343 C CA . THR A 1 294 ? -16.922 -3.299 6.274 1.00 84.50 294 THR A CA 1
ATOM 2344 C C . THR A 1 294 ? -15.984 -4.486 6.478 1.00 84.50 294 THR A C 1
ATOM 2346 O O . THR A 1 294 ? -16.437 -5.616 6.639 1.00 84.50 294 THR A O 1
ATOM 2349 N N . TRP A 1 295 ? -14.670 -4.261 6.408 1.00 84.62 295 TRP A N 1
ATOM 2350 C CA . TRP A 1 295 ? -13.688 -5.331 6.645 1.00 84.62 295 TRP A CA 1
ATOM 2351 C C . TRP A 1 295 ? -13.457 -5.549 8.142 1.00 84.62 295 TRP A C 1
ATOM 2353 O O . TRP A 1 295 ? -13.024 -6.613 8.571 1.00 84.62 295 TRP A O 1
ATOM 2363 N N . GLU A 1 296 ? -13.708 -4.504 8.924 1.00 85.62 296 GLU A N 1
ATOM 2364 C CA . GLU A 1 296 ? -13.366 -4.408 10.334 1.00 85.62 296 GLU A CA 1
ATOM 2365 C C . GLU A 1 296 ? -14.508 -4.851 11.257 1.00 85.62 296 GLU A C 1
ATOM 2367 O O . GLU A 1 296 ? -14.294 -5.087 12.453 1.00 85.62 296 GLU A O 1
ATOM 2372 N N . GLY A 1 297 ? -15.732 -4.927 10.718 1.00 92.12 297 GLY A N 1
ATOM 2373 C CA . GLY A 1 297 ? -16.952 -5.133 11.487 1.00 92.12 297 GLY A CA 1
ATOM 2374 C C . GLY A 1 297 ? -16.981 -4.252 12.738 1.00 92.12 297 GLY A C 1
ATOM 2375 O O . GLY A 1 297 ? -16.736 -3.046 12.689 1.00 92.12 297 GLY A O 1
ATOM 2376 N N . TYR A 1 298 ? -17.221 -4.883 13.887 1.00 97.19 298 TYR A N 1
ATOM 2377 C CA . TYR A 1 298 ? -17.201 -4.243 15.202 1.00 97.19 298 TYR A CA 1
ATOM 2378 C C . TYR A 1 298 ? -15.971 -4.611 16.049 1.00 97.19 298 TYR A C 1
ATOM 2380 O O . TYR A 1 298 ? -15.995 -4.462 17.272 1.00 97.19 298 TYR A O 1
ATOM 2388 N N . GLY A 1 299 ? -14.875 -5.072 15.435 1.00 96.12 299 GLY A N 1
ATOM 2389 C CA . GLY A 1 299 ? -13.675 -5.476 16.177 1.00 96.12 299 GLY A CA 1
ATOM 2390 C C . GLY A 1 299 ? -13.065 -4.333 16.989 1.00 96.12 299 GLY A C 1
ATOM 2391 O O . GLY A 1 299 ? -12.790 -4.503 18.173 1.00 96.12 299 GLY A O 1
ATOM 2392 N N . ALA A 1 300 ? -12.978 -3.126 16.419 1.00 96.69 300 ALA A N 1
ATOM 2393 C CA . ALA A 1 300 ? -12.435 -1.971 17.138 1.00 96.69 300 ALA A CA 1
ATOM 2394 C C . ALA A 1 300 ? -13.290 -1.565 18.360 1.00 96.69 300 ALA A C 1
ATOM 2396 O O . ALA A 1 300 ? -12.743 -1.115 19.367 1.00 96.69 300 ALA A O 1
ATOM 2397 N N . ILE A 1 301 ? -14.615 -1.776 18.308 1.00 98.12 301 ILE A N 1
ATOM 2398 C CA . ILE A 1 301 ? -15.498 -1.625 19.479 1.00 98.12 301 ILE A CA 1
ATOM 2399 C C . ILE A 1 301 ? -15.163 -2.686 20.533 1.00 98.12 301 ILE A C 1
ATOM 2401 O O . ILE A 1 301 ? -15.066 -2.364 21.715 1.00 98.12 301 ILE A O 1
ATOM 2405 N N . GLY A 1 302 ? -14.952 -3.937 20.114 1.00 98.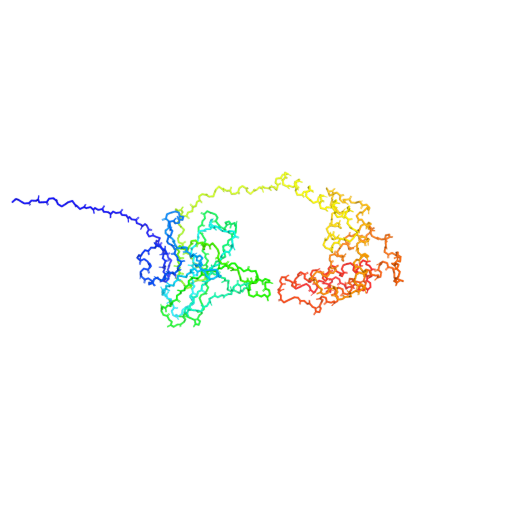19 302 GLY A N 1
ATOM 2406 C CA . GLY A 1 302 ? -14.546 -5.018 21.013 1.00 98.19 302 GLY A CA 1
ATOM 2407 C C . GLY A 1 302 ? -13.243 -4.712 21.758 1.00 98.19 302 GLY A C 1
ATOM 2408 O O . GLY A 1 302 ? -13.178 -4.885 22.976 1.00 98.19 302 GLY A O 1
ATOM 2409 N N . ASP A 1 303 ? -12.235 -4.176 21.064 1.00 98.06 303 ASP A N 1
ATOM 2410 C CA . ASP A 1 303 ? -10.975 -3.765 21.698 1.00 98.06 303 ASP A CA 1
ATOM 2411 C C . ASP A 1 303 ? -11.166 -2.565 22.632 1.00 98.06 303 ASP A C 1
ATOM 2413 O O . ASP A 1 303 ? -10.639 -2.565 23.740 1.00 98.06 303 ASP A O 1
ATOM 2417 N N . ALA A 1 304 ? -11.967 -1.570 22.234 1.00 98.50 304 ALA A N 1
ATOM 2418 C CA . ALA A 1 304 ? -12.286 -0.419 23.079 1.00 98.50 304 ALA A CA 1
ATOM 2419 C C . ALA A 1 304 ? -12.947 -0.840 24.402 1.00 98.50 304 ALA A C 1
ATOM 2421 O O . ALA A 1 304 ? -12.548 -0.368 25.467 1.00 98.50 304 ALA A O 1
ATOM 2422 N N . ILE A 1 305 ? -13.905 -1.773 24.348 1.00 98.56 305 ILE A N 1
ATOM 2423 C CA . ILE A 1 305 ? -14.537 -2.357 25.538 1.00 98.56 305 ILE A CA 1
ATOM 2424 C C . ILE A 1 305 ? -13.506 -3.110 26.382 1.00 98.56 305 ILE A C 1
ATOM 2426 O O . ILE A 1 305 ? -13.501 -2.970 27.602 1.00 98.56 305 ILE A O 1
ATOM 2430 N N . SER A 1 306 ? -12.605 -3.873 25.753 1.00 98.12 306 SER A N 1
ATOM 2431 C CA . SER A 1 306 ? -11.546 -4.585 26.474 1.00 98.12 306 SER A CA 1
ATOM 2432 C C . SER A 1 306 ? -10.571 -3.640 27.182 1.00 98.12 306 SER A C 1
ATOM 2434 O O . SER A 1 306 ? -10.201 -3.903 28.325 1.00 98.12 306 SER A O 1
ATOM 2436 N N . LEU A 1 307 ? -10.172 -2.544 26.533 1.00 98.38 307 LEU A N 1
ATOM 2437 C CA . LEU A 1 307 ? -9.269 -1.531 27.089 1.00 98.38 307 LEU A CA 1
ATOM 2438 C C . LEU A 1 307 ? -9.907 -0.753 28.245 1.00 98.38 307 LEU A C 1
ATOM 2440 O O . LEU A 1 307 ? -9.224 -0.398 29.203 1.00 98.38 307 LEU A O 1
ATOM 2444 N N . LEU A 1 308 ? -11.212 -0.493 28.154 1.00 98.31 308 LEU A N 1
ATOM 2445 C CA . LEU A 1 308 ? -11.963 0.327 29.103 1.00 98.31 308 LEU A CA 1
ATOM 2446 C C . LEU A 1 308 ? -12.914 -0.492 29.981 1.00 98.31 308 LEU A C 1
ATOM 2448 O O . LEU A 1 308 ? -13.891 0.060 30.486 1.00 98.31 308 LEU A O 1
ATOM 2452 N N . ALA A 1 309 ? -12.622 -1.779 30.190 1.00 97.31 309 ALA A N 1
ATOM 2453 C CA . ALA A 1 309 ? -13.495 -2.706 30.910 1.00 97.31 309 ALA A CA 1
ATOM 2454 C C . ALA A 1 309 ? -13.991 -2.118 32.239 1.00 97.31 309 ALA A C 1
ATOM 2456 O O . ALA A 1 309 ? -15.193 -1.971 32.436 1.00 97.31 309 ALA A O 1
ATOM 2457 N N . LYS A 1 310 ? -13.055 -1.680 33.092 1.00 97.19 310 LYS A N 1
ATOM 2458 C CA . LYS A 1 310 ? -13.360 -1.101 34.405 1.00 97.19 310 LYS A CA 1
ATOM 2459 C C . LYS A 1 310 ? -14.107 0.244 34.316 1.00 97.19 310 LYS A C 1
ATOM 2461 O O . LYS A 1 310 ? -15.156 0.365 34.938 1.00 97.19 310 LYS A O 1
ATOM 2466 N N . PRO A 1 311 ? -13.643 1.256 33.553 1.00 97.62 311 PRO A N 1
ATOM 2467 C CA . PRO A 1 311 ? -14.399 2.501 33.387 1.00 97.62 311 PRO A CA 1
ATOM 2468 C C . PRO A 1 311 ? -15.825 2.335 32.838 1.00 97.62 311 PRO A C 1
ATOM 2470 O O . PRO A 1 311 ? -16.686 3.153 33.153 1.00 97.62 311 PRO A O 1
ATOM 2473 N N . LEU A 1 312 ? -16.085 1.305 32.023 1.00 97.12 312 LEU A N 1
ATOM 2474 C CA . LEU A 1 312 ? -17.399 1.058 31.422 1.00 97.12 312 LEU A CA 1
ATOM 2475 C C . LEU A 1 312 ? -18.373 0.296 32.331 1.00 97.12 312 LEU A C 1
ATOM 2477 O O . LEU A 1 312 ? -19.571 0.338 32.050 1.00 97.12 312 LEU A O 1
ATOM 2481 N N . GLU A 1 313 ? -17.911 -0.345 33.413 1.00 95.38 313 GLU A N 1
ATOM 2482 C CA . GLU A 1 313 ? -18.752 -1.109 34.358 1.00 95.38 313 GLU A CA 1
ATOM 2483 C C . GLU A 1 313 ? -20.070 -0.398 34.734 1.00 95.38 313 GLU A C 1
ATOM 2485 O O . GLU A 1 313 ? -21.121 -1.033 34.622 1.00 95.38 313 GLU A O 1
ATOM 2490 N N . PRO A 1 314 ? -20.095 0.918 35.054 1.00 95.06 314 PRO A N 1
ATOM 2491 C CA . PRO A 1 314 ? -21.327 1.614 35.442 1.00 95.06 314 PRO A CA 1
ATOM 2492 C C . PRO A 1 314 ? -22.417 1.686 34.358 1.00 95.06 314 PRO A C 1
ATOM 2494 O O . PRO A 1 314 ? -23.536 2.118 34.641 1.00 95.06 314 PRO A O 1
ATOM 2497 N N . TYR A 1 315 ? -22.111 1.334 33.107 1.00 93.88 315 TYR A N 1
ATOM 2498 C CA . TYR A 1 315 ? -23.055 1.365 31.986 1.00 93.88 315 TYR A CA 1
ATOM 2499 C C . TYR A 1 315 ? -23.581 -0.023 31.619 1.00 93.88 315 TYR A C 1
ATOM 2501 O O . TYR A 1 315 ? -24.639 -0.110 30.994 1.00 93.88 315 TYR A O 1
ATOM 2509 N N . LEU A 1 316 ? -22.866 -1.090 31.989 1.00 92.94 316 LEU A N 1
ATOM 2510 C CA . LEU A 1 316 ? -23.088 -2.434 31.452 1.00 92.94 316 LEU A CA 1
ATOM 2511 C C . LEU A 1 316 ? -24.415 -3.050 31.910 1.00 92.94 316 LEU A C 1
ATOM 2513 O O . LEU A 1 316 ? -25.099 -3.674 31.101 1.00 92.94 316 LEU A O 1
ATOM 2517 N N . ASP A 1 317 ? -24.823 -2.804 33.154 1.00 91.25 317 ASP A N 1
ATOM 2518 C CA . ASP A 1 317 ? -26.066 -3.360 33.708 1.00 91.25 317 ASP A CA 1
ATOM 2519 C C . ASP A 1 317 ? -27.301 -2.482 33.436 1.00 91.25 317 ASP A C 1
ATOM 2521 O O . ASP A 1 317 ? -28.426 -2.847 33.781 1.00 91.25 317 ASP A O 1
ATOM 2525 N N . LYS A 1 318 ? -27.128 -1.319 32.789 1.00 91.19 318 LYS A N 1
ATOM 2526 C CA . LYS A 1 318 ? -28.257 -0.460 32.402 1.00 91.19 318 LYS A CA 1
ATOM 2527 C C . LYS A 1 318 ? -29.071 -1.136 31.303 1.00 91.19 318 LYS A C 1
ATOM 2529 O O . LYS A 1 318 ? -28.505 -1.709 30.380 1.00 91.19 318 LYS A O 1
ATOM 2534 N N . SER A 1 319 ? -30.396 -1.036 31.365 1.00 87.00 319 SER A N 1
ATOM 2535 C CA . SER A 1 319 ? -31.259 -1.502 30.274 1.00 87.00 319 SER A CA 1
ATOM 2536 C C . SER A 1 319 ? -31.155 -0.563 29.072 1.00 87.00 319 SER A C 1
ATOM 2538 O O . SER A 1 319 ? -31.219 0.656 29.234 1.00 87.00 319 SER A O 1
ATOM 2540 N N . ILE A 1 320 ? -31.075 -1.119 27.862 1.00 80.62 320 ILE A N 1
ATOM 2541 C CA . ILE A 1 320 ? -31.268 -0.358 26.625 1.00 80.62 320 ILE A CA 1
ATOM 2542 C C . ILE A 1 320 ? -32.770 -0.272 26.344 1.00 80.62 320 ILE A C 1
ATOM 2544 O O . ILE A 1 320 ? -33.448 -1.295 26.180 1.00 80.62 320 ILE A O 1
ATOM 2548 N N . GLU A 1 321 ? -33.284 0.956 26.296 1.00 76.81 321 GLU A N 1
ATOM 2549 C CA . GLU A 1 321 ? -34.697 1.249 26.051 1.00 76.81 321 GLU A CA 1
ATOM 2550 C C . GLU A 1 321 ? -35.208 0.566 24.772 1.00 76.81 321 GLU A C 1
ATOM 2552 O O . GLU A 1 321 ? -34.507 0.482 23.763 1.00 76.81 321 GLU A O 1
ATOM 2557 N N . GLY A 1 322 ? -36.423 0.016 24.830 1.00 72.81 322 GLY A N 1
ATOM 2558 C CA . GLY A 1 322 ? -37.063 -0.653 23.693 1.00 72.81 322 GLY A CA 1
ATOM 2559 C C . GLY A 1 322 ? -36.542 -2.057 23.364 1.00 72.81 322 GLY A C 1
ATOM 2560 O O . GLY A 1 322 ? -37.062 -2.681 22.443 1.00 72.81 322 GLY A O 1
ATOM 2561 N N . THR A 1 323 ? -35.554 -2.587 24.099 1.00 75.12 323 THR A N 1
ATOM 2562 C CA . THR A 1 323 ? -34.970 -3.913 23.795 1.00 75.12 323 THR A CA 1
ATOM 2563 C C . THR A 1 323 ? -35.162 -4.964 24.882 1.00 75.12 323 THR A C 1
ATOM 2565 O O . THR A 1 323 ? -35.035 -6.153 24.595 1.00 75.12 323 THR A O 1
ATOM 2568 N N . GLY A 1 324 ? -35.440 -4.546 26.122 1.00 79.75 324 GLY A N 1
ATOM 2569 C CA . GLY A 1 324 ? -35.513 -5.444 27.281 1.00 79.75 324 GLY A CA 1
ATOM 2570 C C . GLY A 1 324 ? -34.178 -6.103 27.654 1.00 79.75 324 GLY A C 1
ATOM 2571 O O . GLY A 1 324 ? -34.173 -7.025 28.464 1.00 79.75 324 GLY A O 1
ATOM 2572 N N . LYS A 1 325 ? -33.061 -5.658 27.060 1.00 87.69 325 LYS A N 1
ATOM 2573 C CA . LYS A 1 325 ? -31.710 -6.176 27.303 1.00 87.69 325 LYS A CA 1
ATOM 2574 C C . LYS A 1 325 ? -30.873 -5.172 28.074 1.00 87.69 325 LYS A C 1
ATOM 2576 O O . LYS A 1 325 ? -31.004 -3.962 27.874 1.00 87.69 325 LYS A O 1
ATOM 2581 N N . SER A 1 326 ? -29.953 -5.679 28.885 1.00 93.62 326 SER A N 1
ATOM 2582 C CA . SER A 1 326 ? -28.861 -4.865 29.415 1.00 93.62 326 SER A CA 1
ATOM 2583 C C . SER A 1 326 ? -27.912 -4.409 28.297 1.00 93.62 326 SER A C 1
ATOM 2585 O O . SER A 1 326 ? -27.778 -5.067 27.259 1.00 93.62 326 SER A O 1
ATOM 2587 N N . THR A 1 327 ? -27.205 -3.301 28.520 1.00 93.88 327 THR A N 1
ATOM 2588 C CA . THR A 1 327 ? -26.117 -2.808 27.663 1.00 93.88 327 THR A CA 1
ATOM 2589 C C . THR A 1 327 ? -25.102 -3.913 27.380 1.00 93.88 327 THR A C 1
ATOM 2591 O O . THR A 1 327 ? -24.694 -4.120 26.238 1.00 93.88 327 THR A O 1
ATOM 2594 N N . LYS A 1 328 ? -24.754 -4.679 28.417 1.00 96.06 328 LYS A N 1
ATOM 2595 C CA . LYS A 1 328 ? -23.863 -5.837 28.367 1.00 96.06 328 LYS A CA 1
ATOM 2596 C C . LYS A 1 328 ? -24.319 -6.888 27.355 1.00 96.06 328 LYS A C 1
ATOM 2598 O O . LYS A 1 328 ? -23.540 -7.300 26.495 1.00 96.06 328 LYS A O 1
ATOM 2603 N N . GLU A 1 329 ? -25.579 -7.309 27.433 1.00 95.81 329 GLU A N 1
ATOM 2604 C CA . GLU A 1 329 ? -26.143 -8.322 26.534 1.00 95.81 329 GLU A CA 1
ATOM 2605 C C . GLU A 1 329 ? -26.259 -7.817 25.097 1.00 95.81 329 GLU A C 1
ATOM 2607 O O . GLU A 1 329 ? -25.932 -8.544 24.159 1.00 95.81 329 GLU A O 1
ATOM 2612 N N . ALA A 1 330 ? -26.702 -6.572 24.931 1.00 96.38 330 ALA A N 1
ATOM 2613 C CA . ALA A 1 330 ? -26.861 -5.926 23.638 1.00 96.38 330 ALA A CA 1
ATOM 2614 C C . ALA A 1 330 ? -25.528 -5.791 22.890 1.00 96.38 330 ALA A C 1
ATOM 2616 O O . ALA A 1 330 ? -25.386 -6.239 21.750 1.00 96.38 330 ALA A O 1
ATOM 2617 N N . TRP A 1 331 ? -24.514 -5.221 23.539 1.00 97.69 331 TRP A N 1
ATOM 2618 C CA . TRP A 1 331 ? -23.205 -5.048 22.918 1.00 97.69 331 TRP A CA 1
ATOM 2619 C C . TRP A 1 331 ? -22.543 -6.401 22.631 1.00 97.69 331 TRP A C 1
ATOM 2621 O O . TRP A 1 331 ? -21.947 -6.574 21.568 1.00 97.69 331 TRP A O 1
ATOM 2631 N N . SER A 1 332 ? -22.708 -7.391 23.519 1.00 98.19 332 SER A N 1
ATOM 2632 C CA . SER A 1 332 ? -22.224 -8.757 23.288 1.00 98.19 332 SER A CA 1
ATOM 2633 C C . SER A 1 332 ? -22.871 -9.397 22.054 1.00 98.19 332 SER A C 1
ATOM 2635 O O . SER A 1 332 ? -22.166 -9.984 21.234 1.00 98.19 332 SER A O 1
ATOM 2637 N N . GLU A 1 333 ? -24.186 -9.238 21.860 1.00 97.56 333 GLU A N 1
ATOM 2638 C CA . GLU A 1 333 ? -24.900 -9.738 20.675 1.00 97.56 333 GLU A CA 1
ATOM 2639 C C . GLU A 1 333 ? -24.300 -9.195 19.371 1.00 97.56 333 GLU A C 1
ATOM 2641 O O . GLU A 1 333 ? -24.018 -9.968 18.453 1.00 97.56 333 GLU A O 1
ATOM 2646 N N . MET A 1 334 ? -24.048 -7.886 19.307 1.00 97.69 334 MET A N 1
ATOM 2647 C CA . MET A 1 334 ? -23.442 -7.239 18.139 1.00 97.69 334 MET A CA 1
ATOM 2648 C C . MET A 1 334 ? -22.016 -7.741 17.872 1.00 97.69 334 MET A C 1
ATOM 2650 O O . MET A 1 334 ? -21.672 -8.059 16.731 1.00 97.69 334 MET A O 1
ATOM 2654 N N . LEU A 1 335 ? -21.183 -7.861 18.913 1.00 98.38 335 LEU A N 1
ATOM 2655 C CA . LEU A 1 335 ? -19.821 -8.384 18.765 1.00 98.38 335 LEU A CA 1
ATOM 2656 C C . LEU A 1 335 ? -19.813 -9.856 18.338 1.00 98.38 335 LEU A C 1
ATOM 2658 O O . LEU A 1 335 ? -18.977 -10.252 17.525 1.00 98.38 335 LEU A O 1
ATOM 2662 N N . LEU A 1 336 ? -20.746 -10.666 18.847 1.00 97.88 336 LEU A N 1
ATOM 2663 C CA . LEU A 1 336 ? -20.901 -12.068 18.457 1.00 97.88 336 LEU A CA 1
ATOM 2664 C C . LEU A 1 336 ? -21.294 -12.198 16.989 1.00 97.88 336 LEU A C 1
ATOM 2666 O O . LEU A 1 336 ? -20.692 -13.005 16.279 1.00 97.88 336 LEU A O 1
ATOM 2670 N N . ALA A 1 337 ? -22.256 -11.396 16.530 1.00 97.38 337 ALA A N 1
ATOM 2671 C CA . ALA A 1 337 ? -22.648 -11.357 15.126 1.00 97.38 337 ALA A CA 1
ATOM 2672 C C . ALA A 1 337 ? -21.459 -10.971 14.235 1.00 97.38 337 ALA A C 1
ATOM 2674 O O . ALA A 1 337 ? -21.166 -11.674 13.269 1.00 97.38 337 ALA A O 1
ATOM 2675 N N . SER A 1 338 ? -20.710 -9.931 14.625 1.00 97.00 338 SER A N 1
ATOM 2676 C CA . SER A 1 338 ? -19.501 -9.503 13.918 1.00 97.00 338 SER A CA 1
ATOM 2677 C C . SER A 1 338 ? -18.453 -10.601 13.814 1.00 97.00 338 SER A C 1
ATOM 2679 O O . SER A 1 338 ? -18.021 -10.937 12.712 1.00 97.00 338 SER A O 1
ATOM 2681 N N . ARG A 1 339 ? -18.068 -11.187 14.952 1.00 95.81 339 ARG A N 1
ATOM 2682 C CA . ARG A 1 339 ? -17.068 -12.257 15.022 1.00 95.81 339 ARG A CA 1
ATOM 2683 C C . ARG A 1 339 ? -17.478 -13.435 14.138 1.00 95.81 339 ARG A C 1
ATOM 2685 O O . ARG A 1 339 ? -16.705 -13.866 13.289 1.00 95.81 339 ARG A O 1
ATOM 2692 N N . ASN A 1 340 ? -18.701 -13.935 14.325 1.00 94.94 340 ASN A N 1
ATOM 2693 C CA . ASN A 1 340 ? -19.198 -15.141 13.665 1.00 94.94 340 ASN A CA 1
ATOM 2694 C C . ASN A 1 340 ? -19.331 -14.971 12.147 1.00 94.94 340 ASN A C 1
ATOM 2696 O O . ASN A 1 340 ? -18.990 -15.895 11.410 1.00 94.94 340 ASN A O 1
ATOM 2700 N N . TRP A 1 341 ? -19.769 -13.799 11.683 1.00 95.19 341 TRP A N 1
ATOM 2701 C CA . TRP A 1 341 ? -19.861 -13.513 10.254 1.00 95.19 341 TRP A CA 1
ATOM 2702 C C . TRP A 1 341 ? -18.477 -13.505 9.593 1.00 95.19 341 TRP A C 1
ATOM 2704 O O . TRP A 1 341 ? -18.271 -14.189 8.592 1.00 95.19 341 TRP A O 1
ATOM 2714 N N . HIS A 1 342 ? -17.500 -12.808 10.182 1.00 92.81 342 HIS A N 1
ATOM 2715 C CA . HIS A 1 342 ? -16.167 -12.649 9.588 1.00 92.81 342 HIS A CA 1
ATOM 2716 C C . HIS A 1 342 ? -15.358 -13.952 9.536 1.00 92.81 342 HIS A C 1
ATOM 2718 O O . HIS A 1 342 ? -14.577 -14.148 8.607 1.00 92.81 342 HIS A O 1
ATOM 2724 N N . ILE A 1 343 ? -15.585 -14.888 10.464 1.00 91.00 343 ILE A N 1
ATOM 2725 C CA . ILE A 1 343 ? -14.973 -16.231 10.409 1.00 91.00 343 ILE A CA 1
ATOM 2726 C C . ILE A 1 343 ? -15.368 -16.974 9.129 1.00 91.00 343 ILE A C 1
ATOM 2728 O O . ILE A 1 343 ? -14.567 -17.727 8.582 1.00 91.00 343 ILE A O 1
ATOM 2732 N N . GLN A 1 344 ? -16.597 -16.767 8.656 1.00 90.19 344 GLN A N 1
ATOM 2733 C CA . GLN A 1 344 ? -17.130 -17.431 7.466 1.00 90.19 344 GLN A CA 1
ATOM 2734 C C . GLN A 1 344 ? -16.896 -16.626 6.180 1.00 90.19 344 GLN A C 1
ATOM 2736 O O . GLN A 1 344 ? -17.056 -17.166 5.091 1.00 90.19 344 GLN A O 1
ATOM 2741 N N . ASN A 1 345 ? -16.508 -15.352 6.293 1.00 90.06 345 ASN A N 1
ATOM 2742 C CA . ASN A 1 345 ? -16.464 -14.397 5.183 1.00 90.06 345 ASN A CA 1
ATOM 2743 C C . ASN A 1 345 ? -15.124 -13.647 5.133 1.00 90.06 345 ASN A C 1
ATOM 2745 O O . ASN A 1 345 ? -15.066 -12.416 5.112 1.00 90.06 345 ASN A O 1
ATOM 2749 N N . ARG A 1 346 ? -14.022 -14.403 5.123 1.00 84.06 346 ARG A N 1
ATOM 2750 C CA . ARG A 1 346 ? -12.673 -13.841 4.969 1.00 84.06 346 ARG A CA 1
ATOM 2751 C C . ARG A 1 346 ? -12.444 -13.282 3.567 1.00 84.06 346 ARG A C 1
ATOM 2753 O O . ARG A 1 346 ? -13.106 -13.649 2.597 1.00 84.06 346 ARG A O 1
ATOM 2760 N N . ARG A 1 347 ? -11.459 -12.391 3.462 1.00 83.38 347 ARG A N 1
ATOM 2761 C CA . ARG A 1 347 ? -11.026 -11.793 2.194 1.00 83.38 347 ARG A CA 1
ATOM 2762 C C . ARG A 1 347 ? -10.005 -12.693 1.501 1.00 83.38 347 ARG A C 1
ATOM 2764 O O . ARG A 1 347 ? -9.264 -13.418 2.153 1.00 83.38 347 ARG A O 1
ATOM 2771 N N . SER A 1 348 ? -9.945 -12.610 0.174 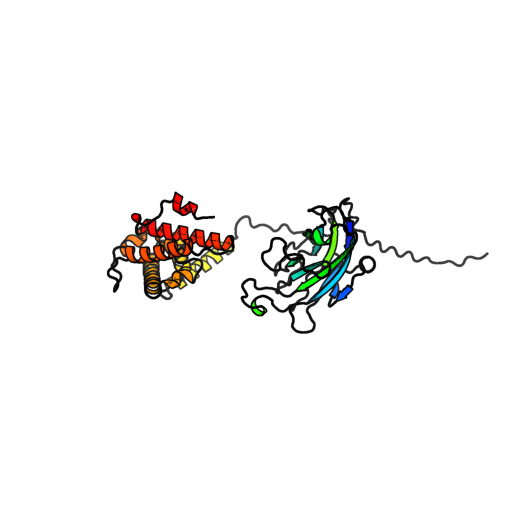1.00 78.62 348 SER A N 1
ATOM 2772 C CA . SER A 1 348 ? -9.054 -13.447 -0.643 1.00 78.62 348 SER A CA 1
ATOM 2773 C C . SER A 1 348 ? -7.588 -12.999 -0.621 1.00 78.62 348 SER A C 1
ATOM 2775 O O . SER A 1 348 ? -6.706 -13.804 -0.898 1.00 78.62 348 SER A O 1
ATOM 2777 N N . TYR A 1 349 ? -7.314 -11.729 -0.306 1.00 77.25 349 TYR A N 1
ATOM 2778 C CA . TYR A 1 349 ? -5.947 -11.219 -0.179 1.00 77.25 349 TYR A CA 1
ATOM 2779 C C . TYR A 1 349 ? -5.414 -11.469 1.228 1.00 77.25 349 TYR A C 1
ATOM 2781 O O . TYR A 1 349 ? -6.098 -11.165 2.204 1.00 77.25 349 TYR A O 1
ATOM 2789 N N . THR A 1 350 ? -4.180 -11.965 1.330 1.00 80.31 350 THR A N 1
ATOM 2790 C CA . THR A 1 350 ? -3.557 -12.356 2.604 1.00 80.31 350 THR A CA 1
ATOM 2791 C C . THR A 1 350 ? -3.532 -11.207 3.609 1.00 80.31 350 THR A C 1
ATOM 2793 O O . THR A 1 350 ? -4.054 -11.359 4.708 1.00 80.31 350 THR A O 1
ATOM 2796 N N . ASN A 1 351 ? -3.052 -10.022 3.220 1.00 83.62 351 ASN A N 1
ATOM 2797 C CA . ASN A 1 351 ? -3.032 -8.851 4.103 1.00 83.62 351 ASN A CA 1
ATOM 2798 C C . ASN A 1 351 ? -4.438 -8.421 4.563 1.00 83.62 351 ASN A C 1
ATOM 2800 O O . ASN A 1 351 ? -4.621 -8.041 5.715 1.00 83.62 351 ASN A O 1
ATOM 2804 N N . GLN A 1 352 ? -5.443 -8.503 3.689 1.00 85.75 352 GLN A N 1
ATOM 2805 C CA . GLN A 1 352 ? -6.829 -8.191 4.044 1.00 85.75 352 GLN A CA 1
ATOM 2806 C C . GLN A 1 352 ? -7.416 -9.252 4.981 1.00 85.75 352 GLN A C 1
ATOM 2808 O O . GLN A 1 352 ? -8.134 -8.902 5.912 1.00 85.75 352 GLN A O 1
ATOM 2813 N N . SER A 1 353 ? -7.099 -10.533 4.773 1.00 87.19 353 SER A N 1
ATOM 2814 C CA . SER A 1 353 ? -7.510 -11.608 5.680 1.00 87.19 353 SER A CA 1
ATOM 2815 C C . SER A 1 353 ? -6.889 -11.433 7.066 1.00 87.19 353 SER A C 1
ATOM 2817 O O . SER A 1 353 ? -7.604 -11.556 8.052 1.00 87.19 353 SER A O 1
ATOM 2819 N N . MET A 1 354 ? -5.606 -11.063 7.149 1.00 88.75 354 MET A N 1
ATOM 2820 C CA . MET A 1 354 ? -4.934 -10.772 8.423 1.00 88.75 354 MET A CA 1
ATOM 2821 C C . MET A 1 354 ? -5.620 -9.633 9.188 1.00 88.75 354 MET A C 1
ATOM 2823 O O . MET A 1 354 ? -5.797 -9.712 1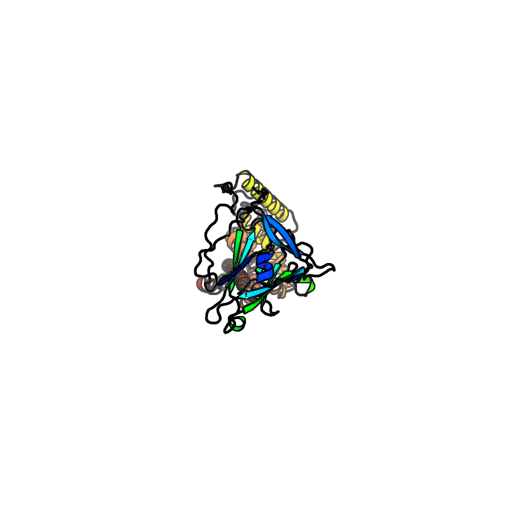0.403 1.00 88.75 354 MET A O 1
ATOM 2827 N N . ILE A 1 355 ? -6.041 -8.578 8.480 1.00 89.06 355 ILE A N 1
ATOM 2828 C CA . ILE A 1 355 ? -6.800 -7.468 9.074 1.00 89.06 355 ILE A CA 1
ATOM 2829 C C . ILE A 1 355 ? -8.138 -7.973 9.632 1.00 89.06 355 ILE A C 1
ATOM 2831 O O . ILE A 1 355 ? -8.480 -7.665 10.771 1.00 89.06 355 ILE A O 1
ATOM 2835 N N . VAL A 1 356 ? -8.879 -8.783 8.870 1.00 92.12 356 VAL A N 1
ATOM 2836 C CA . VAL A 1 356 ? -10.139 -9.389 9.337 1.00 92.12 356 VAL A CA 1
ATOM 2837 C C . VAL A 1 356 ? -9.909 -10.258 10.579 1.00 92.12 356 VAL A C 1
ATOM 2839 O O . VAL A 1 356 ? -10.655 -10.153 11.553 1.00 92.12 356 VAL A O 1
ATOM 2842 N N . ASP A 1 357 ? -8.854 -11.072 10.583 1.00 91.88 357 ASP A N 1
ATOM 2843 C CA . ASP A 1 357 ? -8.510 -11.949 11.703 1.00 91.88 357 ASP A CA 1
ATOM 2844 C C . ASP A 1 357 ? -8.184 -11.161 12.975 1.00 91.88 357 ASP A C 1
ATOM 2846 O O . ASP A 1 357 ? -8.631 -11.521 14.070 1.00 91.88 357 ASP A O 1
ATOM 2850 N N . TRP A 1 358 ? -7.497 -10.027 12.830 1.00 92.31 358 TRP A N 1
ATOM 2851 C CA . TRP A 1 358 ? -7.267 -9.094 13.927 1.00 92.31 358 TRP A CA 1
ATOM 2852 C C . TRP A 1 358 ? -8.581 -8.574 14.529 1.00 92.31 358 TRP A C 1
ATOM 2854 O O . TRP A 1 358 ? -8.741 -8.532 15.751 1.00 92.31 358 TRP A O 1
ATOM 2864 N N . TYR A 1 359 ? -9.569 -8.229 13.703 1.00 93.88 359 TYR A N 1
ATOM 2865 C CA . TYR A 1 359 ? -10.857 -7.741 14.197 1.00 93.88 359 TYR A CA 1
ATOM 2866 C C . TYR A 1 359 ? -11.747 -8.842 14.791 1.00 93.88 359 TYR A C 1
ATOM 2868 O O . TYR A 1 359 ? -12.449 -8.582 15.772 1.00 93.88 359 TYR A O 1
ATOM 2876 N N . ILE A 1 360 ? -11.669 -10.081 14.292 1.00 94.88 360 ILE A N 1
ATOM 2877 C CA . ILE A 1 360 ? -12.276 -11.260 14.939 1.00 94.88 360 ILE A CA 1
ATOM 2878 C C . ILE A 1 360 ? -11.717 -11.412 16.359 1.00 94.88 360 ILE A C 1
ATOM 2880 O O . ILE A 1 360 ? -12.485 -11.551 17.320 1.00 94.88 360 ILE A O 1
ATOM 2884 N N . TYR A 1 361 ? -10.390 -11.327 16.492 1.00 95.50 361 TYR A N 1
ATOM 2885 C CA . TYR A 1 361 ? -9.700 -11.409 17.774 1.00 95.50 361 TYR A CA 1
ATOM 2886 C C . TYR A 1 361 ? -10.176 -10.321 18.745 1.00 95.50 361 TYR A C 1
ATOM 2888 O O . TYR A 1 361 ? -10.545 -10.619 19.886 1.00 95.50 361 TYR A O 1
ATOM 2896 N N . GLN A 1 362 ? -10.249 -9.072 18.280 1.00 96.50 362 GLN A N 1
ATOM 2897 C CA . GLN A 1 362 ? -10.705 -7.939 19.084 1.00 96.50 362 GLN A CA 1
ATOM 2898 C C . GLN A 1 362 ? -12.190 -8.024 19.476 1.00 96.50 362 GLN A C 1
ATOM 2900 O O . GLN A 1 362 ? -12.530 -7.731 20.626 1.00 96.50 362 GLN A O 1
ATOM 2905 N N . CYS A 1 363 ? -13.081 -8.488 18.587 1.00 97.50 363 CYS A N 1
ATOM 2906 C CA . CYS A 1 363 ? -14.471 -8.781 18.957 1.00 97.50 363 CYS A CA 1
ATOM 2907 C C . CYS A 1 363 ? -14.520 -9.764 20.130 1.00 97.50 363 CYS A C 1
ATOM 2909 O O . CYS A 1 363 ? -15.241 -9.534 21.101 1.00 97.50 363 CYS A O 1
ATOM 2911 N N . ASN A 1 364 ? -13.734 -10.844 20.067 1.00 97.69 364 ASN A N 1
ATOM 2912 C CA . ASN A 1 364 ? -13.705 -11.845 21.126 1.00 97.69 364 ASN A CA 1
ATOM 2913 C C . ASN A 1 364 ? -13.170 -11.294 22.456 1.00 97.69 364 ASN A C 1
ATOM 2915 O O . ASN A 1 364 ? -13.694 -11.665 23.504 1.00 97.69 364 ASN A O 1
ATOM 2919 N N . ARG A 1 365 ? -12.201 -10.369 22.435 1.00 97.06 365 ARG A N 1
ATOM 2920 C CA . ARG A 1 365 ? -11.742 -9.670 23.649 1.00 97.06 365 ARG A CA 1
ATOM 2921 C C . ARG A 1 365 ? -12.852 -8.853 24.308 1.00 97.06 365 ARG A C 1
ATOM 2923 O O . ARG A 1 365 ? -13.018 -8.924 25.522 1.00 97.06 365 ARG A O 1
ATOM 2930 N N . GLY A 1 366 ? -13.646 -8.128 23.519 1.00 98.00 366 GLY A N 1
ATOM 2931 C CA . GLY A 1 366 ? -14.817 -7.415 24.035 1.00 98.00 366 GLY A CA 1
ATOM 2932 C C . GLY A 1 366 ? -15.867 -8.369 24.613 1.00 98.00 366 GLY A C 1
ATOM 2933 O O . GLY A 1 366 ? -16.370 -8.144 25.711 1.00 98.00 366 GLY A O 1
ATOM 2934 N N . ILE A 1 367 ? -16.140 -9.487 23.930 1.00 98.44 367 ILE A N 1
ATOM 2935 C CA . ILE A 1 367 ? -17.045 -10.538 24.427 1.00 98.44 367 ILE A CA 1
ATOM 2936 C C . ILE A 1 367 ? -16.520 -11.134 25.740 1.00 98.44 367 ILE A C 1
ATOM 2938 O O . ILE A 1 367 ? -17.320 -11.400 26.626 1.00 98.44 367 ILE A O 1
ATOM 2942 N N . ALA A 1 368 ? -15.207 -11.303 25.910 1.00 97.50 368 ALA A N 1
ATOM 2943 C CA . ALA A 1 368 ? -14.622 -11.808 27.155 1.00 97.50 368 ALA A CA 1
ATOM 2944 C C . ALA A 1 368 ? -14.855 -10.879 28.355 1.00 97.50 368 ALA A C 1
ATOM 2946 O O . ALA A 1 368 ? -14.924 -11.361 29.479 1.00 97.50 368 ALA A O 1
ATOM 2947 N N . VAL A 1 369 ? -15.012 -9.572 28.125 1.00 97.44 369 VAL A N 1
ATOM 2948 C CA . VAL A 1 369 ? -15.400 -8.606 29.165 1.00 97.44 369 VAL A CA 1
ATOM 2949 C C . VAL A 1 369 ? -16.909 -8.621 29.401 1.00 97.44 369 VAL A C 1
ATOM 2951 O O . VAL A 1 369 ? -17.359 -8.625 30.544 1.00 97.44 369 VAL A O 1
ATOM 2954 N N . LEU A 1 370 ? -17.704 -8.631 28.329 1.00 97.69 370 LEU A N 1
ATOM 2955 C CA . LEU A 1 370 ? -19.157 -8.496 28.428 1.00 97.69 370 LEU A CA 1
ATOM 2956 C C . LEU A 1 370 ? -19.865 -9.795 28.807 1.00 97.69 370 LEU A C 1
ATOM 2958 O O . LEU A 1 370 ? -20.794 -9.778 29.587 1.00 97.69 370 LEU A O 1
ATOM 2962 N N . THR A 1 371 ? -19.493 -10.926 28.234 1.00 96.88 371 THR A N 1
ATOM 2963 C CA . THR A 1 371 ? -20.152 -12.226 28.433 1.00 96.88 371 THR A CA 1
ATOM 2964 C C . THR A 1 371 ? -19.085 -13.318 28.337 1.00 96.88 371 THR A C 1
ATOM 2966 O O . THR A 1 371 ? -18.960 -13.956 27.280 1.00 96.88 371 THR A O 1
ATOM 2969 N N . PRO A 1 372 ? -18.255 -13.492 29.386 1.00 96.00 372 PRO A N 1
ATOM 2970 C CA . PRO A 1 372 ? -17.099 -14.389 29.366 1.00 96.00 372 PRO A CA 1
ATOM 2971 C C . PRO A 1 372 ? -17.439 -15.817 28.923 1.00 96.00 372 PRO A C 1
ATOM 2973 O O . PRO A 1 372 ? -16.656 -16.464 28.237 1.00 96.00 372 PRO A O 1
ATOM 2976 N N . GLU A 1 373 ? -18.641 -16.292 29.243 1.00 96.62 373 GLU A N 1
ATOM 2977 C CA . GLU A 1 373 ? -19.148 -17.615 28.884 1.00 96.62 373 GLU A CA 1
ATOM 2978 C C . GLU A 1 373 ? -19.369 -17.815 27.373 1.00 96.62 373 GLU A C 1
ATOM 2980 O O . GLU A 1 373 ? -19.401 -18.948 26.896 1.00 96.62 373 GLU A O 1
ATOM 2985 N N . LYS A 1 374 ? -19.496 -16.726 26.600 1.00 96.94 374 LYS A N 1
ATOM 2986 C CA . LYS A 1 374 ? -19.635 -16.742 25.128 1.00 96.94 374 LYS A CA 1
ATOM 2987 C C . LYS A 1 374 ? -18.319 -16.440 24.403 1.00 96.94 374 LYS A C 1
ATOM 2989 O O . LYS A 1 374 ? -18.248 -16.511 23.165 1.00 96.94 374 LYS A O 1
ATOM 2994 N N . ALA A 1 375 ? -17.285 -16.068 25.153 1.00 96.69 375 ALA A N 1
ATOM 2995 C CA . ALA A 1 375 ? -15.966 -15.801 24.616 1.00 96.69 375 ALA A CA 1
ATOM 2996 C C . ALA A 1 375 ? -15.233 -17.109 24.324 1.00 96.69 375 ALA A C 1
ATOM 2998 O O . ALA A 1 375 ? -15.385 -18.123 25.002 1.00 96.69 375 ALA A O 1
ATOM 2999 N N . TRP A 1 376 ? -14.413 -17.093 23.284 1.00 95.12 376 TRP A N 1
ATOM 3000 C CA . TRP A 1 376 ? -13.475 -18.173 23.051 1.00 95.12 376 TRP A CA 1
ATOM 3001 C C . TRP A 1 376 ? -12.288 -18.065 24.007 1.00 95.12 376 TRP A C 1
ATOM 3003 O O . TRP A 1 376 ? -11.819 -16.949 24.244 1.00 95.12 376 TRP A O 1
ATOM 3013 N N . PRO A 1 377 ? -11.746 -19.204 24.480 1.00 93.00 377 PRO A N 1
ATOM 3014 C CA . PRO A 1 377 ? -10.461 -19.224 25.164 1.00 93.00 377 PRO A CA 1
ATOM 3015 C C . PRO A 1 377 ? -9.368 -18.608 24.289 1.00 93.00 377 PRO A C 1
ATOM 3017 O O . PRO A 1 377 ? -9.390 -18.780 23.068 1.00 93.00 377 PRO A O 1
ATOM 3020 N N . GLU A 1 378 ? -8.371 -17.977 24.908 1.00 88.00 378 GLU A N 1
ATOM 3021 C CA . GLU A 1 378 ? -7.324 -17.238 24.188 1.00 88.00 378 GLU A CA 1
ATOM 3022 C C . GLU A 1 378 ? -6.626 -18.089 23.121 1.00 88.00 378 GLU A C 1
ATOM 3024 O O . GLU A 1 378 ? -6.500 -17.664 21.978 1.00 88.00 378 GLU A O 1
ATOM 3029 N N . LYS A 1 379 ? -6.287 -19.345 23.444 1.00 88.06 379 LYS A N 1
ATOM 3030 C CA . LYS A 1 379 ? -5.671 -20.286 22.493 1.00 88.06 379 LYS A CA 1
ATOM 3031 C C . LYS A 1 379 ? -6.521 -20.515 21.238 1.00 88.06 379 LYS A C 1
ATOM 3033 O O . LYS A 1 379 ? -5.984 -20.665 20.147 1.00 88.06 379 LYS A O 1
ATOM 3038 N N . LYS A 1 380 ? -7.848 -20.568 21.386 1.00 86.50 380 LYS A N 1
ATOM 3039 C CA . LYS A 1 380 ? -8.760 -20.696 20.244 1.00 86.50 380 LYS A CA 1
ATOM 3040 C C . LYS A 1 380 ? -8.824 -19.380 19.475 1.00 86.50 380 LYS A C 1
ATOM 3042 O O . LYS A 1 380 ? -8.757 -19.394 18.253 1.00 86.50 380 LYS A O 1
ATOM 3047 N N . ASN A 1 381 ? -8.906 -18.259 20.182 1.00 81.94 381 ASN A N 1
ATOM 3048 C CA . ASN A 1 381 ? -8.981 -16.933 19.581 1.00 81.94 381 ASN A CA 1
ATOM 3049 C C . ASN A 1 381 ? -7.762 -16.624 18.691 1.00 81.94 381 ASN A C 1
ATOM 3051 O O . ASN A 1 381 ? -7.923 -16.180 17.559 1.00 81.94 381 ASN A O 1
ATOM 3055 N N . THR A 1 382 ? -6.553 -16.938 19.164 1.00 82.44 382 THR A N 1
ATOM 3056 C CA . THR A 1 382 ? -5.310 -16.713 18.411 1.00 82.44 382 THR A CA 1
ATOM 3057 C C . THR A 1 382 ? -5.094 -17.717 17.282 1.00 82.44 382 THR A C 1
ATOM 3059 O O . THR A 1 382 ? -4.490 -17.360 16.279 1.00 82.44 382 THR A O 1
ATOM 3062 N N . SER A 1 383 ? -5.640 -18.938 17.376 1.00 78.94 383 SER A N 1
ATOM 3063 C CA . SER A 1 383 ? -5.532 -19.948 16.304 1.00 78.94 383 SER A CA 1
ATOM 3064 C C . SER A 1 383 ? -6.220 -19.560 14.990 1.00 78.94 383 SER A C 1
ATOM 3066 O O . SER A 1 383 ? -6.003 -20.205 13.969 1.00 78.94 383 SER A O 1
ATOM 3068 N N . HIS A 1 384 ? -7.054 -18.518 15.012 1.00 69.38 384 HIS A N 1
ATOM 3069 C CA . HIS A 1 384 ? -7.705 -17.986 13.822 1.00 69.38 384 HIS A CA 1
ATOM 3070 C C . HIS A 1 384 ? -6.881 -16.906 13.111 1.00 69.38 384 HIS A C 1
ATOM 3072 O O . HIS A 1 384 ? -7.245 -16.557 11.994 1.00 69.38 384 HIS A O 1
ATOM 3078 N N . ILE A 1 385 ? -5.800 -16.400 13.708 1.00 70.56 385 ILE A N 1
ATOM 3079 C CA . ILE A 1 385 ? -4.918 -15.412 13.080 1.00 70.56 385 ILE A CA 1
ATOM 3080 C C . ILE A 1 385 ? -3.937 -16.165 12.175 1.00 70.56 385 ILE A C 1
ATOM 3082 O O . ILE A 1 385 ? -3.125 -16.941 12.680 1.00 70.56 385 ILE A O 1
ATOM 3086 N N . VAL A 1 386 ? -4.064 -15.983 10.855 1.00 59.16 386 VAL A N 1
ATOM 3087 C CA . VAL A 1 386 ? -3.206 -16.612 9.827 1.00 59.16 386 VAL A CA 1
ATOM 3088 C C . VAL A 1 386 ? -2.131 -15.650 9.356 1.00 59.16 386 VAL A C 1
ATOM 3090 O O . VAL A 1 386 ? -2.475 -14.469 9.134 1.00 59.16 386 VAL A O 1
#

Mean predicted aligned error: 9.59 Å

Solvent-accessible surface area (backbone atoms only — not comparable to full-atom values): 21218 Å² total; per-residue (Å²): 144,85,82,86,84,79,86,80,83,83,82,80,82,79,75,78,72,84,71,67,86,35,103,51,63,69,32,75,43,43,33,62,36,71,70,45,31,59,77,28,60,55,46,72,41,54,56,47,71,42,82,42,75,91,74,36,43,10,30,30,29,28,36,39,97,57,98,35,33,57,31,9,37,40,36,33,48,47,47,50,55,33,88,53,62,39,25,41,34,41,34,32,57,15,48,54,60,40,88,70,31,31,29,34,39,36,26,48,81,88,39,74,49,56,32,94,68,97,42,97,42,57,48,67,40,71,43,33,75,53,55,83,34,67,42,32,66,45,73,46,72,42,79,50,61,58,94,79,38,58,79,29,57,62,49,49,37,32,43,36,28,30,22,25,67,37,93,84,34,92,44,67,75,56,20,49,33,58,23,84,59,58,44,66,52,41,32,33,40,36,25,28,62,50,97,67,86,73,67,71,84,58,79,87,63,45,51,86,67,75,74,78,79,68,68,93,54,83,52,69,69,57,53,50,52,50,50,51,53,51,35,52,52,51,51,49,56,71,73,47,62,68,74,55,56,58,67,50,43,27,49,51,47,53,32,30,75,34,83,91,37,82,38,39,80,40,66,68,53,54,55,47,43,54,52,19,53,53,50,55,43,53,50,37,72,78,36,64,69,59,40,76,75,50,75,49,50,43,7,44,48,12,39,27,44,46,76,37,45,74,82,46,52,89,51,32,79,41,70,42,85,99,66,91,34,32,38,28,59,48,53,32,52,51,26,49,52,25,29,60,50,46,75,77,59,67,54,92,47,68,73,55,26,37,51,32,29,52,20,36,39,22,10,39,45,18,23,45,68,50,41,51,90,78,27,65,58,66,74,63,46,55,70,62,55,112

Nearest PDB structures (foldseek):
  9fmt-assembly1_F  TM=3.762E-01  e=2.822E-03  Escherichia coli
  7l2z-assembly1_F  TM=4.327E-01  e=5.665E-03  Escherichia coli K-12
  6qnx-assembly1_A  TM=3.506E-01  e=3.000E+00  Homo sapiens
  8fl4-assembly1_NX  TM=2.761E-01  e=3.339E+00  Homo sapiens
  6crl-assembly1_A  TM=2.548E-01  e=5.410E+00  Porphyromonas gingivalis W83

Foldseek 3Di:
DDDDDDDDDPDDPPPDDLPFPDPFFPWKAFAPPVVSCVVFVKDKDQKDWDLDAPSAIFIKWFFDPDWDFWTMKIKTKIFADQAFWKKKKWKFAQQDADPFFKFKWKDWPNHTDFDDPDTPFYGNDTHHNGGRANFAIDMDMGTDDSVRRHPDGMTMMMIIIGTQADCPQPDPPNGGHGDHGMDGTTGMMTMGRDRDDDRDDDPSRGDDDPPPPPPPDDPPVVVVVVLVVLQVLLCCLLVDDLADDLVSLLSLLVLCVDPSHPSPVDLSSLVSSLSNLLVVLVVCVVPVCVLVVDLLRNLSNLQSCLSCLPSNVVQQQDDDPPPRDGSLVSSLVRLCSNLVVLLVVADPDLVSNLNSLSSNLSSLSSNCSSPVVPHDDPVVSCVSRD

Secondary structure (DSSP, 8-state):
----------------------TTEEEEEETT-HHHHHHTT-EEESEEEEE-GGG-EEEEEPPPSSS-SEEEEEEEEEE--SSS--EEEEEEETT---SS--EEEEEETTEEPS-SSS-SS--SEE--SS-SSTTBEEEEEEEPPHHHHTT-SEEEEEEEEE--B-TT-SSHHHHBPPP-SPPPPEEEEEEESSSS--PPP-GGGBPPPP-----SS--HHHHHHHHHHHHHHHHHHHHS-S---HHHHHHHHHHHT-TTSTTTT-HHHHHHHHHHHHHHHHHHHH-GGGGGGSSSTTHHHHHHHHHTHHHHHHHHTSEETTTTEEHHHHHHHHHHHHHHHHHHS--SSHHHHHHHHHHHHHHHHHHHHH-GGGSPPHHHHHTT--

Organism: NCBI:txid1150600